Protein 4R4X (pdb70)

CATH classification: 2.60.120.1570 (+1 more: 2.60.120.230)

Radius of gyration: 30.91 Å; Cα contacts (8 Å, |Δi|>4): 1420; chains: 1; bounding box: 81×70×62 Å

Structure (mmCIF, N/CA/C/O backbone):
data_4R4X
#
_entry.id   4R4X
#
_cell.length_a   161.4
_cell.length_b   55.4
_cell.length_c   71.2
_cell.angle_alpha   90.0
_cell.angle_beta   102.2
_cell.angle_gamma   90.0
#
_symmetry.space_group_name_H-M   'C 1 2 1'
#
loop_
_entity.id
_entity.type
_entity.pdbx_description
1 polymer PNGF-II
2 non-polymer 'ZINC ION'
3 water water
#
loop_
_atom_site.group_PDB
_atom_site.id
_atom_site.type_symbol
_atom_site.label_atom_id
_atom_site.label_alt_id
_atom_site.label_comp_id
_atom_site.label_asym_id
_atom_site.label_entity_id
_atom_site.label_seq_id
_atom_site.pdbx_PDB_ins_code
_atom_site.Cartn_x
_atom_site.Cartn_y
_atom_site.Cartn_z
_atom_site.occupancy
_atom_site.B_iso_or_equiv
_atom_site.auth_seq_id
_atom_site.auth_comp_id
_atom_site.auth_asym_id
_atom_site.auth_atom_id
_atom_site.pdbx_PDB_model_num
ATOM 1 N N . ALA A 1 1 ? -36.764 79.710 37.454 1.00 34.86 1 ALA A N 1
ATOM 2 C CA . ALA A 1 1 ? -36.506 78.885 36.245 1.00 32.15 1 ALA A CA 1
ATOM 3 C C . ALA A 1 1 ? -36.809 77.430 36.563 1.00 27.65 1 ALA A C 1
ATOM 4 O O . ALA A 1 1 ? -35.964 76.728 37.076 1.00 29.78 1 ALA A O 1
ATOM 6 N N . GLN A 1 2 ? -38.026 76.986 36.278 1.00 24.61 2 GLN A N 1
ATOM 7 C CA . GLN A 1 2 ? -38.420 75.614 36.539 1.00 22.21 2 GLN A CA 1
ATOM 8 C C . GLN A 1 2 ? -37.612 74.653 35.664 1.00 20.83 2 GLN A C 1
ATOM 9 O O . GLN A 1 2 ? -37.396 74.911 34.465 1.00 18.59 2 GLN A O 1
ATOM 15 N N . THR A 1 3 ? -37.182 73.562 36.287 1.00 19.18 3 THR A N 1
ATOM 16 C CA . THR A 1 3 ? -36.484 72.484 35.610 1.00 19.54 3 THR A CA 1
ATOM 17 C C . THR A 1 3 ? -37.419 71.340 35.276 1.00 19.53 3 THR A C 1
ATOM 18 O O . THR A 1 3 ? -38.235 70.927 36.116 1.00 19.95 3 THR A O 1
ATOM 22 N N . TYR A 1 4 ? -37.274 70.793 34.065 1.00 19.08 4 TYR A N 1
ATOM 23 C CA . TYR A 1 4 ? -38.080 69.648 33.641 1.00 19.00 4 TYR A CA 1
ATOM 24 C C . TYR A 1 4 ? -37.211 68.481 33.215 1.00 18.09 4 TYR A C 1
ATOM 25 O O . TYR A 1 4 ? -36.134 68.664 32.685 1.00 16.62 4 TYR A O 1
ATOM 34 N N . GLU A 1 5 ? -37.726 67.280 33.410 1.00 17.64 5 GLU A N 1
ATOM 35 C CA . GLU A 1 5 ? -37.073 66.060 32.984 1.00 18.46 5 GLU A CA 1
ATOM 36 C C . GLU A 1 5 ? -37.962 65.386 31.973 1.00 18.13 5 GLU A C 1
ATOM 37 O O . GLU A 1 5 ? -39.110 65.075 32.285 1.00 18.43 5 GLU A O 1
ATOM 43 N N . ILE A 1 6 ? -37.452 65.185 30.764 1.00 17.69 6 ILE A N 1
ATOM 44 C CA . ILE A 1 6 ? -38.199 64.526 29.708 1.00 17.24 6 ILE A CA 1
ATOM 45 C C . ILE A 1 6 ? -37.573 63.194 29.360 1.00 17.69 6 ILE A C 1
ATOM 46 O O . ILE A 1 6 ? -36.356 63.107 29.121 1.00 17.57 6 ILE A O 1
ATOM 51 N N . THR A 1 7 ? -38.399 62.155 29.347 1.00 17.28 7 THR A N 1
ATOM 52 C CA . THR A 1 7 ? -37.964 60.813 29.109 1.00 17.86 7 THR A CA 1
ATOM 53 C C . THR A 1 7 ? -38.520 60.334 27.798 1.00 17.28 7 THR A C 1
ATOM 54 O O . THR A 1 7 ? -39.686 60.553 27.512 1.00 18.03 7 THR A O 1
ATOM 58 N N . TYR A 1 8 ? -37.675 59.697 27.000 1.00 17.64 8 TYR A N 1
ATOM 59 C CA . TYR A 1 8 ? -38.026 59.356 25.623 1.00 18.75 8 TYR A CA 1
ATOM 60 C C . TYR A 1 8 ? -38.030 57.863 25.377 1.00 19.38 8 TYR A C 1
ATOM 61 O O . TYR A 1 8 ? -37.385 57.090 26.097 1.00 21.30 8 TYR A O 1
ATOM 70 N N . GLN A 1 9 ? -38.720 57.486 24.313 1.00 21.36 9 GLN A N 1
ATOM 71 C CA . GLN A 1 9 ? -38.867 56.089 23.905 1.00 23.25 9 GLN A CA 1
ATOM 72 C C . GLN A 1 9 ? -38.615 55.924 22.408 1.00 24.35 9 GLN A C 1
ATOM 73 O O . GLN A 1 9 ? -39.227 56.630 21.595 1.00 25.13 9 GLN A O 1
ATOM 79 N N . ASN A 1 10 ? -37.737 54.983 22.057 1.00 25.73 10 ASN A N 1
ATOM 80 C CA . ASN A 1 10 ? -37.387 54.652 20.670 1.00 27.53 10 ASN A CA 1
ATOM 81 C C . ASN A 1 10 ? -38.260 53.549 20.083 1.00 30.02 10 ASN A C 1
ATOM 82 O O . ASN A 1 10 ? -38.559 52.572 20.761 1.00 29.01 10 ASN A O 1
ATOM 87 N N . SER A 1 11 ? -38.636 53.731 18.817 1.00 31.03 11 SER A N 1
ATOM 88 C CA . SER A 1 11 ? -39.476 52.806 18.061 1.00 32.46 11 SER A CA 1
ATOM 89 C C . SER A 1 11 ? -38.885 52.648 16.682 1.00 33.82 11 SER A C 1
ATOM 90 O O . SER A 1 11 ? -38.266 53.568 16.161 1.00 32.18 11 SER A O 1
ATOM 93 N N . PHE A 1 12 ? -39.077 51.477 16.089 1.00 38.05 12 PHE A N 1
ATOM 94 C CA . PHE A 1 12 ? -38.815 51.283 14.668 1.00 42.15 12 PHE A CA 1
ATOM 95 C C . PHE A 1 12 ? -40.098 50.749 14.031 1.00 45.23 12 PHE A C 1
ATOM 96 O O . PHE A 1 12 ? -40.599 49.704 14.434 1.00 42.66 12 PHE A O 1
ATOM 104 N N . GLU A 1 13 ? -40.645 51.505 13.077 1.00 48.38 13 GLU A N 1
ATOM 105 C CA . GLU A 1 13 ? -41.833 51.101 12.314 1.00 52.35 13 GLU A CA 1
ATOM 106 C C . GLU A 1 13 ? -42.912 50.507 13.209 1.00 50.69 13 GLU A C 1
ATOM 107 O O . GLU A 1 13 ? -43.425 49.430 12.941 1.00 51.79 13 GLU A O 1
ATOM 113 N N . GLY A 1 14 ? -43.231 51.211 14.289 1.00 50.86 14 GLY A N 1
ATOM 114 C CA . GLY A 1 14 ? -44.250 50.761 15.233 1.00 49.36 14 GLY A CA 1
ATOM 115 C C . GLY A 1 14 ? -43.775 49.823 16.340 1.00 48.53 14 GLY A C 1
ATOM 116 O O . GLY A 1 14 ? -44.495 49.631 17.320 1.00 49.45 14 GLY A O 1
ATOM 117 N N . LYS A 1 15 ? -42.588 49.230 16.205 1.00 47.54 15 LYS A N 1
ATOM 118 C CA . LYS A 1 15 ? -42.077 48.315 17.234 1.00 48.66 15 LYS A CA 1
ATOM 119 C C . LYS A 1 15 ? -41.186 49.033 18.249 1.00 45.90 15 LYS A C 1
ATOM 120 O O . LYS A 1 15 ? -40.093 49.499 17.912 1.00 40.97 15 LYS A O 1
ATOM 126 N N . ILE A 1 16 ? -41.673 49.095 19.488 1.00 43.38 16 ILE A N 1
ATOM 127 C CA . ILE A 1 16 ? -40.941 49.673 20.616 1.00 43.47 16 ILE A CA 1
ATOM 128 C C . ILE A 1 16 ? -39.734 48.805 20.957 1.00 46.04 16 ILE A C 1
ATOM 129 O O . ILE A 1 16 ? -39.887 47.653 21.350 1.00 44.72 16 ILE A O 1
ATOM 134 N N . ASN A 1 17 ? -38.544 49.386 20.829 1.00 50.40 17 ASN A N 1
ATOM 135 C CA . ASN A 1 17 ? -37.283 48.672 21.048 1.00 54.67 17 ASN A CA 1
ATOM 136 C C . ASN A 1 17 ? -37.114 48.225 22.508 1.00 54.61 17 ASN A C 1
ATOM 137 O O . ASN A 1 17 ? -36.729 47.086 22.779 1.00 58.52 17 ASN A O 1
ATOM 142 N N . GLN A 1 20 ? -34.828 48.835 26.546 1.00 35.65 20 GLN A N 1
ATOM 143 C CA . GLN A 1 20 ? -33.949 49.859 26.000 1.00 33.78 20 GLN A CA 1
ATOM 144 C C . GLN A 1 20 ? -33.453 50.810 27.099 1.00 31.35 20 GLN A C 1
ATOM 145 O O . GLN A 1 20 ? -34.013 50.892 28.188 1.00 29.65 20 GLN A O 1
ATOM 151 N N . ASN A 1 21 ? -32.387 51.532 26.781 1.00 31.15 21 ASN A N 1
ATOM 152 C CA . ASN A 1 21 ? -31.801 52.538 27.658 1.00 27.97 21 ASN A CA 1
ATOM 153 C C . ASN A 1 21 ? -32.398 53.895 27.263 1.00 26.33 21 ASN A C 1
ATOM 154 O O . ASN A 1 21 ? -31.978 54.476 26.275 1.00 26.25 21 ASN A O 1
ATOM 159 N N . HIS A 1 22 ? -33.383 54.377 28.012 1.00 24.26 22 HIS A N 1
ATOM 160 C CA . HIS A 1 22 ? -34.154 55.557 27.581 1.00 23.42 22 HIS A CA 1
ATOM 161 C C . HIS A 1 22 ? -33.321 56.837 27.625 1.00 20.92 22 HIS A C 1
ATOM 162 O O . HIS A 1 22 ? -32.610 57.098 28.578 1.00 19.21 22 HIS A O 1
ATOM 169 N N . ILE A 1 23 ? -33.438 57.630 26.573 1.00 20.44 23 ILE A N 1
ATOM 170 C CA . ILE A 1 23 ? -32.818 58.942 26.528 1.00 19.22 23 ILE A CA 1
ATOM 171 C C . ILE A 1 23 ? -33.557 59.884 27.480 1.00 17.90 23 ILE A C 1
ATOM 172 O O . ILE A 1 23 ? -34.781 59.802 27.638 1.00 18.35 23 ILE A O 1
ATOM 177 N N . ILE A 1 24 ? -32.803 60.747 28.150 1.00 16.83 24 ILE A N 1
ATOM 178 C CA . ILE A 1 24 ? -33.363 61.714 29.089 1.00 16.71 24 ILE A CA 1
ATOM 179 C C . ILE A 1 24 ? -32.794 63.106 28.822 1.00 16.74 24 ILE A C 1
ATOM 180 O O . ILE A 1 24 ? -31.588 63.269 28.689 1.00 15.42 24 ILE A O 1
ATOM 185 N N . SER A 1 25 ? -33.669 64.110 28.786 1.00 16.35 25 SER A N 1
ATOM 186 C CA . SER A 1 25 ? -33.246 65.508 28.727 1.00 17.21 25 SER A CA 1
ATOM 187 C C . SER A 1 25 ? -33.673 66.151 30.030 1.00 17.32 25 SER A C 1
ATOM 188 O O . SER A 1 25 ? -34.827 65.968 30.467 1.00 18.62 25 SER A O 1
ATOM 191 N N . ILE A 1 26 ? -32.759 66.881 30.660 1.00 17.17 26 ILE A N 1
ATOM 192 C CA . ILE A 1 26 ? -33.091 67.698 31.815 1.00 17.80 26 ILE A CA 1
ATOM 193 C C . ILE A 1 26 ? -32.816 69.143 31.474 1.00 17.83 26 ILE A C 1
ATOM 194 O O . ILE A 1 26 ? -31.707 69.489 31.043 1.00 17.94 26 ILE A O 1
ATOM 199 N N . THR A 1 27 ? -33.813 70.004 31.651 1.00 17.67 27 THR A N 1
ATOM 200 C CA . THR A 1 27 ? -33.698 71.333 31.097 1.00 17.21 27 THR A CA 1
ATOM 201 C C . THR A 1 27 ? -34.418 72.403 31.900 1.00 17.88 27 THR A C 1
ATOM 202 O O . THR A 1 27 ? -35.459 72.141 32.499 1.00 18.22 27 THR A O 1
ATOM 206 N N . ASN A 1 28 ? -33.826 73.588 31.925 1.00 17.85 28 ASN A N 1
ATOM 207 C CA . ASN A 1 28 ? -34.473 74.797 32.409 1.00 19.00 28 ASN A CA 1
ATOM 208 C C . ASN A 1 28 ? -34.039 75.929 31.488 1.00 19.61 28 ASN A C 1
ATOM 209 O O . ASN A 1 28 ? -33.310 75.689 30.517 1.00 20.07 28 ASN A O 1
ATOM 214 N N . SER A 1 29 ? -34.445 77.162 31.774 1.00 20.61 29 SER A N 1
ATOM 215 C CA . SER A 1 29 ? -34.143 78.267 30.860 1.00 22.37 29 SER A CA 1
ATOM 216 C C . SER A 1 29 ? -32.658 78.624 30.754 1.00 22.61 29 SER A C 1
ATOM 217 O O . SER A 1 29 ? -32.290 79.345 29.839 1.00 25.29 29 SER A O 1
ATOM 220 N N . ASP A 1 30 ? -31.818 78.134 31.668 1.00 23.06 30 ASP A N 1
ATOM 221 C CA . ASP A 1 30 ? -30.371 78.455 31.673 1.00 24.68 30 ASP A CA 1
ATOM 222 C C . ASP A 1 30 ? -29.461 77.373 31.059 1.00 23.18 30 ASP A C 1
ATOM 223 O O . ASP A 1 30 ? -28.476 77.697 30.408 1.00 20.91 30 ASP A O 1
ATOM 228 N N . LYS A 1 31 ? -29.796 76.108 31.298 1.00 22.21 31 LYS A N 1
ATOM 229 C CA . LYS A 1 31 ? -28.942 74.961 30.960 1.00 23.55 31 LYS A CA 1
ATOM 230 C C . LYS A 1 31 ? -29.796 73.767 30.563 1.00 21.30 31 LYS A C 1
ATOM 231 O O . LYS A 1 31 ? -30.860 73.564 31.147 1.00 19.99 31 LYS A O 1
ATOM 237 N N . THR A 1 32 ? -29.326 72.958 29.616 1.00 20.21 32 THR A N 1
ATOM 238 C CA . THR A 1 32 ? -29.919 71.629 29.425 1.00 19.98 32 THR A CA 1
ATOM 239 C C . THR A 1 32 ? -28.865 70.535 29.328 1.00 19.86 32 THR A C 1
ATOM 240 O O . THR A 1 32 ? -27.759 70.743 28.800 1.00 19.05 32 THR A O 1
ATOM 244 N N . LEU A 1 33 ? -29.222 69.390 29.892 1.00 18.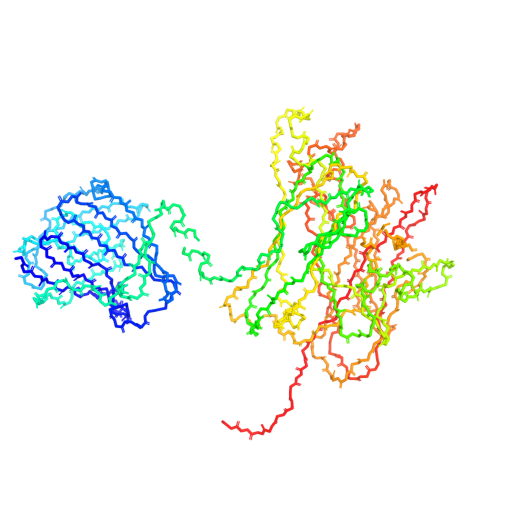17 33 LEU A N 1
ATOM 245 C CA . LEU A 1 33 ? -28.360 68.223 29.978 1.00 18.96 33 LEU A CA 1
ATOM 246 C C . LEU A 1 33 ? -29.026 67.094 29.203 1.00 18.33 33 LEU A C 1
ATOM 247 O O . LEU A 1 33 ? -30.218 66.868 29.361 1.00 18.62 33 LEU A O 1
ATOM 252 N N . LEU A 1 34 ? -28.270 66.433 28.326 1.00 17.49 34 LEU A N 1
ATOM 253 C CA . LEU A 1 34 ? -28.780 65.323 27.557 1.00 18.08 34 LEU A CA 1
ATOM 254 C C . LEU A 1 34 ? -27.969 64.064 27.828 1.00 17.72 34 LEU A C 1
ATOM 255 O O . LEU A 1 34 ? -26.743 64.013 27.623 1.00 17.75 34 LEU A O 1
ATOM 260 N N . PHE A 1 35 ? -28.654 63.056 28.331 1.00 16.93 35 PHE A N 1
ATOM 261 C CA . PHE A 1 35 ? -28.014 61.802 28.626 1.00 16.79 35 PHE A CA 1
ATOM 262 C C . PHE A 1 35 ? -29.026 60.660 28.511 1.00 17.54 35 PHE A C 1
ATOM 263 O O . PHE A 1 35 ? -29.910 60.686 27.619 1.00 16.69 35 PHE A O 1
ATOM 271 N N . ASN A 1 36 ? -28.883 59.645 29.349 1.00 17.52 36 ASN A N 1
ATOM 272 C CA . ASN A 1 36 ? -29.794 58.528 29.342 1.00 18.25 36 ASN A CA 1
ATOM 273 C C . ASN A 1 36 ? -29.865 57.846 30.715 1.00 18.91 36 ASN A C 1
ATOM 274 O O . ASN A 1 36 ? -29.165 58.237 31.647 1.00 18.75 36 ASN A O 1
ATOM 279 N N . GLU A 1 37 ? -30.729 56.845 30.818 1.00 21.84 37 GLU A N 1
ATOM 280 C CA . GLU A 1 37 ? -30.975 56.127 32.091 1.00 23.14 37 GLU A CA 1
ATOM 281 C C . GLU A 1 37 ? -29.727 55.494 32.699 1.00 22.66 37 GLU A C 1
ATOM 282 O O . GLU A 1 37 ? -29.415 55.700 33.888 1.00 24.22 37 GLU A O 1
ATOM 288 N N . LYS A 1 38 ? -28.999 54.746 31.883 1.00 23.29 38 LYS A N 1
ATOM 289 C CA . LYS A 1 38 ? -27.814 54.049 32.371 1.00 23.95 38 LYS A CA 1
ATOM 290 C C . LYS A 1 38 ? -26.746 55.005 32.862 1.00 22.47 38 LYS A C 1
ATOM 291 O O . LYS A 1 38 ? -26.098 54.742 33.856 1.00 22.35 38 LYS A O 1
ATOM 297 N N . ILE A 1 39 ? -26.577 56.132 32.177 1.00 19.87 39 ILE A N 1
ATOM 298 C CA . ILE A 1 39 ? -25.659 57.147 32.648 1.00 19.28 39 ILE A CA 1
ATOM 299 C C . ILE A 1 39 ? -26.172 57.798 33.941 1.00 19.48 39 ILE A C 1
ATOM 300 O O . ILE A 1 39 ? -25.409 58.016 34.882 1.00 18.91 39 ILE A O 1
ATOM 305 N N . LYS A 1 40 ? -27.446 58.156 33.973 1.00 18.87 40 LYS A N 1
ATOM 306 C CA . LYS A 1 40 ? -28.017 58.763 35.173 1.00 20.39 40 LYS A CA 1
ATOM 307 C C . LYS A 1 40 ? -27.799 57.832 36.381 1.00 21.68 40 LYS A C 1
ATOM 308 O O . LYS A 1 40 ? -27.386 58.269 37.458 1.00 21.64 40 LYS A O 1
ATOM 314 N N . ASN A 1 41 ? -28.065 56.554 36.164 1.00 23.05 41 ASN A N 1
ATOM 315 C CA . ASN A 1 41 ? -27.958 55.539 37.213 1.00 24.34 41 ASN A CA 1
ATOM 316 C C . ASN A 1 41 ? -26.536 55.048 37.508 1.00 26.01 41 ASN A C 1
ATOM 317 O O . ASN A 1 41 ? -26.359 54.190 38.369 1.00 24.26 41 ASN A O 1
ATOM 322 N N . LYS A 1 42 ? -25.540 55.590 36.797 1.00 26.76 42 LYS A N 1
ATOM 323 C CA . LYS A 1 42 ? -24.134 55.186 36.933 1.00 27.34 42 LYS A CA 1
ATOM 324 C C . LYS A 1 42 ? -23.899 53.705 36.618 1.00 28.49 42 LYS A C 1
ATOM 325 O O . LYS A 1 42 ? -23.089 53.043 37.273 1.00 25.52 42 LYS A O 1
ATOM 331 N N . LYS A 1 43 ? -24.603 53.224 35.590 1.00 26.00 43 LYS A N 1
ATOM 332 C CA . LYS A 1 43 ? -24.513 51.851 35.104 1.00 27.49 43 LYS A CA 1
ATOM 333 C C . LYS A 1 43 ? -24.017 51.784 33.665 1.00 26.79 43 LYS A C 1
ATOM 334 O O . LYS A 1 43 ? -24.088 50.730 33.038 1.00 24.83 43 LYS A O 1
ATOM 340 N N . ALA A 1 44 ? -23.549 52.897 33.113 1.00 25.53 44 ALA A N 1
ATOM 341 C CA . ALA A 1 44 ? -23.152 52.893 31.706 1.00 26.43 44 ALA A CA 1
ATOM 342 C C . ALA A 1 44 ? -21.688 52.511 31.591 1.00 25.55 44 ALA A C 1
ATOM 343 O O . ALA A 1 44 ? -20.891 52.893 32.425 1.00 24.44 44 ALA A O 1
ATOM 345 N N . ASP A 1 45 ? -21.338 51.740 30.566 1.00 26.06 45 ASP A N 1
ATOM 346 C CA . ASP A 1 45 ? -19.947 51.345 30.346 1.00 27.35 45 ASP A CA 1
ATOM 347 C C . ASP A 1 45 ? -19.133 52.460 29.684 1.00 25.49 45 ASP A C 1
ATOM 348 O O . ASP A 1 45 ? -19.672 53.236 28.904 1.00 23.15 45 ASP A O 1
ATOM 353 N N . PHE A 1 46 ? -17.837 52.522 29.976 1.00 23.93 46 PHE A N 1
ATOM 354 C CA . PHE A 1 46 ? -16.962 53.491 29.300 1.00 24.83 46 PHE A CA 1
ATOM 355 C C . PHE A 1 46 ? -16.593 52.994 27.893 1.00 24.57 46 PHE A C 1
ATOM 356 O O . PHE A 1 46 ? -16.481 51.803 27.684 1.00 23.22 46 PHE A O 1
ATOM 364 N N . PRO A 1 47 ? -16.434 53.903 26.918 1.00 22.18 47 PRO A N 1
ATOM 365 C CA . PRO A 1 47 ? -16.655 55.342 27.004 1.00 21.39 47 PRO A CA 1
ATOM 366 C C . PRO A 1 47 ? -18.124 55.666 26.821 1.00 19.75 47 PRO A C 1
ATOM 367 O O . PRO A 1 47 ? -18.810 54.973 26.092 1.00 19.05 47 PRO A O 1
ATOM 371 N N . PHE A 1 48 ? -18.611 56.704 27.498 1.00 19.37 48 PHE A N 1
ATOM 372 C CA . PHE A 1 48 ? -19.947 57.205 27.258 1.00 17.91 48 PHE A CA 1
ATOM 373 C C . PHE A 1 48 ? -19.925 58.731 27.203 1.00 16.95 48 PHE A C 1
ATOM 374 O O . PHE A 1 48 ? -18.968 59.350 27.660 1.00 17.39 48 PHE A O 1
ATOM 382 N N . GLU A 1 49 ? -20.956 59.308 26.601 1.00 17.06 49 GLU A N 1
ATOM 383 C CA . GLU A 1 49 ? -21.018 60.756 26.404 1.00 17.10 49 GLU A CA 1
ATOM 384 C C . GLU A 1 49 ? -22.271 61.400 26.944 1.00 16.26 49 GLU A C 1
ATOM 385 O O . GLU A 1 49 ? -23.356 60.805 26.974 1.00 15.81 49 GLU A O 1
ATOM 391 N N . VAL A 1 50 ? -22.100 62.651 27.331 1.00 15.35 50 VAL A N 1
ATOM 392 C CA . VAL A 1 50 ? -23.190 63.513 27.747 1.00 16.59 50 VAL A CA 1
ATOM 393 C C . VAL A 1 50 ? -23.056 64.844 27.004 1.00 16.83 50 VAL A C 1
ATOM 394 O O . VAL A 1 50 ? -21.948 65.264 26.665 1.00 15.51 50 VAL A O 1
ATOM 398 N N . ASN A 1 51 ? -24.179 65.520 26.768 1.00 17.61 51 ASN A N 1
ATOM 399 C CA . ASN A 1 51 ? -24.151 66.840 26.162 1.00 18.88 51 ASN A CA 1
ATOM 400 C C . ASN A 1 51 ? -24.778 67.883 27.118 1.00 18.11 51 ASN A C 1
ATOM 401 O O . ASN A 1 51 ? -25.707 67.583 27.848 1.00 16.91 51 ASN A O 1
ATOM 406 N N . GLU A 1 52 ? -24.244 69.099 27.142 1.00 19.51 52 GLU A N 1
ATOM 407 C CA . GLU A 1 52 ? -24.846 70.185 27.905 1.00 19.33 52 GLU A CA 1
ATOM 408 C C . GLU A 1 52 ? -24.824 71.446 27.075 1.00 19.60 52 GLU A C 1
ATOM 409 O O . GLU A 1 52 ? -23.840 71.729 26.389 1.00 19.26 52 GLU A O 1
ATOM 415 N N . ILE A 1 53 ? -25.918 72.195 27.135 1.00 18.75 53 ILE A N 1
ATOM 416 C CA . ILE A 1 53 ? -26.060 73.427 26.391 1.00 18.50 53 ILE A CA 1
ATOM 417 C C . ILE A 1 53 ? -26.256 74.546 27.377 1.00 19.32 53 ILE A C 1
ATOM 418 O O . ILE A 1 53 ? -27.111 74.442 28.238 1.00 18.50 53 ILE A O 1
ATOM 423 N N . ASN A 1 54 ? -25.457 75.599 27.225 1.00 19.18 54 ASN A N 1
ATOM 424 C CA . ASN A 1 54 ? -25.583 76.824 27.983 1.00 20.76 54 ASN A CA 1
ATOM 425 C C . ASN A 1 54 ? -26.529 77.711 27.199 1.00 20.48 54 ASN A C 1
ATOM 426 O O . ASN A 1 54 ? -26.214 78.107 26.087 1.00 20.22 54 ASN A O 1
ATOM 431 N N . ARG A 1 55 ? -27.710 77.960 27.745 1.00 21.65 55 ARG A N 1
ATOM 432 C CA . ARG A 1 55 ? -28.749 78.637 26.975 1.00 22.85 55 ARG A CA 1
ATOM 433 C C . ARG A 1 55 ? -28.511 80.158 26.881 1.00 26.13 55 ARG A C 1
ATOM 434 O O . ARG A 1 55 ? -29.131 80.819 26.060 1.00 25.83 55 ARG A O 1
ATOM 442 N N . LYS A 1 56 ? -27.597 80.691 27.692 1.00 28.30 56 LYS A N 1
ATOM 443 C CA . LYS A 1 56 ? -27.244 82.131 27.633 1.00 32.38 56 LYS A CA 1
ATOM 444 C C . LYS A 1 56 ? -26.494 82.467 26.344 1.00 31.83 56 LYS A C 1
ATOM 445 O O . LYS A 1 56 ? -26.717 83.507 25.738 1.00 31.85 56 LYS A O 1
ATOM 451 N N . ASN A 1 57 ? -25.605 81.577 25.925 1.00 30.55 57 ASN A N 1
ATOM 452 C CA . ASN A 1 57 ? -24.750 81.833 24.762 1.00 29.10 57 ASN A CA 1
ATOM 453 C C . ASN A 1 57 ? -24.763 80.728 23.694 1.00 28.05 57 ASN A C 1
ATOM 454 O O . ASN A 1 57 ? -24.018 80.781 22.718 1.00 24.84 57 ASN A O 1
ATOM 459 N N . ASN A 1 58 ? -25.640 79.741 23.870 1.00 26.68 58 ASN A N 1
ATOM 460 C CA . ASN A 1 58 ? -25.672 78.574 22.996 1.00 26.05 58 ASN A CA 1
ATOM 461 C C . ASN A 1 58 ? -24.335 77.832 22.850 1.00 24.20 58 ASN A C 1
ATOM 462 O O . ASN A 1 58 ? -24.074 77.217 21.842 1.00 24.49 58 ASN A O 1
ATOM 467 N N . GLU A 1 59 ? -23.510 77.854 23.885 1.00 23.46 59 GLU A N 1
ATOM 468 C CA . GLU A 1 59 ? -22.324 77.015 23.894 1.00 24.73 59 GLU A CA 1
ATOM 469 C C . GLU A 1 59 ? -22.761 75.568 24.136 1.00 21.73 59 GLU A C 1
ATOM 470 O O . GLU A 1 59 ? -23.342 75.270 25.166 1.00 20.21 59 GLU A O 1
ATOM 476 N N . VAL A 1 60 ? -22.497 74.709 23.157 1.00 20.45 60 VAL A N 1
ATOM 477 C CA . VAL A 1 60 ? -22.767 73.280 23.238 1.00 20.71 60 VAL A CA 1
ATOM 478 C C . VAL A 1 60 ? -21.478 72.576 23.695 1.00 20.89 60 VAL A C 1
ATOM 479 O O . VAL A 1 60 ? -20.414 72.699 23.052 1.00 20.16 60 VAL A O 1
ATOM 483 N N . SER A 1 61 ? -21.574 71.856 24.807 1.00 20.03 61 SER A N 1
ATOM 484 C CA . SER A 1 61 ? -20.433 71.111 25.347 1.00 20.50 61 SER A CA 1
ATOM 485 C C . SER A 1 61 ? -20.715 69.618 25.299 1.00 19.22 61 SER A C 1
ATOM 486 O O . SER A 1 61 ? -21.768 69.155 25.727 1.00 18.24 61 SER A O 1
ATOM 489 N N . GLN A 1 62 ? -19.769 68.881 24.742 1.00 19.51 62 GLN A N 1
ATOM 490 C CA . GLN A 1 62 ? -19.842 67.452 24.669 1.00 19.74 62 GLN A CA 1
ATOM 491 C C . GLN A 1 62 ? -18.780 66.889 25.607 1.00 17.92 62 GLN A C 1
ATOM 492 O O . GLN A 1 62 ? -17.623 67.279 25.529 1.00 17.56 62 GLN A O 1
ATOM 498 N N . PHE A 1 63 ? -19.178 65.959 26.457 1.00 16.65 63 PHE A N 1
ATOM 499 C CA . PHE A 1 63 ? -18.301 65.365 27.462 1.00 15.85 63 PHE A CA 1
ATOM 500 C C . PHE A 1 63 ? -18.210 63.876 27.205 1.00 15.35 63 PHE A C 1
ATOM 501 O O . PHE A 1 63 ? -19.233 63.232 27.021 1.00 14.82 63 PHE A O 1
ATOM 509 N N . ALA A 1 64 ? -17.004 63.335 27.279 1.00 14.67 64 ALA A N 1
ATOM 510 C CA . ALA A 1 64 ? -16.770 61.910 27.143 1.00 15.55 64 ALA A CA 1
ATOM 511 C C . ALA A 1 64 ? -16.134 61.372 28.419 1.00 15.54 64 ALA A C 1
ATOM 512 O O . ALA A 1 64 ? -15.096 61.859 28.846 1.00 15.57 64 ALA A O 1
ATOM 514 N N . PHE A 1 65 ? -16.768 60.361 28.999 1.00 15.79 65 PHE A N 1
ATOM 515 C CA . PHE A 1 65 ? -16.296 59.744 30.223 1.00 17.51 65 PHE A CA 1
ATOM 516 C C . PHE A 1 65 ? -15.481 58.535 29.772 1.00 17.76 65 PHE A C 1
ATOM 517 O O . PHE A 1 65 ? -16.033 57.612 29.230 1.00 17.30 65 PHE A O 1
ATOM 525 N N . LEU A 1 66 ? -14.176 58.585 29.956 1.00 20.14 66 LEU A N 1
ATOM 526 C CA . LEU A 1 66 ? -13.285 57.605 29.312 1.00 22.15 66 LEU A CA 1
ATOM 527 C C . LEU A 1 66 ? -12.993 56.450 30.218 1.00 24.70 66 LEU A C 1
ATOM 528 O O . LEU A 1 66 ? -12.845 55.294 29.767 1.00 25.83 66 LEU A O 1
ATOM 533 N N . ASN A 1 67 ? -12.881 56.764 31.498 1.00 24.68 67 ASN A N 1
ATOM 534 C CA . ASN A 1 67 ? -12.643 55.742 32.511 1.00 28.96 67 ASN A CA 1
ATOM 535 C C . ASN A 1 67 ? -13.118 56.335 33.834 1.00 30.08 67 ASN A C 1
ATOM 536 O O . ASN A 1 67 ? -13.736 57.405 33.828 1.00 28.65 67 ASN A O 1
ATOM 541 N N . ASN A 1 68 ? -12.858 55.666 34.952 1.00 31.28 68 ASN A N 1
ATOM 542 C CA . ASN A 1 68 ? -13.411 56.099 36.236 1.00 35.11 68 ASN A CA 1
ATOM 543 C C . ASN A 1 68 ? -12.942 57.472 36.695 1.00 34.94 68 ASN A C 1
ATOM 544 O O . ASN A 1 68 ? -13.591 58.102 37.538 1.00 36.45 68 ASN A O 1
ATOM 549 N N . ASN A 1 69 ? -11.829 57.936 36.145 1.00 33.30 69 ASN A N 1
ATOM 550 C CA . ASN A 1 69 ? -11.237 59.184 36.567 1.00 34.76 69 ASN A CA 1
ATOM 551 C C . ASN A 1 69 ? -11.224 60.288 35.494 1.00 31.90 69 ASN A C 1
ATOM 552 O O . ASN A 1 69 ? -11.172 61.467 35.839 1.00 33.11 69 ASN A O 1
ATOM 557 N N . GLU A 1 70 ? -11.280 59.935 34.209 1.00 25.72 70 GLU A N 1
ATOM 558 C CA . GLU A 1 70 ? -10.930 60.895 33.151 1.00 24.96 70 GLU A CA 1
ATOM 559 C C . GLU A 1 70 ? -12.155 61.303 32.356 1.00 21.28 70 GLU A C 1
ATOM 560 O O . GLU A 1 70 ? -12.903 60.450 31.907 1.00 18.56 70 GLU A O 1
ATOM 566 N N . ILE A 1 71 ? -12.323 62.608 32.187 1.00 21.51 71 ILE A N 1
ATOM 567 C CA . ILE A 1 71 ? -13.336 63.171 31.296 1.00 20.74 71 ILE A CA 1
ATOM 568 C C . ILE A 1 71 ? -12.692 64.189 30.351 1.00 19.86 71 ILE A C 1
ATOM 569 O O . ILE A 1 71 ? -11.960 65.078 30.798 1.00 19.25 71 ILE A O 1
ATOM 574 N N . VAL A 1 72 ? -13.014 64.075 29.067 1.00 18.97 72 VAL A N 1
ATOM 575 C CA . VAL A 1 72 ? -12.657 65.080 28.097 1.00 19.93 72 VAL A CA 1
ATOM 576 C C . VAL A 1 72 ? -13.921 65.797 27.613 1.00 18.96 72 VAL A C 1
ATOM 577 O O . VAL A 1 72 ? -15.029 65.251 27.672 1.00 17.15 72 VAL A O 1
ATOM 581 N N . LYS A 1 73 ? -13.744 67.035 27.174 1.00 18.23 73 LYS A N 1
ATOM 582 C CA . LYS A 1 73 ? -14.845 67.787 26.643 1.00 18.87 73 LYS A CA 1
ATOM 583 C C . LYS A 1 73 ? -14.403 68.551 25.405 1.00 18.02 73 LYS A C 1
ATOM 584 O O . LYS A 1 73 ? -13.224 68.871 25.220 1.00 16.27 73 LYS A O 1
ATOM 590 N N . THR A 1 74 ? -15.368 68.835 24.555 1.00 17.17 74 THR A N 1
ATOM 591 C CA . THR A 1 74 ? -15.135 69.700 23.434 1.00 19.47 74 THR A CA 1
ATOM 592 C C . THR A 1 74 ? -16.329 70.647 23.398 1.00 21.73 74 THR A C 1
ATOM 593 O O . THR A 1 74 ? -17.467 70.237 23.710 1.00 22.59 74 THR A O 1
ATOM 597 N N . SER A 1 75 ? -16.080 71.904 23.028 1.00 22.04 75 SER A N 1
ATOM 598 C CA . SER A 1 75 ? -17.102 72.947 23.060 1.00 24.70 75 SER A CA 1
ATOM 599 C C . SER A 1 75 ? -17.197 73.712 21.736 1.00 24.03 75 SER A C 1
ATOM 600 O O . SER A 1 75 ? -16.218 73.814 21.014 1.00 21.22 75 SER A O 1
ATOM 603 N N . ASP A 1 76 ? -18.385 74.244 21.439 1.00 23.10 76 ASP A N 1
ATOM 604 C CA . ASP A 1 76 ? -18.653 74.896 20.154 1.00 23.92 76 ASP A CA 1
ATOM 605 C C . ASP A 1 76 ? -19.925 75.722 20.292 1.00 23.94 76 ASP A C 1
ATOM 606 O O . ASP A 1 76 ? -20.970 75.193 20.681 1.00 22.22 76 ASP A O 1
ATOM 611 N N . ASN A 1 77 ? -19.834 77.020 19.998 1.00 23.65 77 ASN A N 1
ATOM 612 C CA . ASN A 1 77 ? -21.005 77.890 20.103 1.00 23.81 77 ASN A CA 1
ATOM 613 C C . ASN A 1 77 ? -21.649 78.235 18.754 1.00 24.05 77 ASN A C 1
ATOM 614 O O . ASN A 1 77 ? -22.474 79.148 18.672 1.00 22.40 77 ASN A O 1
ATOM 619 N N . THR A 1 78 ? -21.286 77.492 17.717 1.00 24.00 78 THR A N 1
ATOM 620 C CA . THR A 1 78 ? -21.839 77.692 16.383 1.00 27.10 78 THR A CA 1
ATOM 621 C C . THR A 1 78 ? -22.752 76.559 15.923 1.00 25.88 78 THR A C 1
ATOM 622 O O . THR A 1 78 ? -23.341 76.651 14.843 1.00 25.19 78 THR A O 1
ATOM 626 N N . ILE A 1 79 ? -22.870 75.487 16.715 1.00 23.28 79 ILE A N 1
ATOM 627 C CA . ILE A 1 79 ? -23.576 74.289 16.242 1.00 23.35 79 ILE A CA 1
ATOM 628 C C . ILE A 1 79 ? -25.070 74.538 15.953 1.00 22.10 79 ILE A C 1
ATOM 629 O O . ILE A 1 79 ? -25.585 74.164 14.898 1.00 22.51 79 ILE A O 1
ATOM 634 N N . LEU A 1 80 ? -25.759 75.145 16.909 1.00 21.59 80 LEU A N 1
ATOM 635 C CA . LEU A 1 80 ? -27.204 75.371 16.776 1.00 22.47 80 LEU A CA 1
ATOM 636 C C . LEU A 1 80 ? -27.494 76.281 15.580 1.00 23.28 80 LEU A C 1
ATOM 637 O O . LEU A 1 80 ? -28.336 75.960 14.757 1.00 22.17 80 LEU A O 1
ATOM 642 N N . ALA A 1 81 ? -26.751 77.383 15.474 1.00 24.09 81 ALA A N 1
ATOM 643 C CA . ALA A 1 81 ? -26.945 78.354 14.384 1.00 25.41 81 ALA A CA 1
ATOM 644 C C . ALA A 1 81 ? -26.839 77.713 12.997 1.00 24.98 81 ALA A C 1
ATOM 645 O O . ALA A 1 81 ? -27.548 78.115 12.085 1.00 24.49 81 ALA A O 1
ATOM 647 N N . LYS A 1 82 ? -25.996 76.687 12.848 1.00 24.96 82 LYS A N 1
ATOM 648 C CA . LYS A 1 82 ? -25.817 76.022 11.559 1.00 24.01 82 LYS A CA 1
ATOM 649 C C . LYS A 1 82 ? -26.936 75.076 11.132 1.00 24.11 82 LYS A C 1
ATOM 650 O O . LYS A 1 82 ? -26.988 74.689 9.975 1.00 23.21 82 LYS A O 1
ATOM 656 N N . GLN A 1 83 ? -27.815 74.678 12.046 1.00 22.62 83 GLN A N 1
ATOM 657 C CA . GLN A 1 83 ? -28.873 73.729 11.684 1.00 23.21 83 GLN A CA 1
ATOM 658 C C . GLN A 1 83 ? -29.819 74.456 10.749 1.00 23.38 83 GLN A C 1
ATOM 659 O O . GLN A 1 83 ? -30.139 75.604 11.005 1.00 24.09 83 GLN A O 1
ATOM 665 N N . GLU A 1 84 ? -30.244 73.790 9.686 1.00 25.37 84 GLU A N 1
ATOM 666 C CA . GLU A 1 84 ? -31.175 74.354 8.708 1.00 28.75 84 GLU A CA 1
ATOM 667 C C . GLU A 1 84 ? -32.478 73.581 8.724 1.00 26.58 84 GLU A C 1
ATOM 668 O O . GLU A 1 84 ? -32.496 72.411 8.358 1.00 26.38 84 GLU A O 1
ATOM 674 N N . PHE A 1 85 ? -33.558 74.245 9.121 1.00 25.28 85 PHE A N 1
ATOM 675 C CA . PHE A 1 85 ? -34.893 73.648 9.148 1.00 26.26 85 PHE A CA 1
ATOM 676 C C . PHE A 1 85 ? -35.858 74.301 8.158 1.00 27.28 85 PHE A C 1
ATOM 677 O O . PHE A 1 85 ? -35.807 75.513 7.942 1.00 27.89 85 PHE A O 1
ATOM 685 N N . LYS A 1 86 ? -36.704 73.482 7.544 1.00 27.34 86 LYS A N 1
ATOM 686 C CA . LYS A 1 86 ? -37.807 73.968 6.720 1.00 30.02 86 LYS A CA 1
ATOM 687 C C . LYS A 1 86 ? -39.090 73.893 7.557 1.00 28.37 86 LYS A C 1
ATOM 688 O O . LYS A 1 86 ? -39.349 72.864 8.198 1.00 25.05 86 LYS A O 1
ATOM 694 N N . PRO A 1 87 ? -39.893 74.974 7.557 1.00 27.35 87 PRO A N 1
ATOM 695 C CA . PRO A 1 87 ? -41.144 74.948 8.309 1.00 26.87 87 PRO A CA 1
ATOM 696 C C . PRO A 1 87 ? -42.207 74.102 7.603 1.00 26.71 87 PRO A C 1
ATOM 697 O O . PRO A 1 87 ? -42.121 73.871 6.388 1.00 26.27 87 PRO A O 1
ATOM 701 N N . THR A 1 88 ? -43.157 73.587 8.373 1.00 24.54 88 THR A N 1
ATOM 702 C CA . THR A 1 88 ? -44.369 73.000 7.826 1.00 24.93 88 THR A CA 1
ATOM 703 C C . THR A 1 88 ? -45.567 73.590 8.567 1.00 24.52 88 THR A C 1
ATOM 704 O O . THR A 1 88 ? -45.419 74.266 9.587 1.00 24.44 88 THR A O 1
ATOM 708 N N . SER A 1 89 ? -46.754 73.312 8.057 1.00 24.45 89 SER A N 1
ATOM 709 C CA . SER A 1 89 ? -47.966 73.761 8.712 1.00 24.94 89 SER A CA 1
ATOM 710 C C . SER A 1 89 ? -48.525 72.683 9.662 1.00 22.92 89 SER A C 1
ATOM 711 O O . SER A 1 89 ? -49.612 72.847 10.200 1.00 23.37 89 SER A O 1
ATOM 714 N N . GLU A 1 90 ? -47.784 71.599 9.899 1.00 20.88 90 GLU A N 1
ATOM 715 C CA . GLU A 1 90 ? -48.315 70.530 10.728 1.00 21.88 90 GLU A CA 1
ATOM 716 C C . GLU A 1 90 ? -48.222 70.916 12.195 1.00 19.73 90 GLU A C 1
ATOM 717 O O . GLU A 1 90 ? -47.193 71.435 12.659 1.00 19.62 90 GLU A O 1
ATOM 723 N N . THR A 1 91 ? -49.323 70.692 12.898 1.00 18.11 91 THR A N 1
ATOM 724 C CA . THR A 1 91 ? -49.439 70.993 14.315 1.00 18.42 91 THR A CA 1
ATOM 725 C C . THR A 1 91 ? -50.158 69.844 14.992 1.00 18.44 91 THR A C 1
ATOM 726 O O . THR A 1 91 ? -50.809 68.992 14.346 1.00 18.15 91 THR A O 1
ATOM 730 N N . GLY A 1 92 ? -50.054 69.817 16.308 1.00 17.52 92 GLY A N 1
ATOM 731 C CA . GLY A 1 92 ? -50.742 68.804 17.068 1.00 16.87 92 GLY A CA 1
ATOM 732 C C . GLY A 1 92 ? -50.421 68.943 18.530 1.00 17.08 92 GLY A C 1
ATOM 733 O O . GLY A 1 92 ? -50.019 70.012 18.986 1.00 15.69 92 GLY A O 1
ATOM 734 N N . LYS A 1 93 ? -50.620 67.852 19.255 1.00 17.45 93 LYS A N 1
ATOM 735 C CA . LYS A 1 93 ? -50.217 67.775 20.646 1.00 18.52 93 LYS A CA 1
ATOM 736 C C . LYS A 1 93 ? -49.464 66.491 20.942 1.00 17.59 93 LYS A C 1
ATOM 737 O O . LYS A 1 93 ? -49.770 65.427 20.381 1.00 16.85 93 LYS A O 1
ATOM 743 N N . ILE A 1 94 ? -48.467 66.601 21.827 1.00 16.69 94 ILE A N 1
ATOM 744 C CA . ILE A 1 94 ? -47.788 65.450 22.394 1.00 17.26 94 ILE A CA 1
ATOM 745 C C . ILE A 1 94 ? -47.778 65.649 23.908 1.00 17.27 94 ILE A C 1
ATOM 746 O O . ILE A 1 94 ? -47.351 66.705 24.401 1.00 16.37 94 ILE A O 1
ATOM 751 N N . LEU A 1 95 ? -48.283 64.644 24.626 1.00 17.85 95 LEU A N 1
ATOM 752 C CA . LEU A 1 95 ? -48.400 64.694 26.083 1.00 18.22 95 LEU A CA 1
ATOM 753 C C . LEU A 1 95 ? -49.069 65.945 26.588 1.00 17.91 95 LEU A C 1
ATOM 754 O O . LEU A 1 95 ? -48.709 66.478 27.647 1.00 17.68 95 LEU A O 1
ATOM 759 N N . GLY A 1 96 ? -50.039 66.434 25.823 1.00 17.68 96 GLY A N 1
ATOM 760 C CA . GLY A 1 96 ? -50.785 67.608 26.214 1.00 17.47 96 GLY A CA 1
ATOM 761 C C . GLY A 1 96 ? -50.161 68.944 25.850 1.00 17.83 96 GLY A C 1
ATOM 762 O O . GLY A 1 96 ? -50.749 69.980 26.159 1.00 19.53 96 GLY A O 1
ATOM 763 N N . TYR A 1 97 ? -48.988 68.921 25.204 1.00 16.57 97 TYR A N 1
ATOM 764 C CA . TYR A 1 97 ? -48.269 70.135 24.773 1.00 16.62 97 TYR A CA 1
ATOM 765 C C . TYR A 1 97 ? -48.453 70.426 23.283 1.00 16.74 97 TYR A C 1
ATOM 766 O O . TYR A 1 97 ? -48.354 69.525 22.451 1.00 16.93 97 TYR A O 1
ATOM 775 N N . ASN A 1 98 ? -48.686 71.691 22.933 1.00 17.25 98 ASN A N 1
ATOM 776 C CA . ASN A 1 98 ? -48.802 72.066 21.527 1.00 17.58 98 ASN A CA 1
ATOM 777 C C . ASN A 1 98 ? -47.460 71.943 20.817 1.00 17.42 98 ASN A C 1
ATOM 778 O O . ASN A 1 98 ? -46.458 72.439 21.329 1.00 16.15 98 ASN A O 1
ATOM 783 N N . VAL A 1 99 ? -47.459 71.286 19.658 1.00 16.91 99 VAL A N 1
ATOM 784 C CA . VAL A 1 99 ? -46.243 71.042 18.879 1.00 17.47 99 VAL A CA 1
ATOM 785 C C . VAL A 1 99 ? -46.416 71.497 17.431 1.00 18.31 99 VAL A C 1
ATOM 786 O O . VAL A 1 99 ? -47.536 71.492 16.886 1.00 17.85 99 VAL A O 1
ATOM 790 N N . LYS A 1 100 ? -45.288 71.898 16.848 1.00 18.20 100 LYS A N 1
ATOM 791 C CA . LYS A 1 100 ? -45.142 72.222 15.434 1.00 18.78 100 LYS A CA 1
ATOM 792 C C . LYS A 1 100 ? -44.098 71.280 14.875 1.00 18.86 100 LYS A C 1
ATOM 793 O O . LYS A 1 100 ? -43.191 70.847 15.575 1.00 18.31 100 LYS A O 1
ATOM 799 N N . LYS A 1 101 ? -44.244 70.934 13.612 1.00 19.23 101 LYS A N 1
ATOM 800 C CA . LYS A 1 101 ? -43.282 70.124 12.945 1.00 19.83 101 LYS A CA 1
ATOM 801 C C . LYS A 1 101 ? -42.429 70.952 12.019 1.00 20.38 101 LYS A C 1
ATOM 802 O O . LYS A 1 101 ? -42.932 71.827 11.304 1.00 20.94 101 LYS A O 1
ATOM 808 N N . ALA A 1 102 ? -41.135 70.645 12.016 1.00 20.52 102 ALA A N 1
ATOM 809 C CA . ALA A 1 102 ? -40.191 71.192 11.043 1.00 20.59 102 ALA A CA 1
ATOM 810 C C . ALA A 1 102 ? -39.362 70.038 10.534 1.00 22.45 102 ALA A C 1
ATOM 811 O O . ALA A 1 102 ? -39.317 68.966 11.167 1.00 21.25 102 ALA A O 1
ATOM 813 N N . VAL A 1 103 ? -38.710 70.255 9.395 1.00 23.31 103 VAL A N 1
ATOM 814 C CA . VAL A 1 103 ? -37.965 69.197 8.721 1.00 24.90 103 VAL A CA 1
ATOM 815 C C . VAL A 1 103 ? -36.550 69.660 8.425 1.00 26.56 103 VAL A C 1
ATOM 816 O O . VAL A 1 103 ? -36.335 70.810 8.030 1.00 25.55 103 VAL A O 1
ATOM 820 N N . THR A 1 104 ? -35.588 68.764 8.647 1.00 28.60 104 THR A N 1
ATOM 821 C CA . THR A 1 104 ? -34.202 69.010 8.261 1.00 29.90 104 THR A CA 1
ATOM 822 C C . THR A 1 104 ? -33.623 67.804 7.549 1.00 32.00 104 THR A C 1
ATOM 823 O O . THR A 1 104 ? -34.195 66.703 7.579 1.00 29.02 104 THR A O 1
ATOM 827 N N . SER A 1 105 ? -32.477 68.045 6.916 1.00 34.47 105 SER A N 1
ATOM 828 C CA . SER A 1 105 ? -31.759 67.049 6.141 1.00 37.52 105 SER A CA 1
ATOM 829 C C . SER A 1 105 ? -30.289 67.033 6.578 1.00 38.20 105 SER A C 1
ATOM 830 O O . SER A 1 105 ? -29.620 68.056 6.529 1.00 40.42 105 SER A O 1
ATOM 833 N N . VAL A 1 106 ? -29.816 65.881 7.048 1.00 37.79 106 VAL A N 1
ATOM 834 C CA . VAL A 1 106 ? -28.411 65.680 7.400 1.00 39.58 106 VAL A CA 1
ATOM 835 C C . VAL A 1 106 ? -27.912 64.417 6.693 1.00 40.40 106 VAL A C 1
ATOM 836 O O . VAL A 1 106 ? -28.465 63.342 6.889 1.00 37.89 106 VAL A O 1
ATOM 840 N N . ASN A 1 107 ? -26.885 64.552 5.858 1.00 45.03 107 ASN A N 1
ATOM 841 C CA . ASN A 1 107 ? -26.334 63.410 5.102 1.00 48.62 107 ASN A CA 1
ATOM 842 C C . ASN A 1 107 ? -27.397 62.592 4.372 1.00 48.31 107 ASN A C 1
ATOM 843 O O . ASN A 1 107 ? -27.444 61.363 4.497 1.00 50.14 107 ASN A O 1
ATOM 848 N N . SER A 1 108 ? -28.265 63.286 3.642 1.00 48.81 108 SER A N 1
ATOM 849 C CA . SER A 1 108 ? -29.350 62.659 2.875 1.00 48.37 108 SER A CA 1
ATOM 850 C C . SER A 1 108 ? -30.442 61.995 3.731 1.00 45.71 108 SER A C 1
ATOM 851 O O . SER A 1 108 ? -31.473 61.584 3.194 1.00 46.27 108 SER A O 1
ATOM 854 N N . ASN A 1 109 ? -30.230 61.891 5.045 1.00 41.63 109 ASN A N 1
ATOM 855 C CA . ASN A 1 109 ? -31.288 61.453 5.946 1.00 38.71 109 ASN A CA 1
ATOM 856 C C . ASN A 1 109 ? -32.245 62.614 6.193 1.00 35.18 109 ASN A C 1
ATOM 857 O O . ASN A 1 109 ? -31.814 63.748 6.359 1.00 34.17 109 ASN A O 1
ATOM 862 N N . THR A 1 110 ? -33.540 62.314 6.171 1.00 33.15 110 THR A N 1
ATOM 863 C CA . THR A 1 110 ? -34.590 63.263 6.503 1.00 31.72 110 THR A CA 1
ATOM 864 C C . THR A 1 110 ? -35.038 63.054 7.938 1.00 29.37 110 THR A C 1
ATOM 865 O O . THR A 1 110 ? -35.360 61.927 8.345 1.00 29.51 110 THR A O 1
ATOM 869 N N . ILE A 1 111 ? -35.045 64.134 8.708 1.00 27.56 111 ILE A N 1
ATOM 870 C CA . ILE A 1 111 ? -35.462 64.069 10.107 1.00 26.43 111 ILE A CA 1
ATOM 871 C C . ILE A 1 111 ? -36.559 65.084 10.378 1.00 25.13 111 ILE A C 1
ATOM 872 O O . ILE A 1 111 ? -36.351 66.296 10.238 1.00 24.72 111 ILE A O 1
ATOM 877 N N . GLU A 1 112 ? -37.728 64.579 10.768 1.00 24.84 112 GLU A N 1
ATOM 878 C CA . GLU A 1 112 ? -38.839 65.429 11.167 1.00 24.08 112 GLU A CA 1
ATOM 879 C C . GLU A 1 112 ? -38.764 65.657 12.681 1.00 22.22 112 GLU A C 1
ATOM 880 O O . GLU A 1 112 ? -38.584 64.712 13.455 1.00 21.90 112 GLU A O 1
ATOM 886 N N . VAL A 1 113 ? -38.913 66.913 13.079 1.00 21.29 113 VAL A N 1
ATOM 887 C CA . VAL A 1 113 ? -38.792 67.336 14.463 1.00 20.52 113 VAL A CA 1
ATOM 888 C C . VAL A 1 113 ? -40.097 68.034 14.900 1.00 19.52 113 VAL A C 1
ATOM 889 O O . VAL A 1 113 ? -40.570 68.976 14.253 1.00 18.70 113 VAL A O 1
ATOM 893 N N . TRP A 1 114 ? -40.706 67.515 15.964 1.00 17.74 114 TRP A N 1
ATOM 894 C CA . TRP A 1 114 ? -41.893 68.110 16.540 1.00 17.52 114 TRP A CA 1
ATOM 895 C C . TRP A 1 114 ? -41.522 68.726 17.879 1.00 16.82 114 TRP A C 1
ATOM 896 O O . TRP A 1 114 ? -40.992 68.030 18.737 1.00 15.42 114 TRP A O 1
ATOM 907 N N . TYR A 1 115 ? -41.813 70.010 18.052 1.00 16.69 115 TYR A N 1
ATOM 908 C CA . TYR A 1 115 ? -41.339 70.748 19.226 1.00 16.80 115 TYR A CA 1
ATO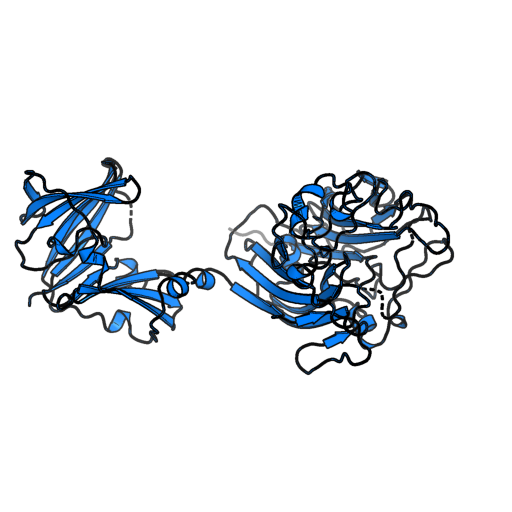M 909 C C . TYR A 1 115 ? -42.416 71.641 19.800 1.00 16.63 115 TYR A C 1
ATOM 910 O O . TYR A 1 115 ? -43.280 72.145 19.068 1.00 16.59 115 TYR A O 1
ATOM 919 N N . THR A 1 116 ? -42.350 71.850 21.113 1.00 16.44 116 THR A N 1
ATOM 920 C CA . THR A 1 116 ? -43.226 72.789 21.792 1.00 17.94 116 THR A CA 1
ATOM 921 C C . THR A 1 116 ? -42.478 73.972 22.381 1.00 19.13 116 THR A C 1
ATOM 922 O O . THR A 1 116 ? -41.322 73.852 22.809 1.00 17.87 116 THR A O 1
ATOM 926 N N . ASN A 1 117 ? -43.162 75.116 22.446 1.00 19.93 117 ASN A N 1
ATOM 927 C CA . ASN A 1 117 ? -42.648 76.236 23.221 1.00 21.56 117 ASN A CA 1
ATOM 928 C C . ASN A 1 117 ? -43.515 76.574 24.415 1.00 20.68 117 ASN A C 1
ATOM 929 O O . ASN A 1 117 ? -43.317 77.605 25.056 1.00 21.51 117 ASN A O 1
ATOM 934 N N . ASP A 1 118 ? -44.391 75.639 24.778 1.00 20.85 118 ASP A N 1
ATOM 935 C CA . ASP A 1 118 ? -45.347 75.831 25.870 1.00 20.29 118 ASP A CA 1
ATOM 936 C C . ASP A 1 118 ? -44.663 76.092 27.222 1.00 21.15 118 ASP A C 1
ATOM 937 O O . ASP A 1 118 ? -45.200 76.812 28.066 1.00 20.21 118 ASP A O 1
ATOM 942 N N . LEU A 1 119 ? -43.500 75.487 27.439 1.00 21.10 119 LEU A N 1
ATOM 943 C CA . LEU A 1 119 ? -42.846 75.525 28.741 1.00 22.03 119 LEU A CA 1
ATOM 944 C C . LEU A 1 119 ? -41.701 76.528 28.840 1.00 23.06 119 LEU A C 1
ATOM 945 O O . LEU A 1 119 ? -41.029 76.580 29.872 1.00 24.05 119 LEU A O 1
ATOM 950 N N . LYS A 1 120 ? -41.455 77.311 27.793 1.00 23.35 120 LYS A N 1
ATOM 951 C CA . LYS A 1 120 ? -40.376 78.320 27.815 1.00 23.85 120 LYS A CA 1
ATOM 952 C C . LYS A 1 120 ? -39.029 77.692 28.236 1.00 23.23 120 LYS A C 1
ATOM 953 O O . LYS A 1 120 ? -38.243 78.286 28.992 1.00 22.13 120 LYS A O 1
ATOM 959 N N . VAL A 1 121 ? -38.806 76.468 27.753 1.00 20.87 121 VAL A N 1
ATOM 960 C CA . VAL A 1 121 ? -37.524 75.791 27.841 1.00 19.40 121 VAL A CA 1
ATOM 961 C C . VAL A 1 121 ? -37.318 75.072 26.512 1.00 19.80 121 VAL A C 1
ATOM 962 O O . VAL A 1 121 ? -38.274 74.868 25.738 1.00 17.68 121 VAL A O 1
ATOM 966 N N . LYS A 1 122 ? -36.064 74.733 26.241 1.00 18.58 122 LYS A N 1
ATOM 967 C CA . LYS A 1 122 ? -35.696 74.034 25.020 1.00 18.90 122 LYS A CA 1
ATOM 968 C C . LYS A 1 122 ? -35.055 72.710 25.390 1.00 17.92 122 LYS A C 1
ATOM 969 O O . LYS A 1 122 ? -34.730 72.492 26.537 1.00 17.63 122 LYS A O 1
ATOM 975 N N . GLY A 1 123 ? -34.916 71.819 24.417 1.00 17.10 123 GLY A N 1
ATOM 976 C CA . GLY A 1 123 ? -34.403 70.496 24.686 1.00 17.07 123 GLY A CA 1
ATOM 977 C C . GLY A 1 123 ? -34.760 69.534 23.586 1.00 17.23 123 GLY A C 1
ATOM 978 O O . GLY A 1 123 ? -35.370 69.910 22.580 1.00 16.64 123 GLY A O 1
ATOM 979 N N . GLY A 1 124 ? -34.402 68.276 23.805 1.00 17.17 124 GLY A N 1
ATOM 980 C CA . GLY A 1 124 ? -34.705 67.238 22.857 1.00 16.53 124 GLY A CA 1
ATOM 981 C C . GLY A 1 124 ? -33.880 65.991 23.050 1.00 16.48 124 GLY A C 1
ATOM 982 O O . GLY A 1 124 ? -32.971 65.953 23.873 1.00 16.80 124 GLY A O 1
ATOM 983 N N . PRO A 1 125 ? -34.208 64.945 22.288 1.00 16.95 125 PRO A N 1
ATOM 984 C CA . PRO A 1 125 ? -33.524 63.648 22.444 1.00 17.02 125 PRO A CA 1
ATOM 985 C C . PRO A 1 125 ? -32.223 63.542 21.654 1.00 17.79 125 PRO A C 1
ATOM 986 O O . PRO A 1 125 ? -31.512 62.529 21.770 1.00 18.92 125 PRO A O 1
ATOM 990 N N . SER A 1 126 ? -31.916 64.560 20.843 1.00 18.62 126 SER A N 1
ATOM 991 C CA . SER A 1 126 ? -30.656 64.627 20.095 1.00 18.19 126 SER A CA 1
ATOM 992 C C . SER A 1 126 ? -30.270 66.102 19.937 1.00 18.45 126 SER A C 1
ATOM 993 O O . SER A 1 126 ? -31.000 66.985 20.352 1.00 19.07 126 SER A O 1
ATOM 996 N N . ILE A 1 127 ? -29.138 66.377 19.324 1.00 18.69 127 ILE A N 1
ATOM 997 C CA . ILE A 1 127 ? -28.752 67.786 19.083 1.00 20.23 127 ILE A CA 1
ATOM 998 C C . ILE A 1 127 ? -29.708 68.542 18.104 1.00 19.97 127 ILE A C 1
ATOM 999 O O . ILE A 1 127 ? -29.809 69.789 18.146 1.00 18.72 127 ILE A O 1
ATOM 1004 N N . LEU A 1 128 ? -30.392 67.802 17.223 1.00 20.36 128 LEU A N 1
ATOM 1005 C CA . LEU A 1 128 ? -31.212 68.429 16.180 1.00 21.23 128 LEU A CA 1
ATOM 1006 C C . LEU A 1 128 ? -32.443 69.115 16.734 1.00 20.02 128 LEU A C 1
ATOM 1007 O O . LEU A 1 128 ? -33.199 68.530 17.504 1.00 19.98 128 LEU A O 1
ATOM 1012 N N . GLY A 1 129 ? -32.622 70.376 16.360 1.00 18.89 129 GLY A N 1
ATOM 1013 C CA . GLY A 1 129 ? -33.786 71.156 16.779 1.00 18.10 129 GLY A CA 1
ATOM 1014 C C . GLY A 1 129 ? -33.729 71.824 18.136 1.00 18.90 129 GLY A C 1
ATOM 1015 O O . GLY A 1 129 ? -34.723 72.435 18.553 1.00 19.75 129 GLY A O 1
ATOM 1016 N N . GLN A 1 130 ? -32.581 71.727 18.822 1.00 18.08 130 GLN A N 1
ATOM 1017 C CA . GLN A 1 130 ? -32.432 72.221 20.190 1.00 19.20 130 GLN A CA 1
ATOM 1018 C C . GLN A 1 130 ? -32.608 73.717 20.319 1.00 19.35 130 GLN A C 1
ATOM 1019 O O . GLN A 1 130 ? -32.830 74.196 21.414 1.00 19.44 130 GLN A O 1
ATOM 1025 N N . ASP A 1 131 ? -32.459 74.471 19.235 1.00 19.70 131 ASP A N 1
ATOM 1026 C CA . ASP A 1 131 ? -32.789 75.890 19.325 1.00 22.18 131 ASP A CA 1
ATOM 1027 C C . ASP A 1 131 ? -34.224 76.231 18.926 1.00 21.88 131 ASP A C 1
ATOM 1028 O O . ASP A 1 131 ? -34.598 77.382 19.034 1.00 23.34 131 ASP A O 1
ATOM 1033 N N . LEU A 1 132 ? -35.021 75.261 18.470 1.00 21.19 132 LEU A N 1
ATOM 1034 C CA . LEU A 1 132 ? -36.412 75.550 18.032 1.00 20.95 132 LEU A CA 1
ATOM 1035 C C . LEU A 1 132 ? -37.405 75.628 19.181 1.00 20.15 132 LEU A C 1
ATOM 1036 O O . LEU A 1 132 ? -38.403 76.353 19.113 1.00 19.74 132 LEU A O 1
ATOM 1041 N N . GLY A 1 133 ? -37.144 74.840 20.220 1.00 17.30 133 GLY A N 1
ATOM 1042 C CA . GLY A 1 133 ? -38.060 74.666 21.319 1.00 16.56 133 GLY A CA 1
ATOM 1043 C C . GLY A 1 133 ? -37.678 73.394 22.046 1.00 16.16 133 GLY A C 1
ATOM 1044 O O . GLY A 1 133 ? -36.519 72.972 21.998 1.00 16.07 133 GLY A O 1
ATOM 1045 N N . LEU A 1 134 ? -38.642 72.812 22.749 1.00 15.96 134 LEU A N 1
ATOM 1046 C CA . LEU A 1 134 ? -38.481 71.505 23.380 1.00 16.07 134 LEU A CA 1
ATOM 1047 C C . LEU A 1 134 ? -38.982 70.434 22.420 1.00 15.18 134 LEU A C 1
ATOM 1048 O O . LEU A 1 134 ? -40.187 70.325 22.167 1.00 15.04 134 LEU A O 1
ATOM 1053 N N . VAL A 1 135 ? -38.051 69.651 21.889 1.00 15.77 135 VAL A N 1
ATOM 1054 C CA . VAL A 1 135 ? -38.361 68.620 20.915 1.00 16.20 135 VAL A CA 1
ATOM 1055 C C . VAL A 1 135 ? -38.959 67.428 21.631 1.00 16.35 135 VAL A C 1
ATOM 1056 O O . VAL A 1 135 ? -38.306 66.825 22.480 1.00 18.54 135 VAL A O 1
ATOM 1060 N N . LEU A 1 136 ? -40.186 67.073 21.280 1.00 15.92 136 LEU A N 1
ATOM 1061 C CA . LEU A 1 136 ? -40.874 65.944 21.911 1.00 16.67 136 LEU A CA 1
ATOM 1062 C C . LEU A 1 136 ? -40.967 64.691 21.045 1.00 17.11 136 LEU A C 1
ATOM 1063 O O . LEU A 1 136 ? -41.339 63.629 21.541 1.00 18.22 136 LEU A O 1
ATOM 1068 N N . LYS A 1 137 ? -40.626 64.803 19.770 1.00 17.63 137 LYS A N 1
ATOM 1069 C CA . LYS A 1 137 ? -40.619 63.671 18.872 1.00 18.86 137 LYS A CA 1
ATOM 1070 C C . LYS A 1 137 ? -39.717 63.956 17.667 1.00 19.45 137 LYS A C 1
ATOM 1071 O O . LYS A 1 137 ? -39.773 65.053 17.087 1.00 19.38 137 LYS A O 1
ATOM 1077 N N . THR A 1 138 ? -38.901 62.965 17.298 1.00 20.39 138 THR A N 1
ATOM 1078 C CA . THR A 1 138 ? -38.143 62.989 16.041 1.00 21.47 138 THR A CA 1
ATOM 1079 C C . THR A 1 138 ? -38.465 61.748 15.227 1.00 21.83 138 THR A C 1
ATOM 1080 O O . THR A 1 138 ? -38.695 60.671 15.782 1.00 22.08 138 THR A O 1
ATOM 1084 N N . VAL A 1 139 ? -38.498 61.912 13.911 1.00 22.34 139 VAL A N 1
ATOM 1085 C CA . VAL A 1 139 ? -38.740 60.814 12.993 1.00 23.61 139 VAL A CA 1
ATOM 1086 C C . VAL A 1 139 ? -37.671 60.865 11.925 1.00 25.65 139 VAL A C 1
ATOM 1087 O O . VAL A 1 139 ? -37.527 61.872 11.212 1.00 22.60 139 VAL A O 1
ATOM 1091 N N . ARG A 1 140 ? -36.908 59.779 11.840 1.00 28.38 140 ARG A N 1
ATOM 1092 C CA . ARG A 1 140 ? -35.765 59.696 10.950 1.00 30.46 140 ARG A CA 1
ATOM 1093 C C . ARG A 1 140 ? -36.143 58.753 9.810 1.00 32.80 140 ARG A C 1
ATOM 1094 O O . ARG A 1 140 ? -36.430 57.574 10.045 1.00 29.59 140 ARG A O 1
ATOM 1102 N N . ASN A 1 141 ? -36.154 59.295 8.589 1.00 33.32 141 ASN A N 1
ATOM 1103 C CA . ASN A 1 141 ? -36.500 58.539 7.386 1.00 36.69 141 ASN A CA 1
ATOM 1104 C C . ASN A 1 141 ? -37.819 57.805 7.503 1.00 36.21 141 ASN A C 1
ATOM 1105 O O . ASN A 1 141 ? -37.936 56.658 7.084 1.00 40.40 141 ASN A O 1
ATOM 1110 N N . GLY A 1 142 ? -38.796 58.459 8.115 1.00 36.16 142 GLY A N 1
ATOM 1111 C CA . GLY A 1 142 ? -40.123 57.899 8.297 1.00 37.22 142 GLY A CA 1
ATOM 1112 C C . GLY A 1 142 ? -40.224 56.622 9.120 1.00 39.08 142 GLY A C 1
ATOM 1113 O O . GLY A 1 142 ? -41.330 56.147 9.344 1.00 41.58 142 GLY A O 1
ATOM 1114 N N . SER A 1 143 ? -39.098 56.083 9.600 1.00 37.73 143 SER A N 1
ATOM 1115 C CA . SER A 1 143 ? -39.074 54.754 10.224 1.00 37.13 143 SER A CA 1
ATOM 1116 C C . SER A 1 143 ? -38.643 54.746 11.686 1.00 34.60 143 SER A C 1
ATOM 1117 O O . SER A 1 143 ? -39.261 54.076 12.510 1.00 33.99 143 SER A O 1
ATOM 1120 N N . SER A 1 144 ? -37.557 55.453 11.990 1.00 32.19 144 SER A N 1
ATOM 1121 C CA . SER A 1 144 ? -36.998 55.470 13.335 1.00 29.82 144 SER A CA 1
ATOM 1122 C C . SER A 1 144 ? -37.519 56.681 14.106 1.00 28.11 144 SER A C 1
ATOM 1123 O O . SER A 1 144 ? -37.260 57.835 13.735 1.00 26.32 144 SER A O 1
ATOM 1126 N N . VAL A 1 145 ? -38.245 56.398 15.179 1.00 24.69 145 VAL A N 1
ATOM 1127 C CA . VAL A 1 145 ? -38.978 57.406 15.926 1.00 25.22 145 VAL A CA 1
ATOM 1128 C C . VAL A 1 145 ? -38.405 57.472 17.335 1.00 24.71 145 VAL A C 1
ATOM 1129 O O . VAL A 1 145 ? -38.110 56.439 17.925 1.00 27.35 145 VAL A O 1
ATOM 1133 N N . VAL A 1 146 ? -38.249 58.677 17.868 1.00 23.23 146 VAL A N 1
ATOM 1134 C CA . VAL A 1 146 ? -37.925 58.871 19.281 1.00 22.38 146 VAL A CA 1
ATOM 1135 C C . VAL A 1 146 ? -39.005 59.819 19.792 1.00 21.93 146 VAL A C 1
ATOM 1136 O O . VAL A 1 146 ? -39.144 60.912 19.254 1.00 21.10 146 VAL A O 1
ATOM 1140 N N . GLU A 1 147 ? -39.787 59.398 20.786 1.00 21.12 147 GLU A N 1
ATOM 1141 C CA . GLU A 1 147 ? -40.896 60.211 21.280 1.00 21.95 147 GLU A CA 1
ATOM 1142 C C . GLU A 1 147 ? -40.917 60.293 22.813 1.00 20.86 147 GLU A C 1
ATOM 1143 O O . GLU A 1 147 ? -40.663 59.315 23.499 1.00 21.32 147 GLU A O 1
ATOM 1149 N N . ALA A 1 148 ? -41.222 61.470 23.343 1.00 20.42 148 ALA A N 1
ATOM 1150 C CA . ALA A 1 148 ? -41.350 61.655 24.795 1.00 19.57 148 ALA A CA 1
ATOM 1151 C C . ALA A 1 148 ? -42.517 60.822 25.351 1.00 20.27 148 ALA A C 1
ATOM 1152 O O . ALA A 1 148 ? -43.566 60.730 24.711 1.00 19.67 148 ALA A O 1
ATOM 1154 N N . THR A 1 149 ? -42.302 60.188 26.506 1.00 20.72 149 THR A N 1
ATOM 1155 C CA . THR A 1 149 ? -43.336 59.445 27.234 1.00 22.55 149 THR A CA 1
ATOM 1156 C C . THR A 1 149 ? -43.725 60.153 28.538 1.00 22.90 149 THR A C 1
ATOM 1157 O O . THR A 1 149 ? -44.792 59.906 29.074 1.00 22.33 149 THR A O 1
ATOM 1161 N N . SER A 1 150 ? -42.868 61.033 29.053 1.00 21.37 150 SER A N 1
ATOM 1162 C CA . SER A 1 150 ? -43.231 61.846 30.207 1.00 20.33 150 SER A CA 1
ATOM 1163 C C . SER A 1 150 ? -42.431 63.127 30.236 1.00 20.16 150 SER A C 1
ATOM 1164 O O . SER A 1 150 ? -41.290 63.151 29.781 1.00 19.91 150 SER A O 1
ATOM 1167 N N . VAL A 1 151 ? -43.059 64.172 30.756 1.00 19.43 151 VAL A N 1
ATOM 1168 C CA . VAL A 1 151 ? -42.443 65.451 31.027 1.00 21.00 151 VAL A CA 1
ATOM 1169 C C . VAL A 1 151 ? -42.804 65.779 32.479 1.00 22.01 151 VAL A C 1
ATOM 1170 O O . VAL A 1 151 ? -43.983 65.955 32.784 1.00 22.88 151 VAL A O 1
ATOM 1174 N N . LYS A 1 152 ? -41.807 65.843 33.364 1.00 23.66 152 LYS A N 1
ATOM 1175 C CA . LYS A 1 152 ? -42.046 66.094 34.795 1.00 24.83 152 LYS A CA 1
ATOM 1176 C C . LYS A 1 152 ? -41.213 67.251 35.310 1.00 25.50 152 LYS A C 1
ATOM 1177 O O . LYS A 1 152 ? -40.062 67.410 34.904 1.00 23.53 152 LYS A O 1
ATOM 1183 N N . LYS A 1 153 ? -41.791 68.022 36.233 1.00 24.98 153 LYS A N 1
ATOM 1184 C CA . LYS A 1 153 ? -41.087 69.063 36.967 1.00 26.83 153 LYS A CA 1
ATOM 1185 C C . LYS A 1 153 ? -40.162 68.457 38.015 1.00 26.22 153 LYS A C 1
ATOM 1186 O O . LYS A 1 153 ? -40.550 67.520 38.698 1.00 24.92 153 LYS A O 1
ATOM 1192 N N . ILE A 1 154 ? -38.959 69.016 38.162 1.00 26.74 154 ILE A N 1
ATOM 1193 C CA . ILE A 1 154 ? -38.050 68.597 39.227 1.00 26.28 154 ILE A CA 1
ATOM 1194 C C . ILE A 1 154 ? -37.415 69.800 39.891 1.00 26.80 154 ILE A C 1
ATOM 1195 O O . ILE A 1 154 ? -37.437 70.906 39.345 1.00 24.82 154 ILE A O 1
ATOM 1200 N N . LYS A 1 155 ? -36.825 69.554 41.059 1.00 27.95 155 LYS A N 1
ATOM 1201 C CA . LYS A 1 155 ? -36.315 70.615 41.934 1.00 31.90 155 LYS A CA 1
ATOM 1202 C C . LYS A 1 155 ? -35.176 71.464 41.351 1.00 29.92 155 LYS A C 1
ATOM 1203 O O . LYS A 1 155 ? -35.059 72.655 41.669 1.00 28.79 155 LYS A O 1
ATOM 1209 N N . ALA A 1 156 ? -34.331 70.854 40.527 1.00 28.16 156 ALA A N 1
ATOM 1210 C CA . ALA A 1 156 ? -33.142 71.533 40.011 1.00 28.58 156 ALA A CA 1
ATOM 1211 C C . ALA A 1 156 ? -32.415 70.679 38.978 1.00 28.30 156 ALA A C 1
ATOM 1212 O O . ALA A 1 156 ? -32.582 69.457 38.929 1.00 27.14 156 ALA A O 1
ATOM 1214 N N . LEU A 1 157 ? -31.631 71.329 38.134 1.00 27.84 157 LEU A N 1
ATOM 1215 C CA . LEU A 1 157 ? -30.686 70.618 37.294 1.00 29.56 157 LEU A CA 1
ATOM 1216 C C . LEU A 1 157 ? -29.428 70.473 38.158 1.00 30.41 157 LEU A C 1
ATOM 1217 O O . LEU A 1 157 ? -28.692 71.435 38.361 1.00 32.06 157 LEU A O 1
ATOM 1222 N N . ASP A 1 158 ? -29.226 69.286 38.714 1.00 28.63 158 ASP A N 1
ATOM 1223 C CA . ASP A 1 158 ? -28.080 69.033 39.598 1.00 30.98 158 ASP A CA 1
ATOM 1224 C C . ASP A 1 158 ? -27.273 67.867 39.027 1.00 26.94 158 ASP A C 1
ATOM 1225 O O . ASP A 1 158 ? -27.651 66.707 39.176 1.00 26.29 158 ASP A O 1
ATOM 1230 N N . ASP A 1 159 ? -26.160 68.188 38.376 1.00 23.64 159 ASP A N 1
ATOM 1231 C CA . ASP A 1 159 ? -25.317 67.170 37.763 1.00 24.28 159 ASP A CA 1
ATOM 1232 C C . ASP A 1 159 ? -23.973 67.041 38.471 1.00 22.64 159 ASP A C 1
ATOM 1233 O O . ASP A 1 159 ? -23.013 66.525 37.898 1.00 21.57 159 ASP A O 1
ATOM 1238 N N . GLN A 1 160 ? -23.903 67.507 39.714 1.00 21.46 160 GLN A N 1
ATOM 1239 C CA . GLN A 1 160 ? -22.663 67.411 40.477 1.00 21.85 160 GLN A CA 1
ATOM 1240 C C . GLN A 1 160 ? -22.232 65.959 40.681 1.00 20.61 160 GLN A C 1
ATOM 1241 O O . GLN A 1 160 ? -21.071 65.668 40.521 1.00 21.49 160 GLN A O 1
ATOM 1247 N N . SER A 1 161 ? -23.141 65.032 40.964 1.00 22.41 161 SER A N 1
ATOM 1248 C CA . SER A 1 161 ? -22.688 63.647 41.175 1.00 23.72 161 SER A CA 1
ATOM 1249 C C . SER A 1 161 ? -22.229 62.979 39.879 1.00 23.14 161 SER A C 1
ATOM 1250 O O . SER A 1 161 ? -21.422 62.053 39.888 1.00 21.32 161 SER A O 1
ATOM 1253 N N . LEU A 1 162 ? -22.759 63.434 38.762 1.00 24.01 162 LEU A N 1
ATOM 1254 C CA . LEU A 1 162 ? -22.353 62.896 37.477 1.00 25.37 162 LEU A CA 1
ATOM 1255 C C . LEU A 1 162 ? -20.875 63.200 37.240 1.00 24.46 162 LEU A C 1
ATOM 1256 O O . LEU A 1 162 ? -20.120 62.323 36.841 1.00 24.49 162 LEU A O 1
ATOM 1261 N N . PHE A 1 163 ? -20.456 64.434 37.511 1.00 23.36 163 PHE A N 1
ATOM 1262 C CA . PHE A 1 163 ? -19.076 64.846 37.272 1.00 23.92 163 PHE A CA 1
ATOM 1263 C C . PHE A 1 163 ? -18.111 64.654 38.454 1.00 23.96 163 PHE A C 1
ATOM 1264 O O . PHE A 1 163 ? -16.926 64.599 38.247 1.00 23.50 163 PHE A O 1
ATOM 1272 N N A ASN A 1 164 ? -18.668 64.416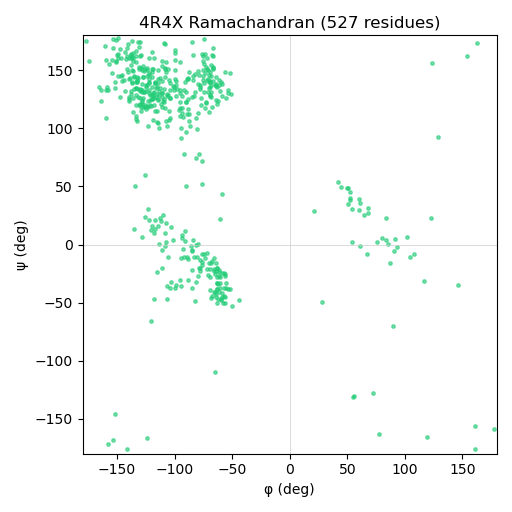 39.648 0.50 24.62 164 ASN A N 1
ATOM 1273 N N B ASN A 1 164 ? -18.626 64.702 39.678 0.50 25.84 164 ASN A N 1
ATOM 1274 C CA A ASN A 1 164 ? -17.912 64.215 40.895 0.50 23.42 164 ASN A CA 1
ATOM 1275 C CA B ASN A 1 164 ? -17.858 64.412 40.897 0.50 25.03 164 ASN A CA 1
ATOM 1276 C C A ASN A 1 164 ? -16.813 63.165 40.770 0.50 23.16 164 ASN A C 1
ATOM 1277 C C B ASN A 1 164 ? -16.509 65.110 41.130 0.50 24.66 164 ASN A C 1
ATOM 1278 O O A ASN A 1 164 ? -17.056 62.063 40.279 0.50 21.18 164 ASN A O 1
ATOM 1279 O O B ASN A 1 164 ? -15.487 64.440 41.301 0.50 25.13 164 ASN A O 1
ATOM 1288 N N A GLY A 1 165 ? -15.608 63.523 41.206 0.50 23.45 165 GLY A N 1
ATOM 1289 N N B GLY A 1 165 ? -16.506 66.440 41.143 0.50 22.65 165 GLY A N 1
ATOM 1290 C CA A GLY A 1 165 ? -14.494 62.576 41.297 0.50 24.21 165 GLY A CA 1
ATOM 1291 C CA B GLY A 1 165 ? -15.350 67.209 41.577 0.50 22.50 165 GLY A CA 1
ATOM 1292 C C A GLY A 1 165 ? -13.774 62.411 39.977 0.50 24.85 165 GLY A C 1
ATOM 1293 C C B GLY A 1 165 ? -14.146 67.287 40.641 0.50 22.90 165 GLY A C 1
ATOM 1294 O O A GLY A 1 165 ? -12.975 61.493 39.796 0.50 24.77 165 GLY A O 1
ATOM 1295 O O B GLY A 1 165 ? -13.132 67.885 40.985 0.50 22.61 165 GLY A O 1
ATOM 1296 N N A LYS A 1 166 ? -14.065 63.289 39.028 0.50 25.61 166 LYS A N 1
ATOM 1297 N N B LYS A 1 166 ? -14.251 66.719 39.450 0.50 22.83 166 LYS A N 1
ATOM 1298 C CA A LYS A 1 166 ? -13.471 63.148 37.708 0.50 25.41 166 LYS A CA 1
ATOM 1299 C CA B LYS A 1 166 ? -13.083 66.567 38.595 0.50 23.28 166 LYS A CA 1
ATOM 1300 C C A LYS A 1 166 ? -12.829 64.444 37.251 0.50 25.06 166 LYS A C 1
ATOM 1301 C C B LYS A 1 166 ? -12.765 67.774 37.723 0.50 23.40 166 LYS A C 1
ATOM 1302 O O A LYS A 1 166 ? -13.325 65.536 37.545 0.50 24.04 166 LYS A O 1
ATOM 1303 O O B LYS A 1 166 ? -13.644 68.540 37.360 0.50 22.16 166 LYS A O 1
ATOM 1314 N N A ASN A 1 167 ? -11.705 64.331 36.553 0.50 24.80 167 ASN A N 1
ATOM 1315 N N B ASN A 1 167 ? -11.486 67.932 37.390 0.50 24.08 167 ASN A N 1
ATOM 1316 C CA A ASN A 1 167 ? -11.096 65.524 35.994 0.50 24.79 167 ASN A CA 1
ATOM 1317 C CA B ASN A 1 167 ? -11.105 68.821 36.316 0.50 24.05 167 ASN A CA 1
ATOM 1318 C C A ASN A 1 167 ? -11.403 65.673 34.523 0.50 23.15 167 ASN A C 1
ATOM 1319 C C B ASN A 1 167 ? -11.460 68.116 35.026 0.50 23.93 167 ASN A C 1
ATOM 1320 O O A ASN A 1 167 ? -11.286 64.720 33.751 0.50 20.32 167 ASN A O 1
ATOM 1321 O O B ASN A 1 167 ? -11.302 66.896 34.895 0.50 24.29 167 ASN A O 1
ATOM 1330 N N A ILE A 1 168 ? -11.776 66.902 34.186 0.50 21.82 168 ILE A N 1
ATOM 1331 N N B ILE A 1 168 ? -12.000 68.864 34.079 0.50 22.90 168 ILE A N 1
ATOM 1332 C CA A ILE A 1 168 ? -12.193 67.325 32.859 0.50 22.18 168 ILE A CA 1
ATOM 1333 C CA B ILE A 1 168 ? -12.413 68.269 32.826 0.50 22.43 168 ILE A CA 1
ATOM 1334 C C A ILE A 1 168 ? -11.173 68.282 32.190 0.50 21.51 168 ILE A C 1
ATOM 1335 C C B ILE A 1 168 ? -11.501 68.839 31.777 0.50 21.86 168 ILE A C 1
ATOM 1336 O O A ILE A 1 168 ? -10.650 69.180 32.824 0.50 23.12 168 ILE A O 1
ATOM 1337 O O B ILE A 1 168 ? -11.378 70.085 31.704 0.50 20.97 168 ILE A O 1
ATOM 1346 N N . THR A 1 169 ? -10.882 68.017 30.919 1.00 21.27 169 THR A N 1
ATOM 1347 C CA . THR A 1 169 ? -9.887 68.699 30.087 1.00 20.98 169 THR A CA 1
ATOM 1348 C C . THR A 1 169 ? -10.522 68.969 28.721 1.00 19.03 169 THR A C 1
ATOM 1349 O O . THR A 1 169 ? -10.993 68.041 28.061 1.00 16.32 169 THR A O 1
ATOM 1353 N N . GLU A 1 170 ? -10.514 70.225 28.311 1.00 18.25 170 GLU A N 1
ATOM 1354 C CA . GLU A 1 170 ? -11.047 70.617 27.037 1.00 18.90 170 GLU A CA 1
ATOM 1355 C C . GLU A 1 170 ? -10.054 70.265 25.938 1.00 17.52 170 GLU A C 1
ATOM 1356 O O . GLU A 1 170 ? -8.843 70.506 26.067 1.00 16.31 170 GLU A O 1
ATOM 1362 N N . LYS A 1 171 ? -10.576 69.700 24.863 1.00 15.95 171 LYS A N 1
ATOM 1363 C CA . LYS A 1 171 ? -9.791 69.353 23.676 1.00 15.67 171 LYS A CA 1
ATOM 1364 C C . LYS A 1 171 ? -10.411 69.888 22.415 1.00 15.48 171 LYS A C 1
ATOM 1365 O O . LYS A 1 171 ? -11.600 70.160 22.373 1.00 15.88 171 LYS A O 1
ATOM 1371 N N . ASP A 1 172 ? -9.624 69.941 21.348 1.00 15.42 172 ASP A N 1
ATOM 1372 C CA . ASP A 1 172 ? -10.183 70.190 20.023 1.00 16.57 172 ASP A CA 1
ATOM 1373 C C . ASP A 1 172 ? -11.029 68.990 19.602 1.00 15.97 172 ASP A C 1
ATOM 1374 O O . ASP A 1 172 ? -10.889 67.895 20.159 1.00 15.11 172 ASP A O 1
ATOM 1379 N N . ALA A 1 173 ? -11.884 69.179 18.596 1.00 15.91 173 ALA A N 1
ATOM 1380 C CA . ALA A 1 173 ? -12.842 68.144 18.220 1.00 16.03 173 ALA A CA 1
ATOM 1381 C C . ALA A 1 173 ? -12.166 66.854 17.716 1.00 15.83 173 ALA A C 1
ATOM 1382 O O . ALA A 1 173 ? -12.637 65.762 17.991 1.00 15.85 173 ALA A O 1
ATOM 1384 N N . LEU A 1 174 ? -11.087 66.982 16.964 1.00 15.85 174 LEU A N 1
ATOM 1385 C CA . LEU A 1 174 ? -10.412 65.797 16.429 1.00 16.64 174 LEU A CA 1
ATOM 1386 C C . LEU A 1 174 ? -9.782 64.990 17.547 1.00 14.97 174 LEU A C 1
ATOM 1387 O O . LEU A 1 174 ? -9.860 63.768 17.554 1.00 14.03 174 LEU A O 1
ATOM 1392 N N . THR A 1 175 ? -9.130 65.678 18.470 1.00 13.48 175 THR A N 1
ATOM 1393 C CA . THR A 1 175 ? -8.511 65.028 19.613 1.00 13.69 175 THR A CA 1
ATOM 1394 C C . THR A 1 175 ? -9.548 64.354 20.528 1.00 13.36 175 THR A C 1
ATOM 1395 O O . THR A 1 175 ? -9.330 63.253 21.026 1.00 12.86 175 THR A O 1
ATOM 1399 N N . TYR A 1 176 ? -10.650 65.046 20.770 1.00 14.03 176 TYR A N 1
ATOM 1400 C CA . TYR A 1 176 ? -11.763 64.518 21.559 1.00 14.29 176 TYR A CA 1
ATOM 1401 C C . TYR A 1 176 ? -12.170 63.112 21.041 1.00 14.17 176 TYR A C 1
ATOM 1402 O O . TYR A 1 176 ? -12.219 62.136 21.804 1.00 13.06 176 TYR A O 1
ATOM 1411 N N . LYS A 1 177 ? -12.420 63.019 19.736 1.00 14.16 177 LYS A N 1
ATOM 1412 C CA . LYS A 1 177 ? -12.863 61.761 19.125 1.00 15.22 177 LYS A CA 1
ATOM 1413 C C . LYS A 1 177 ? -11.779 60.703 19.211 1.00 14.80 177 LYS A C 1
ATOM 1414 O O . LYS A 1 177 ? -12.063 59.523 19.456 1.00 13.75 177 LYS A O 1
ATOM 1420 N N . ASP A 1 178 ? -10.543 61.133 18.984 1.00 14.41 178 ASP A N 1
ATOM 1421 C CA . ASP A 1 178 ? -9.378 60.243 19.022 1.00 15.19 178 ASP A CA 1
ATOM 1422 C C . ASP A 1 178 ? -9.223 59.601 20.391 1.00 16.21 178 ASP A C 1
ATOM 1423 O O . ASP A 1 178 ? -8.948 58.398 20.504 1.00 15.29 178 ASP A O 1
ATOM 1441 N N . ILE A 1 180 ? -11.605 59.196 22.672 1.00 14.93 180 ILE A N 1
ATOM 1442 C CA . ILE A 1 180 ? -12.697 58.221 22.822 1.00 14.47 180 ILE A CA 1
ATOM 1443 C C . ILE A 1 180 ? -12.306 56.893 22.145 1.00 14.44 180 ILE A C 1
ATOM 1444 O O . ILE A 1 180 ? -12.429 55.802 22.752 1.00 13.83 180 ILE A O 1
ATOM 1449 N N . TRP A 1 181 ? -11.831 56.979 20.899 1.00 13.85 181 TRP A N 1
ATOM 1450 C CA . TRP A 1 181 ? -11.408 55.785 20.143 1.00 14.06 181 TRP A CA 1
ATOM 1451 C C . TRP A 1 181 ? -10.348 54.979 20.885 1.00 14.71 181 TRP A C 1
ATOM 1452 O O . TRP A 1 181 ? -10.522 53.758 21.115 1.00 14.08 181 TRP A O 1
ATOM 1463 N N . LYS A 1 182 ? -9.296 55.658 21.331 1.00 14.47 182 LYS A N 1
ATOM 1464 C CA . LYS A 1 182 ? -8.189 54.983 22.014 1.00 15.57 182 LYS A CA 1
ATOM 1465 C C . LYS A 1 182 ? -8.591 54.381 23.365 1.00 15.39 182 LYS A C 1
ATOM 1466 O O . LYS A 1 182 ? -7.950 53.446 23.833 1.00 15.38 182 LYS A O 1
ATOM 1472 N N . SER A 1 183 ? -9.658 54.887 23.979 1.00 14.24 183 SER A N 1
ATOM 1473 C CA . SER A 1 183 ? -10.132 54.352 25.249 1.00 14.32 183 SER A CA 1
ATOM 1474 C C . SER A 1 183 ? -10.825 52.978 25.097 1.00 14.36 183 SER A C 1
ATOM 1475 O O . SER A 1 183 ? -11.075 52.276 26.085 1.00 13.57 183 SER A O 1
ATOM 1478 N N . ARG A 1 184 ? -11.115 52.592 23.858 1.00 13.98 184 ARG A N 1
ATOM 1479 C CA . ARG A 1 184 ? -11.836 51.350 23.608 1.00 15.33 184 ARG A CA 1
ATOM 1480 C C . ARG A 1 184 ? -10.922 50.123 23.597 1.00 14.72 184 ARG A C 1
ATOM 1481 O O . ARG A 1 184 ? -11.401 48.998 23.543 1.00 15.34 184 ARG A O 1
ATOM 1489 N N . PHE A 1 185 ? -9.615 50.327 23.585 1.00 14.15 185 PHE A N 1
ATOM 1490 C CA . PHE A 1 185 ? -8.699 49.202 23.487 1.00 14.29 185 PHE A CA 1
ATOM 1491 C C . PHE A 1 185 ? -7.410 49.554 24.169 1.00 14.07 185 PHE A C 1
ATOM 1492 O O . PHE A 1 185 ? -7.236 50.686 24.622 1.00 13.58 185 PHE A O 1
ATOM 1500 N N . ILE A 1 186 ? -6.497 48.591 24.235 1.00 13.73 186 ILE A N 1
ATOM 1501 C CA . ILE A 1 186 ? -5.226 48.783 24.913 1.00 14.90 186 ILE A CA 1
ATOM 1502 C C . ILE A 1 186 ? -4.094 48.927 23.910 1.00 15.13 186 ILE A C 1
ATOM 1503 O O . ILE A 1 186 ? -3.906 48.053 23.059 1.00 14.54 186 ILE A O 1
ATOM 1508 N N . THR A 1 187 ? -3.314 49.995 24.054 1.00 15.03 187 THR A N 1
ATOM 1509 C CA . THR A 1 187 ? -2.105 50.197 23.251 1.00 15.27 187 THR A CA 1
ATOM 1510 C C . THR A 1 187 ? -0.921 49.954 24.151 1.00 15.31 187 THR A C 1
ATOM 1511 O O . THR A 1 187 ? -0.874 50.479 25.272 1.00 14.53 187 THR A O 1
ATOM 1515 N N . ILE A 1 188 ? -0.005 49.122 23.675 1.00 14.79 188 ILE A N 1
ATOM 1516 C CA . ILE A 1 188 ? 1.276 48.905 24.308 1.00 15.29 188 ILE A CA 1
ATOM 1517 C C . ILE A 1 188 ? 2.380 49.580 23.489 1.00 15.48 188 ILE A C 1
ATOM 1518 O O . ILE A 1 188 ? 2.827 49.024 22.475 1.00 14.93 188 ILE A O 1
ATOM 1523 N N . PRO A 1 189 ? 2.862 50.756 23.948 1.00 15.39 189 PRO A N 1
ATOM 1524 C CA . PRO A 1 189 ? 3.929 51.440 23.224 1.00 15.70 189 PRO A CA 1
ATOM 1525 C C . PRO A 1 189 ? 5.234 50.684 23.345 1.00 15.60 189 PRO A C 1
ATOM 1526 O O . PRO A 1 189 ? 5.542 50.151 24.424 1.00 15.09 189 PRO A O 1
ATOM 1530 N N . VAL A 1 190 ? 5.983 50.609 22.250 1.00 15.01 190 VAL A N 1
ATOM 1531 C CA . VAL A 1 190 ? 7.294 49.987 22.272 1.00 14.96 190 VAL A CA 1
ATOM 1532 C C . VAL A 1 190 ? 8.364 50.985 21.843 1.00 15.32 190 VAL A C 1
ATOM 1533 O O . VAL A 1 190 ? 9.215 51.332 22.656 1.00 14.97 190 VAL A O 1
ATOM 1537 N N . PHE A 1 191 ? 8.328 51.428 20.580 1.00 15.14 191 PHE A N 1
ATOM 1538 C CA . PHE A 1 191 ? 9.325 52.387 20.052 1.00 15.09 191 PHE A CA 1
ATOM 1539 C C . PHE A 1 191 ? 8.642 53.575 19.414 1.00 16.50 191 PHE A C 1
ATOM 1540 O O . PHE A 1 191 ? 7.575 53.444 18.786 1.00 14.59 191 PHE A O 1
ATOM 1548 N N . GLU A 1 192 ? 9.253 54.748 19.570 1.00 17.68 192 GLU A N 1
ATOM 1549 C CA . GLU A 1 192 ? 8.778 55.962 18.919 1.00 19.59 192 GLU A CA 1
ATOM 1550 C C . GLU A 1 192 ? 9.948 56.706 18.279 1.00 18.89 192 GLU A C 1
ATOM 1551 O O . GLU A 1 192 ? 10.898 57.062 18.967 1.00 16.86 192 GLU A O 1
ATOM 1557 N N . ASN A 1 193 ? 9.876 56.885 16.961 1.00 18.28 193 ASN A N 1
ATOM 1558 C CA . ASN A 1 193 ? 10.920 57.499 16.171 1.00 18.89 193 ASN A CA 1
ATOM 1559 C C . ASN A 1 193 ? 12.335 57.041 16.557 1.00 17.82 193 ASN A C 1
ATOM 1560 O O . ASN A 1 193 ? 13.193 57.861 16.807 1.00 17.85 193 ASN A O 1
ATOM 1565 N N . GLU A 1 194 ? 12.559 55.734 16.570 1.00 17.01 194 GLU A N 1
ATOM 1566 C CA . GLU A 1 194 ? 13.856 55.148 16.918 1.00 17.56 194 GLU A CA 1
ATOM 1567 C C . GLU A 1 194 ? 14.686 54.860 15.692 1.00 16.23 194 GLU A C 1
ATOM 1568 O O . GLU A 1 194 ? 14.233 54.193 14.772 1.00 15.31 194 GLU A O 1
ATOM 1574 N N . THR A 1 195 ? 15.932 55.301 15.729 1.00 15.23 195 THR A N 1
ATOM 1575 C CA . THR A 1 195 ? 16.888 54.975 14.678 1.00 14.62 195 THR A CA 1
ATOM 1576 C C . THR A 1 195 ? 17.304 53.510 14.676 1.00 14.06 195 THR A C 1
ATOM 1577 O O . THR A 1 195 ? 17.610 52.929 15.720 1.00 13.66 195 THR A O 1
ATOM 1581 N N . ILE A 1 196 ? 17.316 52.932 13.490 1.00 13.55 196 ILE A N 1
ATOM 1582 C 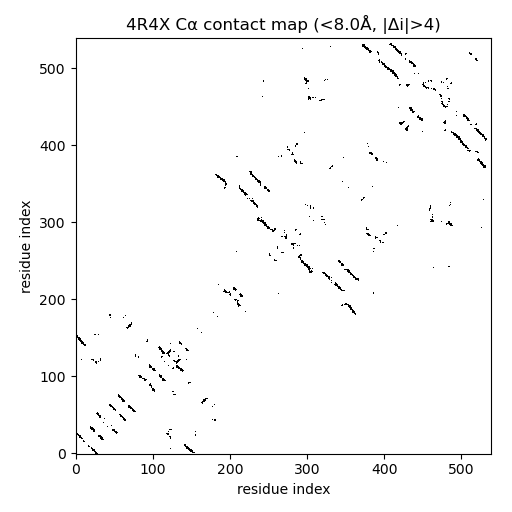CA . ILE A 1 196 ? 17.928 51.631 13.227 1.00 13.54 196 ILE A CA 1
ATOM 1583 C C . ILE A 1 196 ? 18.932 51.874 12.092 1.00 13.91 196 ILE A C 1
ATOM 1584 O O . ILE A 1 196 ? 18.549 52.306 11.011 1.00 13.87 196 ILE A O 1
ATOM 1589 N N . ASN A 1 197 ? 20.213 51.661 12.372 1.00 13.88 197 ASN A N 1
ATOM 1590 C CA . ASN A 1 197 ? 21.314 52.074 11.477 1.00 14.83 197 ASN A CA 1
ATOM 1591 C C . ASN A 1 197 ? 22.548 51.183 11.664 1.00 14.97 197 ASN A C 1
ATOM 1592 O O . ASN A 1 197 ? 22.467 50.131 12.296 1.00 15.91 197 ASN A O 1
ATOM 1597 N N . PHE A 1 198 ? 23.683 51.588 11.101 1.00 15.18 198 PHE A N 1
ATOM 1598 C CA . PHE A 1 198 ? 24.895 50.824 11.228 1.00 15.48 198 PHE A CA 1
ATOM 1599 C C . PHE A 1 198 ? 25.980 51.809 11.590 1.00 16.26 198 PHE A C 1
ATOM 1600 O O . PHE A 1 198 ? 26.371 52.626 10.756 1.00 16.22 198 PHE A O 1
ATOM 1608 N N . SER A 1 199 ? 26.436 51.752 12.834 1.00 16.41 199 SER A N 1
ATOM 1609 C CA . SER A 1 199 ? 27.403 52.709 13.317 1.00 18.08 199 SER A CA 1
ATOM 1610 C C . SER A 1 199 ? 28.154 52.172 14.503 1.00 18.97 199 SER A C 1
ATOM 1611 O O . SER A 1 199 ? 27.543 51.666 15.440 1.00 18.41 199 SER A O 1
ATOM 1614 N N . ASP A 1 200 ? 29.483 52.318 14.477 1.00 20.21 200 ASP A N 1
ATOM 1615 C CA . ASP A 1 200 ? 30.345 51.809 15.545 1.00 21.61 200 ASP A CA 1
ATOM 1616 C C . ASP A 1 200 ? 30.059 52.569 16.846 1.00 23.54 200 ASP A C 1
ATOM 1617 O O . ASP A 1 200 ? 30.356 52.086 17.928 1.00 25.20 200 ASP A O 1
ATOM 1622 N N . ALA A 1 201 ? 29.484 53.761 16.722 1.00 25.05 201 ALA A N 1
ATOM 1623 C CA . ALA A 1 201 ? 29.100 54.584 17.862 1.00 25.40 201 ALA A CA 1
ATOM 1624 C C . ALA A 1 201 ? 27.791 54.158 18.541 1.00 26.52 201 ALA A C 1
ATOM 1625 O O . ALA A 1 201 ? 27.551 54.544 19.679 1.00 24.79 201 ALA A O 1
ATOM 1627 N N . SER A 1 202 ? 26.937 53.398 17.846 1.00 24.46 202 SER A N 1
ATOM 1628 C CA . SER A 1 202 ? 25.672 52.944 18.423 1.00 25.21 202 SER A CA 1
ATOM 1629 C C . SER A 1 202 ? 25.896 52.227 19.747 1.00 25.41 202 SER A C 1
ATOM 1630 O O . SER A 1 202 ? 26.763 51.374 19.852 1.00 25.69 202 SER A O 1
ATOM 1633 N N . LYS A 1 203 ? 25.118 52.580 20.762 1.00 25.88 203 LYS A N 1
ATOM 1634 C CA . LYS A 1 203 ? 25.189 51.850 22.027 1.00 26.27 203 LYS A CA 1
ATOM 1635 C C . LYS A 1 203 ? 23.854 51.833 22.752 1.00 22.33 203 LYS A C 1
ATOM 1636 O O . LYS A 1 203 ? 22.975 52.645 22.484 1.00 20.34 203 LYS A O 1
ATOM 1642 N N . SER A 1 204 ? 23.724 50.885 23.668 1.00 20.18 204 SER A N 1
ATOM 1643 C CA . SER A 1 204 ? 22.538 50.755 24.482 1.00 20.32 204 SER A CA 1
ATOM 1644 C C . SER A 1 204 ? 22.421 51.934 25.445 1.00 21.30 204 SER A C 1
ATOM 1645 O O . SER A 1 204 ? 23.424 52.574 25.769 1.00 19.41 204 SER A O 1
ATOM 1648 N N . ASP A 1 205 ? 21.200 52.239 25.871 1.00 21.50 205 ASP A N 1
ATOM 1649 C CA . ASP A 1 205 ? 20.968 53.185 26.974 1.00 21.76 205 ASP A CA 1
ATOM 1650 C C . ASP A 1 205 ? 20.147 52.431 28.022 1.00 21.66 205 ASP A C 1
ATOM 1651 O O . ASP A 1 205 ? 20.049 51.213 27.972 1.00 18.80 205 ASP A O 1
ATOM 1656 N N . GLN A 1 206 ? 19.568 53.124 28.991 1.00 21.69 206 GLN A N 1
ATOM 1657 C CA . GLN A 1 206 ? 18.924 52.408 30.081 1.00 24.34 206 GLN A CA 1
ATOM 1658 C C . GLN A 1 206 ? 17.561 51.792 29.742 1.00 23.75 206 GLN A C 1
ATOM 1659 O O . GLN A 1 206 ? 17.102 50.884 30.446 1.00 23.57 206 GLN A O 1
ATOM 1665 N N . VAL A 1 207 ? 16.948 52.253 28.649 1.00 23.53 207 VAL A N 1
ATOM 1666 C CA . VAL A 1 207 ? 15.636 51.802 28.213 1.00 23.26 207 VAL A CA 1
ATOM 1667 C C . VAL A 1 207 ? 15.737 50.888 26.979 1.00 21.54 207 VAL A C 1
ATOM 1668 O O . VAL A 1 207 ? 15.140 49.810 26.953 1.00 21.07 207 VAL A O 1
ATOM 1672 N N . ILE A 1 208 ? 16.511 51.303 25.980 1.00 19.30 208 ILE A N 1
ATOM 1673 C CA . ILE A 1 208 ? 16.682 50.531 24.745 1.00 18.25 208 ILE A CA 1
ATOM 1674 C C . ILE A 1 208 ? 18.076 49.910 24.626 1.00 17.58 208 ILE A C 1
ATOM 1675 O O . ILE A 1 208 ? 19.086 50.619 24.645 1.00 17.37 208 ILE A O 1
ATOM 1680 N N . GLN A 1 209 ? 18.125 48.594 24.476 1.00 16.93 209 GLN A N 1
ATOM 1681 C CA . GLN A 1 209 ? 19.363 47.907 24.163 1.00 17.05 209 GLN A CA 1
ATOM 1682 C C . GLN A 1 209 ? 19.545 47.849 22.652 1.00 16.91 209 GLN A C 1
ATOM 1683 O O . GLN A 1 209 ? 18.568 47.657 21.894 1.00 15.66 209 GLN A O 1
ATOM 1689 N N . ARG A 1 210 ? 20.787 47.992 22.211 1.00 16.23 210 ARG A N 1
ATOM 1690 C CA . ARG A 1 210 ? 21.089 48.001 20.779 1.00 16.00 210 ARG A CA 1
ATOM 1691 C C . ARG A 1 210 ? 22.180 47.005 20.469 1.00 16.28 210 ARG A C 1
ATOM 1692 O O . ARG A 1 210 ? 23.213 46.976 21.127 1.00 15.91 210 ARG A O 1
ATOM 1700 N N . PHE A 1 211 ? 21.956 46.179 19.467 1.00 14.96 211 PHE A N 1
ATOM 1701 C CA . PHE A 1 211 ? 22.931 45.161 19.099 1.00 15.00 211 PHE A CA 1
ATOM 1702 C C . PHE A 1 211 ? 23.164 45.252 17.593 1.00 14.80 211 PHE A C 1
ATOM 1703 O O . PHE A 1 211 ? 22.509 46.041 16.901 1.00 13.95 211 PHE A O 1
ATOM 1711 N N . GLY A 1 212 ? 24.112 44.470 17.082 1.00 14.91 212 GLY A N 1
ATOM 1712 C CA . GLY A 1 212 ? 24.378 44.422 15.651 1.00 14.90 212 GLY A CA 1
ATOM 1713 C C . GLY A 1 212 ? 24.803 45.774 15.103 1.00 14.87 212 GLY A C 1
ATOM 1714 O O . GLY A 1 212 ? 24.443 46.137 13.983 1.00 13.90 212 GLY A O 1
ATOM 1715 N N . ASN A 1 213 ? 25.555 46.522 15.911 1.00 15.21 213 ASN A N 1
ATOM 1716 C CA . ASN A 1 213 ? 26.089 47.811 15.508 1.00 15.95 213 ASN A CA 1
ATOM 1717 C C . ASN A 1 213 ? 24.981 48.807 15.147 1.00 16.21 213 ASN A C 1
ATOM 1718 O O . ASN A 1 213 ? 25.192 49.687 14.326 1.00 18.45 213 ASN A O 1
ATOM 1723 N N . GLY A 1 214 ? 23.814 48.655 15.781 1.00 15.18 214 GLY A N 1
ATOM 1724 C CA . GLY A 1 214 ? 22.661 49.538 15.604 1.00 15.16 214 GLY A CA 1
ATOM 1725 C C . GLY A 1 214 ? 21.490 48.934 14.810 1.00 13.69 214 GLY A C 1
ATOM 1726 O O . GLY A 1 214 ? 20.425 49.544 14.717 1.00 13.57 214 GLY A O 1
ATOM 1727 N N . THR A 1 215 ? 21.688 47.762 14.223 1.00 12.94 215 THR A N 1
ATOM 1728 C CA . THR A 1 215 ? 20.665 47.156 13.364 1.00 12.82 215 THR A CA 1
ATOM 1729 C C . THR A 1 215 ? 19.553 46.440 14.137 1.00 12.33 215 THR A C 1
ATOM 1730 O O . THR A 1 215 ? 18.525 46.080 13.561 1.00 11.71 215 THR A O 1
ATOM 1734 N N . ILE A 1 216 ? 19.756 46.256 15.437 1.00 12.58 216 ILE A N 1
ATOM 1735 C CA . ILE A 1 216 ? 18.775 45.601 16.317 1.00 13.53 216 ILE A CA 1
ATOM 1736 C C . ILE A 1 216 ? 18.522 46.493 17.526 1.00 13.88 216 ILE A C 1
ATOM 1737 O O . ILE A 1 216 ? 19.476 46.903 18.199 1.00 13.64 216 ILE A O 1
ATOM 1742 N N . ILE A 1 217 ? 17.259 46.831 17.760 1.00 13.74 217 ILE A N 1
ATOM 1743 C CA . ILE A 1 217 ? 16.850 47.528 18.972 1.00 14.50 217 ILE A CA 1
ATOM 1744 C C . ILE A 1 217 ? 15.885 46.646 19.781 1.00 15.55 217 ILE A C 1
ATOM 1745 O O . ILE A 1 217 ? 14.979 46.004 19.216 1.00 15.53 217 ILE A O 1
ATOM 1750 N N . LEU A 1 218 ? 16.040 46.657 21.102 1.00 15.33 218 LEU A N 1
ATOM 1751 C CA . LEU A 1 218 ? 15.336 45.701 21.968 1.00 17.13 218 LEU A CA 1
ATOM 1752 C C . LEU A 1 218 ? 14.925 46.359 23.281 1.00 16.84 218 LEU A C 1
ATOM 1753 O O . LEU A 1 218 ? 15.677 47.151 23.821 1.00 16.65 218 LEU A O 1
ATOM 1758 N N . LYS A 1 219 ? 13.749 46.026 23.798 1.00 16.26 219 LYS A N 1
ATOM 1759 C CA . LYS A 1 219 ? 13.393 46.448 25.147 1.00 17.37 219 LYS A CA 1
ATOM 1760 C C . LYS A 1 219 ? 12.517 45.415 25.829 1.00 17.55 219 LYS A C 1
ATOM 1761 O O . LYS A 1 219 ? 12.030 44.468 25.193 1.00 16.84 219 LYS A O 1
ATOM 1767 N N . LYS A 1 220 ? 12.343 45.598 27.131 1.00 18.37 220 LYS A N 1
ATOM 1768 C CA . LYS A 1 220 ? 11.417 44.782 27.901 1.00 20.17 220 LYS A CA 1
ATOM 1769 C C . LYS A 1 220 ? 10.101 45.537 27.993 1.00 20.33 220 LYS A C 1
ATOM 1770 O O . LYS A 1 220 ? 10.088 46.757 28.263 1.00 19.31 220 LYS A O 1
ATOM 1776 N N . VAL A 1 221 ? 8.997 44.848 27.728 1.00 18.40 221 VAL A N 1
ATOM 1777 C CA . VAL A 1 221 ? 7.679 45.446 27.867 1.00 18.20 221 VAL A CA 1
ATOM 1778 C C . VAL A 1 221 ? 6.739 44.502 28.623 1.00 18.76 221 VAL A C 1
ATOM 1779 O O . VAL A 1 221 ? 6.763 43.287 28.414 1.00 16.76 221 VAL A O 1
ATOM 1783 N N . LYS A 1 222 ? 5.920 45.067 29.506 1.00 18.64 222 LYS A N 1
ATOM 1784 C CA . LYS A 1 222 ? 4.994 44.266 30.275 1.00 21.21 222 LYS A CA 1
ATOM 1785 C C . LYS A 1 222 ? 3.652 44.136 29.538 1.00 18.71 222 LYS A C 1
ATOM 1786 O O . LYS A 1 222 ? 3.039 45.113 29.185 1.00 18.23 222 LYS A O 1
ATOM 1792 N N . ILE A 1 223 ? 3.238 42.904 29.279 1.00 17.73 223 ILE A N 1
ATOM 1793 C CA . ILE A 1 223 ? 1.984 42.611 28.604 1.00 16.15 223 ILE A CA 1
ATOM 1794 C C . ILE A 1 223 ? 0.981 42.137 29.634 1.00 16.54 223 ILE A C 1
ATOM 1795 O O . ILE A 1 223 ? 1.269 41.194 30.377 1.00 14.84 223 ILE A O 1
ATOM 1800 N N . PRO A 1 224 ? -0.205 42.776 29.681 1.00 16.87 224 PRO A N 1
ATOM 1801 C CA . PRO A 1 224 ? -1.210 42.332 30.644 1.00 17.84 224 PRO A CA 1
ATOM 1802 C C . PRO A 1 224 ? -1.718 40.949 30.308 1.00 17.62 224 PRO A C 1
ATOM 1803 O O . PRO A 1 224 ? -1.429 40.420 29.211 1.00 16.44 224 PRO A O 1
ATOM 1807 N N . GLU A 1 225 ? -2.470 40.357 31.232 1.00 18.27 225 GLU A N 1
ATOM 1808 C CA . GLU A 1 225 ? -3.164 39.131 30.919 1.00 18.78 225 GLU A CA 1
ATOM 1809 C C . GLU A 1 225 ? -4.123 39.426 29.771 1.00 18.16 225 GLU A C 1
ATOM 1810 O O . GLU A 1 225 ? -4.841 40.414 29.799 1.00 17.95 225 GLU A O 1
ATOM 1816 N N . ILE A 1 226 ? -4.114 38.581 28.750 1.00 16.63 226 ILE A N 1
ATOM 1817 C CA A ILE A 1 226 ? -5.066 38.752 27.687 0.50 17.89 226 ILE A CA 1
ATOM 1818 C CA B ILE A 1 226 ? -5.019 38.706 27.613 0.50 16.41 226 ILE A CA 1
ATOM 1819 C C . ILE A 1 226 ? -5.868 37.438 27.545 1.00 17.84 226 ILE A C 1
ATOM 1820 O O . ILE A 1 226 ? -5.329 36.366 27.268 1.00 18.47 226 ILE A O 1
ATOM 1829 N N . LYS A 1 227 ? -7.169 37.553 27.779 1.00 19.47 227 LYS A N 1
ATOM 1830 C CA . LYS A 1 227 ? -8.071 36.398 27.795 1.00 21.33 227 LYS A CA 1
ATOM 1831 C C . LYS A 1 227 ? -8.290 35.825 26.395 1.00 19.59 227 LYS A C 1
ATOM 1832 O O . LYS A 1 227 ? -8.250 36.564 25.408 1.00 16.78 227 LYS A O 1
ATOM 1838 N N . GLN A 1 228 ? -8.533 34.516 26.317 1.00 19.05 228 GLN A N 1
ATOM 1839 C CA . GLN A 1 228 ? -8.975 33.898 25.082 1.00 18.68 228 GLN A CA 1
ATOM 1840 C C . GLN A 1 228 ? -10.172 34.670 24.537 1.00 16.48 228 GLN A C 1
ATOM 1841 O O . GLN A 1 228 ? -11.133 34.931 25.247 1.00 15.66 228 GLN A O 1
ATOM 1847 N N . GLY A 1 229 ? -10.100 35.039 23.270 1.00 14.60 229 GLY A N 1
ATOM 1848 C CA . GLY A 1 229 ? -11.168 35.779 22.605 1.00 13.39 229 GLY A CA 1
ATOM 1849 C C . GLY A 1 229 ? -10.689 37.159 22.155 1.00 13.05 229 GLY A C 1
ATOM 1850 O O . GLY A 1 229 ? -11.162 37.695 21.140 1.00 11.89 229 GLY A O 1
ATOM 1851 N N . ASN A 1 230 ? -9.761 37.734 22.902 1.00 12.62 230 ASN A N 1
ATOM 1852 C CA . ASN A 1 230 ? -9.239 39.058 22.543 1.00 13.12 230 ASN A CA 1
ATOM 1853 C C . ASN A 1 230 ? -8.345 38.949 21.301 1.00 12.58 230 ASN A C 1
ATOM 1854 O O . ASN A 1 230 ? -7.705 37.911 21.061 1.00 12.21 230 ASN A O 1
ATOM 1859 N N . THR A 1 231 ? -8.268 40.011 20.513 1.00 12.66 231 THR A N 1
ATOM 1860 C CA . THR A 1 231 ? -7.372 40.000 19.376 1.00 12.74 231 THR A CA 1
ATOM 1861 C C . THR A 1 231 ? -6.178 40.905 19.644 1.00 12.78 231 THR A C 1
ATOM 1862 O O . THR A 1 231 ? -6.234 41.824 20.504 1.00 12.31 231 THR A O 1
ATOM 1866 N N . ILE A 1 232 ? -5.097 40.617 18.929 1.00 12.16 232 ILE A N 1
ATOM 1867 C CA . ILE A 1 232 ? -3.817 41.293 19.131 1.00 12.39 232 ILE A CA 1
ATOM 1868 C C . ILE A 1 232 ? -3.184 41.620 17.785 1.00 11.98 232 ILE A C 1
ATOM 1869 O O . ILE A 1 232 ? -3.100 40.757 16.895 1.00 11.25 232 ILE A O 1
ATOM 1874 N N . PHE A 1 233 ? -2.737 42.861 17.650 1.00 11.61 233 PHE A N 1
ATOM 1875 C CA . PHE A 1 233 ? -2.114 43.334 16.437 1.00 12.01 233 PHE A CA 1
ATOM 1876 C C . PHE A 1 233 ? -0.805 44.049 16.797 1.00 12.29 233 PHE A C 1
ATOM 1877 O O . PHE A 1 233 ? -0.651 44.591 17.904 1.00 12.88 233 PHE A O 1
ATOM 1885 N N . VAL A 1 234 ? 0.133 44.036 15.850 1.00 12.27 234 VAL A N 1
ATOM 1886 C CA . VAL A 1 234 ? 1.376 44.754 15.985 1.00 12.13 234 VAL A CA 1
ATOM 1887 C C . VAL A 1 234 ? 1.469 45.703 14.822 1.00 12.13 234 VAL A C 1
ATOM 1888 O O . VAL A 1 234 ? 1.204 45.297 13.687 1.00 11.77 234 VAL A O 1
ATOM 1892 N N . GLU A 1 235 ? 1.822 46.959 15.113 1.00 12.77 235 GLU A N 1
ATOM 1893 C CA . GLU A 1 235 ? 1.924 48.007 14.085 1.00 13.69 235 GLU A CA 1
ATOM 1894 C C . GLU A 1 235 ? 3.261 48.738 14.093 1.00 13.18 235 GLU A C 1
ATOM 1895 O O . GLU A 1 235 ? 3.694 49.280 15.114 1.00 11.93 235 GLU A O 1
ATOM 1901 N N . LEU A 1 236 ? 3.901 48.761 12.926 1.00 13.41 236 LEU A N 1
ATOM 1902 C CA . LEU A 1 236 ? 5.189 49.398 12.740 1.00 13.94 236 LEU A CA 1
ATOM 1903 C C . LEU A 1 236 ? 5.064 50.451 11.647 1.00 14.39 236 LEU A C 1
ATOM 1904 O O . LEU A 1 236 ? 4.371 50.225 10.629 1.00 14.11 236 LEU A O 1
ATOM 1909 N N . LYS A 1 237 ? 5.720 51.590 11.856 1.00 13.74 237 LYS A N 1
ATOM 1910 C CA . LYS A 1 237 ? 5.804 52.638 10.841 1.00 14.23 237 LYS A CA 1
ATOM 1911 C C . LYS A 1 237 ? 7.279 52.866 10.577 1.00 13.76 237 LYS A C 1
ATOM 1912 O O . LYS A 1 237 ? 8.079 52.838 11.495 1.00 13.74 237 LYS A O 1
ATOM 1918 N N . GLN A 1 238 ? 7.659 53.049 9.326 1.00 13.25 238 GLN A N 1
ATOM 1919 C CA . GLN A 1 238 ? 9.077 53.091 8.947 1.00 12.98 238 GLN A CA 1
ATOM 1920 C C . GLN A 1 238 ? 9.328 54.160 7.894 1.00 13.01 238 GLN A C 1
ATOM 1921 O O . GLN A 1 238 ? 8.469 54.430 7.079 1.00 12.64 238 GLN A O 1
ATOM 1927 N N . LYS A 1 239 ? 10.521 54.750 7.925 1.00 14.13 239 LYS A N 1
ATOM 1928 C CA . LYS A 1 239 ? 11.066 55.502 6.808 1.00 14.49 239 LYS A CA 1
ATOM 1929 C C . LYS A 1 239 ? 12.577 55.417 6.800 1.00 13.56 239 LYS A C 1
ATOM 1930 O O . LYS A 1 239 ? 13.192 55.042 7.802 1.00 13.03 239 LYS A O 1
ATOM 1936 N N . SER A 1 240 ? 13.161 55.766 5.659 1.00 12.70 240 SER A N 1
ATOM 1937 C CA . SER A 1 240 ? 14.603 55.879 5.520 1.00 12.88 240 SER A CA 1
ATOM 1938 C C . SER A 1 240 ? 15.092 57.199 6.093 1.00 13.97 240 SER A C 1
ATOM 1939 O O . SER A 1 240 ? 14.466 58.234 5.878 1.00 13.25 240 SER A O 1
ATOM 1942 N N . ASN A 1 241 ? 16.212 57.128 6.814 1.00 15.28 241 ASN A N 1
ATOM 1943 C CA . ASN A 1 241 ? 17.006 58.283 7.225 1.00 17.09 241 ASN A CA 1
ATOM 1944 C C . ASN A 1 241 ? 18.336 58.328 6.489 1.00 16.76 241 ASN A C 1
ATOM 1945 O O . ASN A 1 241 ? 19.323 58.864 7.014 1.00 16.41 241 ASN A O 1
ATOM 1950 N N . GLY A 1 242 ? 18.396 57.733 5.302 1.00 15.35 242 GLY A N 1
ATOM 1951 C CA . GLY A 1 242 ? 19.631 57.702 4.548 1.00 15.08 242 GLY A CA 1
ATOM 1952 C C . GLY A 1 242 ? 19.840 56.458 3.724 1.00 14.78 242 GLY A C 1
ATOM 1953 O O . GLY A 1 242 ? 20.412 56.529 2.645 1.00 14.41 242 GLY A O 1
ATOM 1954 N N . ASP A 1 243 ? 19.391 55.310 4.223 1.00 14.37 243 ASP A N 1
ATOM 1955 C CA . ASP A 1 243 ? 19.598 54.051 3.525 1.00 14.47 243 ASP A CA 1
ATOM 1956 C C . ASP A 1 243 ? 18.706 54.021 2.279 1.00 14.30 243 ASP A C 1
ATOM 1957 O O . ASP A 1 243 ? 17.522 54.296 2.372 1.00 14.66 243 ASP A O 1
ATOM 1962 N N . ALA A 1 244 ? 19.270 53.677 1.129 1.00 14.73 244 ALA A N 1
ATOM 1963 C CA . ALA A 1 244 ? 18.529 53.626 -0.129 1.00 15.11 244 ALA A CA 1
ATOM 1964 C C . ALA A 1 244 ? 17.859 52.273 -0.419 1.00 16.38 244 ALA A C 1
ATOM 1965 O O . ALA A 1 244 ? 17.041 52.186 -1.328 1.00 15.78 244 ALA A O 1
ATOM 1967 N N . TYR A 1 245 ? 18.212 51.232 0.329 1.00 16.92 245 TYR A N 1
ATOM 1968 C CA . TYR A 1 245 ? 17.925 49.860 -0.092 1.00 17.86 245 TYR A CA 1
ATOM 1969 C C . TYR A 1 245 ? 16.714 49.198 0.540 1.00 16.43 245 TYR A C 1
ATOM 1970 O O . TYR A 1 245 ? 16.169 49.672 1.533 1.00 14.88 245 TYR A O 1
ATOM 1979 N N . ASP A 1 246 ? 16.296 48.097 -0.092 1.00 15.96 246 ASP A N 1
ATOM 1980 C CA . ASP A 1 246 ? 15.143 47.299 0.335 1.00 15.74 246 ASP A CA 1
ATOM 1981 C C . ASP A 1 246 ? 15.598 46.206 1.320 1.00 15.71 246 ASP A C 1
ATOM 1982 O O . ASP A 1 246 ? 16.050 45.111 0.927 1.00 16.10 246 ASP A O 1
ATOM 1987 N N . ARG A 1 247 ? 15.457 46.509 2.603 1.00 14.25 247 ARG A N 1
ATOM 1988 C CA . ARG A 1 247 ? 16.111 45.719 3.640 1.00 13.98 247 ARG A CA 1
ATOM 1989 C C . ARG A 1 247 ? 15.166 44.718 4.284 1.00 13.97 247 ARG A C 1
ATOM 1990 O O . ARG A 1 247 ? 13.970 44.944 4.363 1.00 12.75 247 ARG A O 1
ATOM 1998 N N . THR A 1 248 ? 15.739 43.612 4.727 1.00 13.39 248 THR A N 1
ATOM 1999 C CA . THR A 1 248 ? 15.019 42.635 5.491 1.00 14.06 248 THR A CA 1
ATOM 2000 C C . THR A 1 248 ? 14.823 43.197 6.882 1.00 13.79 248 THR A C 1
ATOM 2001 O O . THR A 1 248 ? 15.776 43.737 7.487 1.00 12.86 248 THR A O 1
ATOM 2005 N N . GLY A 1 249 ? 13.581 43.114 7.331 1.00 13.58 249 GLY A N 1
ATOM 2006 C CA . GLY A 1 249 ? 13.153 43.509 8.655 1.00 14.35 249 GLY A CA 1
ATOM 2007 C C . GLY A 1 249 ? 12.373 42.423 9.404 1.00 14.46 249 GLY A C 1
ATOM 2008 O O . GLY A 1 249 ? 11.729 41.535 8.815 1.00 13.38 249 GLY A O 1
ATOM 2009 N N . ASP A 1 250 ? 12.446 42.498 10.725 1.00 14.78 250 ASP A N 1
ATOM 2010 C CA . ASP A 1 250 ? 11.657 41.636 11.600 1.00 15.52 250 ASP A CA 1
ATOM 2011 C C . ASP A 1 250 ? 11.290 42.426 12.834 1.00 14.95 250 ASP A C 1
ATOM 2012 O O . ASP A 1 250 ? 12.112 43.171 13.367 1.00 14.46 250 ASP A O 1
ATOM 2017 N N . VAL A 1 251 ? 10.069 42.231 13.294 1.00 14.10 251 VAL A N 1
ATOM 2018 C CA . VAL A 1 251 ? 9.681 42.513 14.663 1.00 13.65 251 VAL A CA 1
ATOM 2019 C C . VAL A 1 251 ? 9.602 41.141 15.311 1.00 13.35 251 VAL A C 1
ATOM 2020 O O . VAL A 1 251 ? 8.940 40.224 14.786 1.00 13.31 251 VAL A O 1
ATOM 2024 N N . PHE A 1 252 ? 10.321 40.990 16.416 1.00 13.09 252 PHE A N 1
ATOM 2025 C CA . PHE A 1 252 ? 10.509 39.693 17.037 1.00 13.43 252 PHE A CA 1
ATOM 2026 C C . PHE A 1 252 ? 10.345 39.784 18.537 1.00 13.34 252 PHE A C 1
ATOM 2027 O O . PHE A 1 252 ? 10.438 40.868 19.120 1.00 12.03 252 PHE A O 1
ATOM 2035 N N . ILE A 1 253 ? 10.041 38.645 19.133 1.00 14.36 253 ILE A N 1
ATOM 2036 C CA . ILE A 1 253 ? 10.099 38.463 20.577 1.00 14.18 253 ILE A CA 1
ATOM 2037 C C . ILE A 1 253 ? 11.059 37.318 20.876 1.00 14.13 253 ILE A C 1
ATOM 2038 O O . ILE A 1 253 ? 11.355 36.478 20.004 1.00 14.13 253 ILE A O 1
ATOM 2043 N N . ILE A 1 254 ? 11.548 37.275 22.120 1.00 14.40 254 ILE A N 1
ATOM 2044 C CA . ILE A 1 254 ? 12.535 36.294 22.508 1.00 14.20 254 ILE A CA 1
ATOM 2045 C C . ILE A 1 254 ? 11.935 35.348 23.557 1.00 15.04 254 ILE A C 1
ATOM 2046 O O . ILE A 1 254 ? 11.779 35.736 24.729 1.00 15.17 254 ILE A O 1
ATOM 2051 N N . PRO A 1 255 ? 11.591 34.111 23.161 1.00 14.93 255 PRO A N 1
ATOM 2052 C CA . PRO A 1 255 ? 11.142 33.167 24.218 1.00 15.58 255 PRO A CA 1
ATOM 2053 C C . PRO A 1 255 ? 12.284 32.742 25.146 1.00 15.58 255 PRO A C 1
ATOM 2054 O O . PRO A 1 255 ? 13.336 32.300 24.680 1.00 16.24 255 PRO A O 1
ATOM 2058 N N . GLN A 1 256 ? 12.055 32.871 26.445 1.00 16.71 256 GLN A N 1
ATOM 2059 C CA . GLN A 1 256 ? 13.087 32.632 27.453 1.00 17.47 256 GLN A CA 1
ATOM 2060 C C . GLN A 1 256 ? 12.729 31.468 28.382 1.00 19.07 256 GLN A C 1
ATOM 2061 O O . GLN A 1 256 ? 13.285 31.359 29.491 1.00 19.70 256 GLN A O 1
ATOM 2067 N N . GLU A 1 257 ? 11.835 30.595 27.919 1.00 19.42 257 GLU A N 1
ATOM 2068 C CA . GLU A 1 257 ? 11.380 29.434 28.701 1.00 21.49 257 GLU A CA 1
ATOM 2069 C C . GLU A 1 257 ? 12.449 28.354 28.911 1.00 20.99 257 GLU A C 1
ATOM 2070 O O . GLU A 1 257 ? 12.315 27.542 29.808 1.00 22.79 257 GLU A O 1
ATOM 2076 N N . ARG A 1 258 ? 13.485 28.307 28.086 1.00 20.05 258 ARG A N 1
ATOM 2077 C CA . ARG A 1 258 ? 14.552 27.326 28.272 1.00 19.23 258 ARG A CA 1
ATOM 2078 C C . ARG A 1 258 ? 15.822 28.007 28.736 1.00 20.05 258 ARG A C 1
ATOM 2079 O O . ARG A 1 258 ? 15.875 29.244 28.805 1.00 20.40 258 ARG A O 1
ATOM 2087 N N . ALA A 1 259 ? 16.839 27.211 29.074 1.00 19.96 259 ALA A N 1
ATOM 2088 C CA . ALA A 1 259 ? 18.068 27.740 29.690 1.00 21.13 259 ALA A CA 1
ATOM 2089 C C . ALA A 1 259 ? 18.793 28.791 28.840 1.00 19.62 259 ALA A C 1
ATOM 2090 O O . ALA A 1 259 ? 19.276 29.767 29.378 1.00 21.67 259 ALA A O 1
ATOM 2092 N N . ILE A 1 260 ? 18.873 28.554 27.532 1.00 18.34 260 ILE A N 1
ATOM 2093 C CA . ILE A 1 260 ? 19.469 29.460 26.560 1.00 18.06 260 ILE A CA 1
ATOM 2094 C C . ILE A 1 260 ? 18.358 30.099 25.691 1.00 16.34 260 ILE A C 1
ATOM 2095 O O . ILE A 1 260 ? 17.373 29.456 25.397 1.00 15.52 260 ILE A O 1
ATOM 2100 N N . SER A 1 261 ? 18.530 31.364 25.309 1.00 14.80 261 SER A N 1
ATOM 2101 C CA . SER A 1 261 ? 17.621 32.027 24.384 1.00 14.48 261 SER A CA 1
ATOM 2102 C C . SER A 1 261 ? 18.431 32.829 23.381 1.00 14.30 261 SER A C 1
ATOM 2103 O O . SER A 1 261 ? 19.639 32.984 23.502 1.00 14.79 261 SER A O 1
ATOM 2106 N N . TYR A 1 262 ? 17.743 33.410 22.413 1.00 14.06 262 TYR A N 1
ATOM 2107 C CA . TYR A 1 262 ? 18.426 34.267 21.470 1.00 14.07 262 TYR A CA 1
ATOM 2108 C C . TYR A 1 262 ? 19.072 35.459 22.174 1.00 13.66 262 TYR A C 1
ATOM 2109 O O . TYR A 1 262 ? 20.077 35.993 21.682 1.00 13.36 262 TYR A O 1
ATOM 2118 N N . TYR A 1 263 ? 18.515 35.868 23.321 1.00 14.47 263 TYR A N 1
ATOM 2119 C CA . TYR A 1 263 ? 19.091 36.950 24.151 1.00 15.62 263 TYR A CA 1
ATOM 2120 C C . TYR A 1 263 ? 20.485 36.614 24.691 1.00 15.52 263 TYR A C 1
ATOM 2121 O O . TYR A 1 263 ? 21.341 37.488 24.805 1.00 15.45 263 TYR A O 1
ATOM 2130 N N . THR A 1 264 ? 20.720 35.354 24.991 1.00 15.97 264 THR A N 1
ATOM 2131 C CA . THR A 1 264 ? 22.069 34.897 25.353 1.00 16.58 264 THR A CA 1
ATOM 2132 C C . THR A 1 264 ? 23.056 35.192 24.214 1.00 16.69 264 THR A C 1
ATOM 2133 O O . THR A 1 264 ? 24.143 35.710 24.447 1.00 16.93 264 THR A O 1
ATOM 2137 N N . GLY A 1 265 ? 22.650 34.882 22.983 1.00 16.56 265 GLY A N 1
ATOM 2138 C CA . GLY A 1 265 ? 23.432 35.228 21.808 1.00 16.64 265 GLY A CA 1
ATOM 2139 C C . GLY A 1 265 ? 23.660 36.724 21.665 1.00 16.11 265 GLY A C 1
ATOM 2140 O O . GLY A 1 265 ? 24.780 37.168 21.407 1.00 16.42 265 GLY A O 1
ATOM 2141 N N . LEU A 1 266 ? 22.610 37.513 21.825 1.00 15.94 266 LEU A N 1
ATOM 2142 C CA . LEU A 1 266 ? 22.745 38.959 21.684 1.00 15.52 266 LEU A CA 1
ATOM 2143 C C . LEU A 1 266 ? 23.647 39.570 22.760 1.00 15.56 266 LEU A C 1
ATOM 2144 O O . LEU A 1 266 ? 24.452 40.457 22.458 1.00 14.79 266 LEU A O 1
ATOM 2149 N N . THR A 1 267 ? 23.524 39.119 24.005 1.00 15.59 267 THR A N 1
ATOM 2150 C CA . THR A 1 267 ? 24.257 39.772 25.094 1.00 17.68 267 THR A CA 1
ATOM 2151 C C . THR A 1 267 ? 25.685 39.260 25.245 1.00 18.14 267 THR A C 1
ATOM 2152 O O . THR A 1 267 ? 26.600 40.039 25.575 1.00 18.50 267 THR A O 1
ATOM 2156 N N . GLN A 1 268 ? 25.873 37.959 25.042 1.00 19.33 268 GLN A N 1
ATOM 2157 C CA . GLN A 1 268 ? 27.193 37.320 25.191 1.00 20.36 268 GLN A CA 1
ATOM 2158 C C . GLN A 1 268 ? 27.947 37.201 23.876 1.00 18.94 268 GLN A C 1
ATOM 2159 O O . GLN A 1 268 ? 29.179 37.225 23.855 1.00 17.43 268 GLN A O 1
ATOM 2165 N N . GLY A 1 269 ? 27.213 37.057 22.782 1.00 17.51 269 GLY A N 1
ATOM 2166 C CA . GLY A 1 269 ? 27.841 36.756 21.519 1.00 17.45 269 GLY A CA 1
ATOM 2167 C C . GLY A 1 269 ? 27.321 35.499 20.869 1.00 16.89 269 GLY A C 1
ATOM 2168 O O . GLY A 1 269 ? 26.808 34.569 21.511 1.00 16.65 269 GLY A O 1
ATOM 2169 N N . VAL A 1 270 ? 27.491 35.471 19.557 1.00 17.14 270 VAL A N 1
ATOM 2170 C CA . VAL A 1 270 ? 26.904 34.448 18.744 1.00 18.72 270 VAL A CA 1
ATOM 2171 C C . VAL A 1 270 ? 27.380 33.043 19.162 1.00 19.93 270 VAL A C 1
ATOM 2172 O O . VAL A 1 270 ? 26.680 32.070 18.929 1.00 18.62 270 VAL A O 1
ATOM 2176 N N . LYS A 1 271 ? 28.549 32.931 19.798 1.00 20.89 271 LYS A N 1
ATOM 2177 C CA . LYS A 1 271 ? 29.051 31.606 20.200 1.00 21.76 271 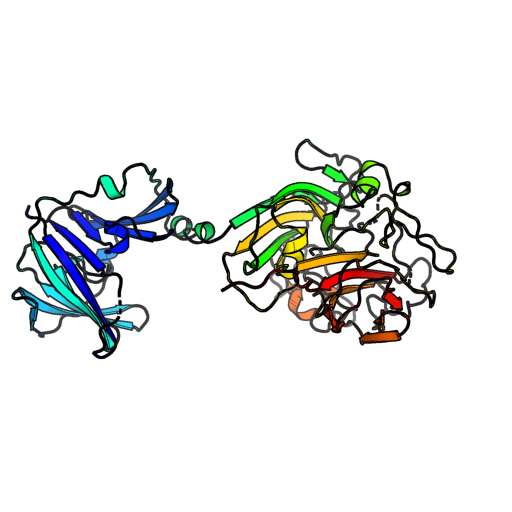LYS A CA 1
ATOM 2178 C C . LYS A 1 271 ? 28.153 30.917 21.237 1.00 20.62 271 LYS A C 1
ATOM 2179 O O . LYS A 1 271 ? 28.182 29.702 21.359 1.00 20.26 271 LYS A O 1
ATOM 2185 N N . SER A 1 272 ? 27.353 31.676 21.977 1.00 20.10 272 SER A N 1
ATOM 2186 C CA . SER A 1 272 ? 26.491 31.109 23.003 1.00 20.02 272 SER A CA 1
ATOM 2187 C C . SER A 1 272 ? 25.308 30.335 22.421 1.00 19.15 272 SER A C 1
ATOM 2188 O O . SER A 1 272 ? 24.745 29.518 23.093 1.00 17.43 272 SER A O 1
ATOM 2191 N N . LEU A 1 273 ? 24.949 30.620 21.173 1.00 18.07 273 LEU A N 1
ATOM 2192 C CA . LEU A 1 273 ? 23.870 29.927 20.491 1.00 18.75 273 LEU A CA 1
ATOM 2193 C C . LEU A 1 273 ? 24.271 28.495 20.132 1.00 18.59 273 LEU A C 1
ATOM 2194 O O . LEU A 1 273 ? 25.413 28.243 19.760 1.00 18.51 273 LEU A O 1
ATOM 2199 N N . PRO A 1 274 ? 23.336 27.549 20.251 1.00 19.24 274 PRO A N 1
ATOM 2200 C CA . PRO A 1 274 ? 23.598 26.174 19.789 1.00 19.69 274 PRO A CA 1
ATOM 2201 C C . PRO A 1 274 ? 23.934 26.110 18.302 1.00 20.25 274 PRO A C 1
ATOM 2202 O O . PRO A 1 274 ? 23.302 26.805 17.493 1.00 18.65 274 PRO A O 1
ATOM 2206 N N . VAL A 1 275 ? 24.924 25.287 17.953 1.00 20.02 275 VAL A N 1
ATOM 2207 C CA . VAL A 1 275 ? 25.359 25.100 16.559 1.00 20.83 275 VAL A CA 1
ATOM 2208 C C . VAL A 1 275 ? 24.453 24.090 15.845 1.00 20.04 275 VAL A C 1
ATOM 2209 O O . VAL A 1 275 ? 24.146 23.036 16.384 1.00 21.91 275 VAL A O 1
ATOM 2213 N N . TYR A 1 276 ? 23.975 24.432 14.650 1.00 19.22 276 TYR A N 1
ATOM 2214 C CA . TYR A 1 276 ? 23.220 23.507 13.808 1.00 18.77 276 TYR A CA 1
ATOM 2215 C C . TYR A 1 276 ? 24.065 23.115 12.597 1.00 18.92 276 TYR A C 1
ATOM 2216 O O . TYR A 1 276 ? 24.650 23.966 11.940 1.00 19.38 276 TYR A O 1
ATOM 2225 N N . GLN A 1 277 ? 24.112 21.826 12.296 1.00 20.20 277 GLN A N 1
ATOM 2226 C CA . GLN A 1 277 ? 24.868 21.315 11.132 1.00 20.66 277 GLN A CA 1
ATOM 2227 C C . GLN A 1 277 ? 24.055 20.224 10.449 1.00 20.62 277 GLN A C 1
ATOM 2228 O O . GLN A 1 277 ? 23.373 19.458 11.134 1.00 21.19 277 GLN A O 1
ATOM 2234 N N . ASN A 1 278 ? 24.084 20.155 9.113 1.00 19.60 278 ASN A N 1
ATOM 2235 C CA . ASN A 1 278 ? 23.219 19.211 8.409 1.00 20.20 278 ASN A CA 1
ATOM 2236 C C . ASN A 1 278 ? 23.887 18.419 7.290 1.00 21.46 278 ASN A C 1
ATOM 2237 O O . ASN A 1 278 ? 23.181 17.800 6.470 1.00 21.56 278 ASN A O 1
ATOM 2242 N N . GLY A 1 279 ? 25.220 18.451 7.254 1.00 22.60 279 GLY A N 1
ATOM 2243 C CA . GLY A 1 279 ? 25.993 17.727 6.239 1.00 24.20 279 GLY A CA 1
ATOM 2244 C C . GLY A 1 279 ? 26.575 18.586 5.126 1.00 23.88 279 GLY A C 1
ATOM 2245 O O . GLY A 1 279 ? 27.377 18.098 4.349 1.00 23.20 279 GLY A O 1
ATOM 2246 N N . ASN A 1 280 ? 26.179 19.856 5.011 1.00 21.81 280 ASN A N 1
ATOM 2247 C CA . ASN A 1 280 ? 26.693 20.687 3.900 1.00 22.30 280 ASN A CA 1
ATOM 2248 C C . ASN A 1 280 ? 28.055 21.348 4.156 1.00 21.75 280 ASN A C 1
ATOM 2249 O O . ASN A 1 280 ? 28.497 22.132 3.348 1.00 22.48 280 ASN A O 1
ATOM 2254 N N . GLY A 1 281 ? 28.679 21.058 5.292 1.00 21.74 281 GLY A N 1
ATOM 2255 C CA . GLY A 1 281 ? 30.030 21.507 5.567 1.00 23.82 281 GLY A CA 1
ATOM 2256 C C . GLY A 1 281 ? 30.099 22.857 6.265 1.00 24.43 281 GLY A C 1
ATOM 2257 O O . GLY A 1 281 ? 31.165 23.298 6.663 1.00 25.72 281 GLY A O 1
ATOM 2258 N N . LYS A 1 282 ? 28.955 23.510 6.431 1.00 22.28 282 LYS A N 1
ATOM 2259 C CA . LYS A 1 282 ? 28.901 24.789 7.089 1.00 21.65 282 LYS A CA 1
ATOM 2260 C C . LYS A 1 282 ? 28.253 24.664 8.474 1.00 20.51 282 LYS A C 1
ATOM 2261 O O . LYS A 1 282 ? 27.724 23.598 8.852 1.00 19.28 282 LYS A O 1
ATOM 2267 N N . SER A 1 283 ? 28.306 25.768 9.206 1.00 19.84 283 SER A N 1
ATOM 2268 C CA . SER A 1 283 ? 27.720 25.881 10.526 1.00 20.63 283 SER A CA 1
ATOM 2269 C C . SER A 1 283 ? 26.721 27.002 10.596 1.00 18.97 283 SER A C 1
ATOM 2270 O O . SER A 1 283 ? 26.895 28.049 9.971 1.00 18.77 283 SER A O 1
ATOM 2273 N N . TYR A 1 284 ? 25.688 26.777 11.394 1.00 18.45 284 TYR A N 1
ATOM 2274 C CA . TYR A 1 284 ? 24.615 27.749 11.561 1.00 17.11 284 TYR A CA 1
ATOM 2275 C C . TYR A 1 284 ? 24.370 27.844 13.052 1.00 18.07 284 TYR A C 1
ATOM 2276 O O . TYR A 1 284 ? 24.713 26.912 13.802 1.00 19.03 284 TYR A O 1
ATOM 2285 N N . GLN A 1 285 ? 23.795 28.960 13.480 1.00 17.60 285 GLN A N 1
ATOM 2286 C CA . GLN A 1 285 ? 23.716 29.280 14.894 1.00 17.80 285 GLN A CA 1
ATOM 2287 C C . GLN A 1 285 ? 22.294 29.632 15.331 1.00 17.21 285 GLN A C 1
ATOM 2288 O O . GLN A 1 285 ? 21.687 30.560 14.810 1.00 17.26 285 GLN A O 1
ATOM 2294 N N . GLY A 1 286 ? 21.785 28.897 16.314 1.00 16.63 286 GLY A N 1
ATOM 2295 C CA . GLY A 1 286 ? 20.553 29.261 17.005 1.00 15.91 286 GLY A CA 1
ATOM 2296 C C . GLY A 1 286 ? 19.294 29.180 16.167 1.00 15.29 286 GLY A C 1
ATOM 2297 O O . GLY A 1 286 ? 18.313 29.867 16.457 1.00 15.34 286 GLY A O 1
ATOM 2298 N N . VAL A 1 287 ? 19.315 28.321 15.159 1.00 14.98 287 VAL A N 1
ATOM 2299 C CA . VAL A 1 287 ? 18.220 28.242 14.192 1.00 15.27 287 VAL A CA 1
ATOM 2300 C C . VAL A 1 287 ? 17.179 27.184 14.516 1.00 15.41 287 VAL A C 1
ATOM 2301 O O . VAL A 1 287 ? 16.110 27.176 13.893 1.00 14.17 287 VAL A O 1
ATOM 2305 N N . ALA A 1 288 ? 17.485 26.311 15.477 1.00 14.89 288 ALA A N 1
ATOM 2306 C CA . ALA A 1 288 ? 16.604 25.204 15.824 1.00 15.79 288 ALA A CA 1
ATOM 2307 C C . ALA A 1 288 ? 16.436 25.034 17.330 1.00 16.22 288 ALA A C 1
ATOM 2308 O O . ALA A 1 288 ? 17.369 25.253 18.102 1.00 16.17 288 ALA A O 1
ATOM 2310 N N . LEU A 1 289 ? 15.236 24.629 17.740 1.00 15.71 289 LEU A N 1
ATOM 2311 C CA . LEU A 1 289 ? 14.981 24.320 19.124 1.00 17.47 289 LEU A CA 1
ATOM 2312 C C . LEU A 1 289 ? 15.901 23.159 19.537 1.00 17.51 289 LEU A C 1
ATOM 2313 O O . LEU A 1 289 ? 16.184 22.276 18.727 1.00 16.05 289 LEU A O 1
ATOM 2318 N N . THR A 1 290 ? 16.421 23.225 20.761 1.00 17.77 290 THR A N 1
ATOM 2319 C CA . THR A 1 290 ? 17.096 22.075 21.371 1.00 18.59 290 THR A CA 1
ATOM 2320 C C . THR A 1 290 ? 16.513 21.915 22.796 1.00 18.88 290 THR A C 1
ATOM 2321 O O . THR A 1 290 ? 15.743 22.749 23.253 1.00 18.18 290 THR A O 1
ATOM 2325 N N . PRO A 1 291 ? 16.901 20.856 23.512 1.00 20.08 291 PRO A N 1
ATOM 2326 C CA . PRO A 1 291 ? 16.410 20.728 24.877 1.00 20.44 291 PRO A CA 1
ATOM 2327 C C . PRO A 1 291 ? 16.724 21.933 25.767 1.00 19.43 291 PRO A C 1
ATOM 2328 O O . PRO A 1 291 ? 16.006 22.175 26.727 1.00 18.24 291 PRO A O 1
ATOM 2332 N N . ASP A 1 292 ? 17.780 22.676 25.434 1.00 18.91 292 ASP A N 1
ATOM 2333 C CA . ASP A 1 292 ? 18.249 23.800 26.235 1.00 20.12 292 ASP A CA 1
ATOM 2334 C C . ASP A 1 292 ? 17.960 25.175 25.617 1.00 18.29 292 ASP A C 1
ATOM 2335 O O . ASP A 1 292 ? 18.326 26.198 26.201 1.00 17.29 292 ASP A O 1
ATOM 2340 N N . TYR A 1 293 ? 17.289 25.210 24.460 1.00 16.61 293 TYR A N 1
ATOM 2341 C CA . TYR A 1 293 ? 17.221 26.455 23.690 1.00 15.11 293 TYR A CA 1
ATOM 2342 C C . TYR A 1 293 ? 15.955 26.526 22.850 1.00 14.62 293 TYR A C 1
ATOM 2343 O O . TYR A 1 293 ? 15.527 25.521 22.263 1.00 14.27 293 TYR A O 1
ATOM 2352 N N . LEU A 1 294 ? 15.378 27.733 22.807 1.00 14.33 294 LEU A N 1
ATOM 2353 C CA . LEU A 1 294 ? 14.335 28.096 21.856 1.00 14.80 294 LEU A CA 1
ATOM 2354 C C . LEU A 1 294 ? 14.810 29.227 20.935 1.00 14.60 294 LEU A C 1
ATOM 2355 O O . LEU A 1 294 ? 15.447 30.182 21.394 1.00 13.91 294 LEU A O 1
ATOM 2360 N N . PRO A 1 295 ? 14.486 29.130 19.636 1.00 14.61 295 PRO A N 1
ATOM 2361 C CA . PRO A 1 295 ? 14.823 30.199 18.699 1.00 14.26 295 PRO A CA 1
ATOM 2362 C C . PRO A 1 295 ? 13.858 31.364 18.875 1.00 13.72 295 PRO A C 1
ATOM 2363 O O . PRO A 1 295 ? 12.816 31.189 19.494 1.00 13.85 295 PRO A O 1
ATOM 2367 N N . PHE A 1 296 ? 14.181 32.548 18.354 1.00 13.40 296 PHE A N 1
ATOM 2368 C CA . PHE A 1 296 ? 13.259 33.668 18.509 1.00 12.78 296 PHE A CA 1
ATOM 2369 C C . PHE A 1 296 ? 12.004 33.503 17.626 1.00 13.55 296 PHE A C 1
ATOM 2370 O O . PHE A 1 296 ? 11.986 32.687 16.685 1.00 13.67 296 PHE A O 1
ATOM 2378 N N . ILE A 1 297 ? 10.955 34.239 17.988 1.00 13.01 297 ILE A N 1
ATOM 2379 C CA . ILE A 1 297 ? 9.694 34.262 17.244 1.00 13.62 297 ILE A CA 1
ATOM 2380 C C . ILE A 1 297 ? 9.587 35.578 16.490 1.00 13.94 297 ILE A C 1
ATOM 2381 O O . ILE A 1 297 ? 9.724 36.678 17.094 1.00 13.54 297 ILE A O 1
ATOM 2386 N N . GLU A 1 298 ? 9.316 35.459 15.192 1.00 13.52 298 GLU A N 1
ATOM 2387 C CA . GLU A 1 298 ? 9.002 36.620 14.337 1.00 13.92 298 GLU A CA 1
ATOM 2388 C C . GLU A 1 298 ? 7.544 37.026 14.492 1.00 13.16 298 GLU A C 1
ATOM 2389 O O . GLU A 1 298 ? 6.634 36.289 14.064 1.00 12.91 298 GLU A O 1
ATOM 2395 N N . LEU A 1 299 ? 7.275 38.161 15.130 1.00 12.75 299 LEU A N 1
ATOM 2396 C CA . LEU A 1 299 ? 5.892 38.674 15.134 1.00 12.47 299 LEU A CA 1
ATOM 2397 C C . LEU A 1 299 ? 5.458 39.071 13.723 1.00 13.69 299 LEU A C 1
ATOM 2398 O O . LEU A 1 299 ? 4.330 38.801 13.330 1.00 14.57 299 LEU A O 1
ATOM 2416 N N . ARG A 1 301 ? 7.376 39.675 9.691 1.00 13.47 301 ARG A N 1
ATOM 2417 C CA . ARG A 1 301 ? 8.481 39.769 8.758 1.00 14.14 301 ARG A CA 1
ATOM 2418 C C . ARG A 1 301 ? 8.075 40.791 7.705 1.00 13.79 301 ARG A C 1
ATOM 2419 O O . ARG A 1 301 ? 6.970 40.704 7.135 1.00 14.05 301 ARG A O 1
ATOM 2427 N N . PHE A 1 302 ? 8.938 41.788 7.482 1.00 13.22 302 PHE A N 1
ATOM 2428 C CA . PHE A 1 302 ? 8.632 42.870 6.560 1.00 12.60 302 PHE A CA 1
ATOM 2429 C C . PHE A 1 302 ? 9.878 43.249 5.780 1.00 12.68 302 PHE A C 1
ATOM 2430 O O . PHE A 1 302 ? 11.011 42.915 6.163 1.00 12.88 302 PHE A O 1
ATOM 2438 N N . PHE A 1 303 ? 9.665 43.943 4.667 1.00 11.70 303 PHE A N 1
ATOM 2439 C CA . PHE A 1 303 ? 10.774 44.419 3.872 1.00 11.13 303 PHE A CA 1
ATOM 2440 C C . PHE A 1 303 ? 10.614 45.897 3.665 1.00 10.73 303 PHE A C 1
ATOM 2441 O O . PHE A 1 303 ? 9.537 46.342 3.300 1.00 11.18 303 PHE A O 1
ATOM 2449 N N . THR A 1 304 ? 11.672 46.662 3.907 1.00 11.07 304 THR A N 1
ATOM 2450 C CA . THR A 1 304 ? 11.604 48.117 3.661 1.00 11.39 304 THR A CA 1
ATOM 2451 C C . THR A 1 304 ? 11.536 48.394 2.170 1.00 11.37 304 THR A C 1
ATOM 2452 O O . THR A 1 304 ? 12.054 47.626 1.345 1.00 11.57 304 THR A O 1
ATOM 2456 N N . PRO A 1 305 ? 10.858 49.480 1.805 1.00 11.35 305 PRO A N 1
ATOM 2457 C CA . PRO A 1 305 ? 10.937 49.903 0.444 1.00 11.63 305 PRO A CA 1
ATOM 2458 C C . PRO A 1 305 ? 12.301 50.551 0.184 1.00 11.48 305 PRO A C 1
ATOM 2459 O O . PRO A 1 305 ? 13.114 50.620 1.083 1.00 11.22 305 PRO A O 1
ATOM 2463 N N . PHE A 1 306 ? 12.566 50.941 -1.053 1.00 11.53 306 PHE A N 1
ATOM 2464 C CA . PHE A 1 306 ? 13.798 51.631 -1.398 1.00 11.78 306 PHE A CA 1
ATOM 2465 C C . PHE A 1 306 ? 13.727 53.124 -1.046 1.00 12.01 306 PHE A C 1
ATOM 2466 O O . PHE A 1 306 ? 13.106 53.903 -1.765 1.00 12.77 306 PHE A O 1
ATOM 2474 N N . GLY A 1 307 ? 14.311 53.494 0.081 1.00 12.00 307 GLY A N 1
ATOM 2475 C CA . GLY A 1 307 ? 14.622 54.893 0.429 1.00 12.21 307 GLY A CA 1
ATOM 2476 C C . GLY A 1 307 ? 13.495 55.863 0.704 1.00 12.74 307 GLY A C 1
ATOM 2477 O O . GLY A 1 307 ? 13.623 57.094 0.465 1.00 12.28 307 GLY A O 1
ATOM 2478 N N . ILE A 1 308 ? 12.400 55.352 1.237 1.00 12.13 308 ILE A N 1
ATOM 2479 C CA . ILE A 1 308 ? 11.221 56.187 1.444 1.00 11.88 308 ILE A CA 1
ATOM 2480 C C . ILE A 1 308 ? 11.440 57.331 2.442 1.00 12.29 308 ILE A C 1
ATOM 2481 O O . ILE A 1 308 ? 12.054 57.168 3.501 1.00 11.21 308 ILE A O 1
ATOM 2486 N N . GLY A 1 309 ? 10.939 58.493 2.063 1.00 12.19 309 GLY A N 1
ATOM 2487 C CA . GLY A 1 309 ? 11.058 59.679 2.873 1.00 13.42 309 GLY A CA 1
ATOM 2488 C C . GLY A 1 309 ? 12.323 60.403 2.511 1.00 14.34 309 GLY A C 1
ATOM 2489 O O . GLY A 1 309 ? 12.269 61.448 1.862 1.00 14.77 309 GLY A O 1
ATOM 2490 N N . HIS A 1 310 ? 13.459 59.815 2.869 1.00 14.89 310 HIS A N 1
ATOM 2491 C CA . HIS A 1 310 ? 14.758 60.461 2.658 1.00 16.02 310 HIS A CA 1
ATOM 2492 C C . HIS A 1 310 ? 15.028 60.843 1.207 1.00 15.87 310 HIS A C 1
ATOM 2493 O O . HIS A 1 310 ? 15.505 61.947 0.921 1.00 14.49 310 HIS A O 1
ATOM 2500 N N . PHE A 1 311 ? 14.731 59.935 0.291 1.00 15.30 311 PHE A N 1
ATOM 2501 C CA . PHE A 1 311 ? 14.992 60.186 -1.101 1.00 15.77 311 PHE A CA 1
ATOM 2502 C C . PHE A 1 311 ? 13.842 60.840 -1.898 1.00 15.26 311 PHE A C 1
ATOM 2503 O O . PHE A 1 311 ? 13.986 61.024 -3.092 1.00 16.20 311 PHE A O 1
ATOM 2511 N N . ASN A 1 312 ? 12.726 61.190 -1.268 1.00 15.25 312 ASN A N 1
ATOM 2512 C CA . ASN A 1 312 ? 11.534 61.662 -1.997 1.00 15.52 312 ASN A CA 1
ATOM 2513 C C . ASN A 1 312 ? 11.787 62.914 -2.833 1.00 16.48 312 ASN A C 1
ATOM 2514 O O . ASN A 1 312 ? 11.382 62.975 -3.991 1.00 17.96 312 ASN A O 1
ATOM 2519 N N . GLU A 1 313 ? 12.426 63.911 -2.238 1.00 18.56 313 GLU A N 1
ATOM 2520 C CA . GLU A 1 313 ? 12.710 65.169 -2.967 1.00 20.81 313 GLU A CA 1
ATOM 2521 C C . GLU A 1 313 ? 13.903 65.018 -3.907 1.00 21.55 313 GLU A C 1
ATOM 2522 O O . GLU A 1 313 ? 14.042 65.790 -4.852 1.00 23.15 313 GLU A O 1
ATOM 2528 N N . LYS A 1 314 ? 14.746 64.020 -3.669 1.00 21.70 314 LYS A N 1
ATOM 2529 C CA . LYS A 1 314 ? 15.955 63.799 -4.471 1.00 23.26 314 LYS A CA 1
ATOM 2530 C C . LYS A 1 314 ? 15.708 63.104 -5.792 1.00 22.21 314 LYS A C 1
ATOM 2531 O O . LYS A 1 314 ? 16.507 63.223 -6.709 1.00 20.69 314 LYS A O 1
ATOM 2537 N N . ILE A 1 315 ? 14.646 62.315 -5.856 1.00 20.65 315 ILE A N 1
ATOM 2538 C CA . ILE A 1 315 ? 14.356 61.508 -7.015 1.00 19.82 315 ILE A CA 1
ATOM 2539 C C . ILE A 1 315 ? 13.021 61.995 -7.533 1.00 20.18 315 ILE A C 1
ATOM 2540 O O . ILE A 1 315 ? 11.996 61.782 -6.902 1.00 19.22 315 ILE A O 1
ATOM 2545 N N . GLN A 1 316 ? 13.050 62.702 -8.657 1.00 20.11 316 GLN A N 1
ATOM 2546 C CA . GLN A 1 316 ? 11.842 63.241 -9.247 1.00 20.75 316 GLN A CA 1
ATOM 2547 C C . GLN A 1 316 ? 11.574 62.491 -10.524 1.00 18.98 316 GLN A C 1
ATOM 2548 O O . GLN A 1 316 ? 12.386 62.504 -11.445 1.00 19.68 316 GLN A O 1
ATOM 2554 N N . LEU A 1 317 ? 10.440 61.811 -10.576 1.00 16.95 317 LEU A N 1
ATOM 2555 C CA . LEU A 1 317 ? 10.018 61.113 -11.778 1.00 16.06 317 LEU A CA 1
ATOM 2556 C C . LEU A 1 317 ? 8.616 61.591 -12.099 1.00 15.54 317 LEU A C 1
ATOM 2557 O O . LEU A 1 317 ? 7.763 61.614 -11.211 1.00 14.96 317 LEU A O 1
ATOM 2562 N N . LYS A 1 318 ? 8.365 61.971 -13.349 1.00 15.58 318 LYS A N 1
ATOM 2563 C CA . LYS A 1 318 ? 7.042 62.515 -13.734 1.00 15.22 318 LYS A CA 1
ATOM 2564 C C . LYS A 1 318 ? 5.922 61.565 -13.339 1.00 16.72 318 LYS A C 1
ATOM 2565 O O . LYS A 1 318 ? 5.985 60.376 -13.644 1.00 16.54 318 LYS A O 1
ATOM 2571 N N . GLY A 1 319 ? 4.908 62.110 -12.673 1.00 17.58 319 GLY A N 1
ATOM 2572 C CA . GLY A 1 319 ? 3.683 61.380 -12.317 1.00 19.44 319 GLY A CA 1
ATOM 2573 C C . GLY A 1 319 ? 3.803 60.492 -11.091 1.00 20.32 319 GLY A C 1
ATOM 2574 O O . GLY A 1 319 ? 2.881 59.733 -10.787 1.00 21.04 319 GLY A O 1
ATOM 2575 N N . LYS A 1 320 ? 4.941 60.554 -10.404 1.00 19.55 320 LYS A N 1
ATOM 2576 C CA . LYS A 1 320 ? 5.172 59.693 -9.236 1.00 18.90 320 LYS A CA 1
ATOM 2577 C C . LYS A 1 320 ? 5.284 60.555 -7.992 1.00 17.63 320 LYS A C 1
ATOM 2578 O O . LYS A 1 320 ? 6.257 61.245 -7.815 1.00 17.80 320 LYS A O 1
ATOM 2584 N N . ASN A 1 321 ? 4.245 60.541 -7.169 1.00 17.73 321 ASN A N 1
ATOM 2585 C CA . ASN A 1 321 ? 4.235 61.316 -5.926 1.00 18.38 321 ASN A CA 1
ATOM 2586 C C . ASN A 1 321 ? 4.441 60.328 -4.794 1.00 16.36 321 ASN A C 1
ATOM 2587 O O . ASN A 1 321 ? 3.572 59.524 -4.498 1.00 14.79 321 ASN A O 1
ATOM 2592 N N . TRP A 1 322 ? 5.634 60.362 -4.214 1.00 14.99 322 TRP A N 1
ATOM 2593 C CA . TRP A 1 322 ? 6.069 59.318 -3.295 1.00 13.71 322 TRP A CA 1
ATOM 2594 C C . TRP A 1 322 ? 5.348 59.458 -1.984 1.00 13.76 322 TRP A C 1
ATOM 2595 O O . TRP A 1 322 ? 5.014 60.566 -1.547 1.00 12.07 322 TRP A O 1
ATOM 2606 N N . HIS A 1 323 ? 5.107 58.322 -1.350 1.00 13.09 323 HIS A N 1
ATOM 2607 C CA . HIS A 1 323 ? 4.571 58.339 -0.004 1.00 14.35 323 HIS A CA 1
ATOM 2608 C C . HIS A 1 323 ? 5.657 58.720 0.986 1.00 13.80 323 HIS A C 1
ATOM 2609 O O . HIS A 1 323 ? 6.844 58.643 0.677 1.00 13.52 323 HIS A O 1
ATOM 2616 N N . ASN A 1 324 ? 5.232 59.126 2.173 1.00 14.48 324 ASN A N 1
ATOM 2617 C CA . ASN A 1 324 ? 6.151 59.649 3.205 1.00 16.17 324 ASN A CA 1
ATOM 2618 C C . ASN A 1 324 ? 6.759 58.625 4.134 1.00 15.27 324 ASN A C 1
ATOM 2619 O O . ASN A 1 324 ? 7.878 58.814 4.644 1.00 14.28 324 ASN A O 1
ATOM 2624 N N . ASN A 1 325 ? 6.020 57.553 4.386 1.00 14.73 325 ASN A N 1
ATOM 2625 C CA . ASN A 1 325 ? 6.510 56.469 5.235 1.00 15.53 325 ASN A CA 1
ATOM 2626 C C . ASN A 1 325 ? 5.696 55.191 4.960 1.00 14.21 325 ASN A C 1
ATOM 2627 O O . ASN A 1 325 ? 4.696 55.231 4.237 1.00 12.75 325 ASN A O 1
ATOM 2632 N N . THR A 1 326 ? 6.156 54.074 5.515 1.00 13.00 326 THR A N 1
ATOM 2633 C CA . THR A 1 326 ? 5.571 52.783 5.253 1.00 12.71 326 THR A CA 1
ATOM 2634 C C . THR A 1 326 ? 4.954 52.255 6.519 1.00 12.70 326 THR A C 1
ATOM 2635 O O . THR A 1 326 ? 5.647 52.164 7.524 1.00 12.78 326 THR A O 1
ATOM 2639 N N . PRO A 1 327 ? 3.655 51.916 6.475 1.00 12.27 327 PRO A N 1
ATOM 2640 C CA . PRO A 1 327 ? 3.015 51.264 7.592 1.00 12.32 327 PRO A CA 1
ATOM 2641 C C . PRO A 1 327 ? 2.902 49.759 7.370 1.00 12.34 327 PRO A C 1
ATOM 2642 O O . PRO A 1 327 ? 2.658 49.315 6.240 1.00 11.52 327 PRO A O 1
ATOM 2646 N N . TYR A 1 328 ? 3.081 49.014 8.456 1.00 12.16 328 TYR A N 1
ATOM 2647 C CA . TYR A 1 328 ? 2.934 47.571 8.469 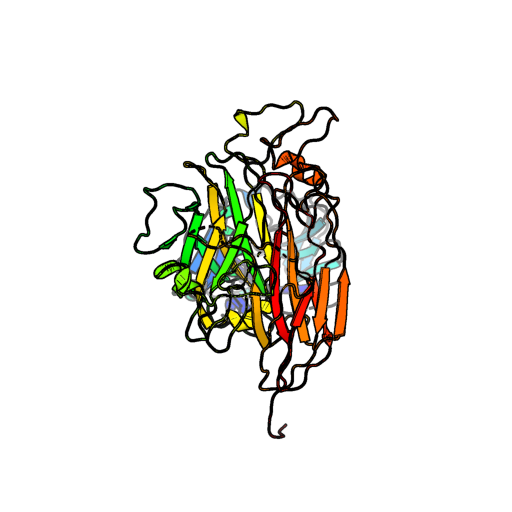1.00 12.08 328 TYR A CA 1
ATOM 2648 C C . TYR A 1 328 ? 2.149 47.175 9.713 1.00 12.36 328 TYR A C 1
ATOM 2649 O O . TYR A 1 328 ? 2.537 47.519 10.833 1.00 13.38 328 TYR A O 1
ATOM 2658 N N . ARG A 1 329 ? 1.073 46.427 9.535 1.00 11.65 329 ARG A N 1
ATOM 2659 C CA . ARG A 1 329 ? 0.310 45.971 10.678 1.00 12.21 329 ARG A CA 1
ATOM 2660 C C . ARG A 1 329 ? -0.122 44.533 10.461 1.00 12.20 329 ARG A C 1
ATOM 2661 O O . ARG A 1 329 ? -0.746 44.201 9.438 1.00 11.18 329 ARG A O 1
ATOM 2669 N N . GLN A 1 330 ? 0.193 43.698 11.445 1.00 12.04 330 GLN A N 1
ATOM 2670 C CA . GLN A 1 330 ? -0.127 42.279 11.395 1.00 13.34 330 GLN A CA 1
ATOM 2671 C C . GLN A 1 330 ? -0.954 41.824 12.615 1.00 13.08 330 GLN A C 1
ATOM 2672 O O . GLN A 1 330 ? -0.671 42.197 13.765 1.00 12.88 330 GLN A O 1
ATOM 2678 N N . ASP A 1 331 ? -1.956 41.015 12.334 1.00 13.19 331 ASP A N 1
ATOM 2679 C CA . ASP A 1 331 ? -2.762 40.308 13.341 1.00 12.50 331 ASP A CA 1
ATOM 2680 C C . ASP A 1 331 ? -1.884 39.197 13.900 1.00 12.80 331 ASP A C 1
ATOM 2681 O O . ASP A 1 331 ? -1.384 38.369 13.151 1.00 13.51 331 ASP A O 1
ATOM 2686 N N . ILE A 1 332 ? -1.664 39.197 15.205 1.00 11.78 332 ILE A N 1
ATOM 2687 C CA . ILE A 1 332 ? -0.845 38.171 15.844 1.00 12.06 332 ILE A CA 1
ATOM 2688 C C . ILE A 1 332 ? -1.617 37.437 16.962 1.00 11.68 332 ILE A C 1
ATOM 2689 O O . ILE A 1 332 ? -1.007 36.929 17.909 1.00 12.40 332 ILE A O 1
ATOM 2694 N N . THR A 1 333 ? -2.929 37.336 16.805 1.00 11.70 333 THR A N 1
ATOM 2695 C CA . THR A 1 333 ? -3.858 36.771 17.828 1.00 12.29 333 THR A CA 1
ATOM 2696 C C . THR A 1 333 ? -3.456 35.366 18.260 1.00 12.45 333 THR A C 1
ATOM 2697 O O . THR A 1 333 ? -3.508 35.037 19.452 1.00 11.73 333 THR A O 1
ATOM 2701 N N . GLU A 1 334 ? -2.977 34.561 17.311 1.00 12.70 334 GLU A N 1
ATOM 2702 C CA . GLU A 1 334 ? -2.499 33.208 17.612 1.00 13.52 334 GLU A CA 1
ATOM 2703 C C . GLU A 1 334 ? -1.255 33.108 18.541 1.00 13.73 334 GLU A C 1
ATOM 2704 O O . GLU A 1 334 ? -0.956 32.024 19.060 1.00 13.26 334 GLU A O 1
ATOM 2710 N N . LEU A 1 335 ? -0.523 34.202 18.736 1.00 13.02 335 LEU A N 1
ATOM 2711 C CA . LEU A 1 335 ? 0.631 34.186 19.645 1.00 14.15 335 LEU A CA 1
ATOM 2712 C C . LEU A 1 335 ? 0.288 34.627 21.072 1.00 14.21 335 LEU A C 1
ATOM 2713 O O . LEU A 1 335 ? 1.178 34.753 21.930 1.00 14.10 335 LEU A O 1
ATOM 2718 N N . ARG A 1 336 ? -0.998 34.848 21.310 1.00 14.67 336 ARG A N 1
ATOM 2719 C CA . ARG A 1 336 ? -1.513 35.208 22.624 1.00 16.48 336 ARG A CA 1
ATOM 2720 C C . ARG A 1 336 ? -0.904 34.368 23.781 1.00 15.91 336 ARG A C 1
ATOM 2721 O O . ARG A 1 336 ? -0.456 34.935 24.757 1.00 16.30 336 ARG A O 1
ATOM 2729 N N . PRO A 1 337 ? -0.849 33.028 23.645 1.00 16.53 337 PRO A N 1
ATOM 2730 C CA . PRO A 1 337 ? -0.283 32.212 24.735 1.00 16.63 337 PRO A CA 1
ATOM 2731 C C . PRO A 1 337 ? 1.179 32.524 25.074 1.00 17.57 337 PRO A C 1
ATOM 2732 O O . PRO A 1 337 ? 1.583 32.328 26.207 1.00 17.00 337 PRO A O 1
ATOM 2736 N N . GLN A 1 338 ? 1.954 33.004 24.107 1.00 16.81 338 GLN A N 1
ATOM 2737 C CA . GLN A 1 338 ? 3.339 33.358 24.331 1.00 18.57 338 GLN A CA 1
ATOM 2738 C C . GLN A 1 338 ? 3.463 34.783 24.885 1.00 19.42 338 GLN A C 1
ATOM 2739 O O . GLN A 1 338 ? 4.465 35.104 25.499 1.00 23.14 338 GLN A O 1
ATOM 2745 N N . LEU A 1 339 ? 2.450 35.625 24.676 1.00 17.93 339 LEU A N 1
ATOM 2746 C CA . LEU A 1 339 ? 2.505 37.048 25.096 1.00 17.45 339 LEU A CA 1
ATOM 2747 C C . LEU A 1 339 ? 1.808 37.353 26.407 1.00 17.11 339 LEU A C 1
ATOM 2748 O O . LEU A 1 339 ? 2.248 38.227 27.150 1.00 17.69 339 LEU A O 1
ATOM 2753 N N . SER A 1 340 ? 0.711 36.652 26.686 1.00 17.31 340 SER A N 1
ATOM 2754 C CA . SER A 1 340 ? -0.199 37.027 27.767 1.00 17.67 340 SER A CA 1
ATOM 2755 C C . SER A 1 340 ? 0.512 37.057 29.122 1.00 18.34 340 SER A C 1
ATOM 2756 O O . SER A 1 340 ? 1.199 36.097 29.498 1.00 16.84 340 SER A O 1
ATOM 2759 N N . GLY A 1 341 ? 0.368 38.178 29.822 1.00 18.65 341 GLY A N 1
ATOM 2760 C CA . GLY A 1 341 ? 0.783 38.298 31.218 1.00 20.33 341 GLY A CA 1
ATOM 2761 C C . GLY A 1 341 ? 2.279 38.159 31.463 1.00 21.89 341 GLY A C 1
ATOM 2762 O O . GLY A 1 341 ? 2.681 37.750 32.543 1.00 24.50 341 GLY A O 1
ATOM 2763 N N . LYS A 1 342 ? 3.096 38.458 30.461 1.00 22.24 342 LYS A N 1
ATOM 2764 C CA . LYS A 1 342 ? 4.535 38.298 30.562 1.00 23.84 342 LYS A CA 1
ATOM 2765 C C . LYS A 1 342 ? 5.226 39.621 30.386 1.00 22.12 342 LYS A C 1
ATOM 2766 O O . LYS A 1 342 ? 4.747 40.502 29.662 1.00 20.68 342 LYS A O 1
ATOM 2772 N N . GLU A 1 343 ? 6.387 39.730 31.013 1.00 21.36 343 GLU A N 1
ATOM 2773 C CA . GLU A 1 343 ? 7.332 40.767 30.646 1.00 22.91 343 GLU A CA 1
ATOM 2774 C C . GLU A 1 343 ? 8.167 40.166 29.512 1.00 22.43 343 GLU A C 1
ATOM 2775 O O . GLU A 1 343 ? 8.910 39.188 29.706 1.00 23.90 343 GLU A O 1
ATOM 2781 N N . ILE A 1 344 ? 8.017 40.712 28.317 1.00 19.30 344 ILE A N 1
ATOM 2782 C CA . ILE A 1 344 ? 8.645 40.118 27.124 1.00 18.87 344 ILE A CA 1
ATOM 2783 C C . ILE A 1 344 ? 9.800 40.965 26.656 1.00 17.97 344 ILE A C 1
ATOM 2784 O O . ILE A 1 344 ? 9.792 42.189 26.858 1.00 17.27 344 ILE A O 1
ATOM 2789 N N . LEU A 1 345 ? 10.800 40.315 26.072 1.00 17.21 345 LEU A N 1
ATOM 2790 C CA . LEU A 1 345 ? 11.816 40.999 25.300 1.00 18.01 345 LEU A CA 1
ATOM 2791 C C . LEU A 1 345 ? 11.310 41.096 23.855 1.00 17.45 345 LEU A C 1
ATOM 2792 O O . LEU A 1 345 ? 11.144 40.062 23.185 1.00 16.22 345 LEU A O 1
ATOM 2797 N N . ILE A 1 346 ? 11.112 42.331 23.394 1.00 16.62 346 ILE A N 1
ATOM 2798 C CA . ILE A 1 346 ? 10.585 42.625 22.055 1.00 16.17 346 ILE A CA 1
ATOM 2799 C C . ILE A 1 346 ? 11.541 43.555 21.301 1.00 15.77 346 ILE A C 1
ATOM 2800 O O . ILE A 1 346 ? 12.081 44.520 21.865 1.00 15.57 346 ILE A O 1
ATOM 2805 N N . GLY A 1 347 ? 11.785 43.230 20.033 1.00 14.07 347 GLY A N 1
ATOM 2806 C CA . GLY A 1 347 ? 12.767 43.967 19.252 1.00 14.21 347 GLY A CA 1
ATOM 2807 C C . GLY A 1 347 ? 12.392 44.195 17.815 1.00 13.33 347 GLY A C 1
ATOM 2808 O O . GLY A 1 347 ? 11.420 43.648 17.298 1.00 11.78 347 GLY A O 1
ATOM 2809 N N . ALA A 1 348 ? 13.176 45.050 17.177 1.00 13.47 348 ALA A N 1
ATOM 2810 C CA . ALA A 1 348 ? 13.023 45.285 15.761 1.00 13.34 348 ALA A CA 1
ATOM 2811 C C . ALA A 1 348 ? 14.408 45.218 15.145 1.00 13.13 348 ALA A C 1
ATOM 2812 O O . ALA A 1 348 ? 15.384 45.632 15.767 1.00 13.88 348 ALA A O 1
ATOM 2814 N N . PHE A 1 349 ? 14.480 44.640 13.950 1.00 12.76 349 PHE A N 1
ATOM 2815 C CA . PHE A 1 349 ? 15.713 44.482 13.189 1.00 13.16 349 PHE A CA 1
ATOM 2816 C C . PHE A 1 349 ? 15.478 45.025 11.796 1.00 12.95 349 PHE A C 1
ATOM 2817 O O . PHE A 1 349 ? 14.453 44.731 11.186 1.00 12.43 349 PHE A O 1
ATOM 2825 N N . ILE A 1 350 ? 16.410 45.838 11.311 1.00 13.55 350 ILE A N 1
ATOM 2826 C CA . ILE A 1 350 ? 16.513 46.127 9.876 1.00 13.65 350 ILE A CA 1
ATOM 2827 C C . ILE A 1 350 ? 17.992 45.990 9.491 1.00 14.01 350 ILE A C 1
ATOM 2828 O O . ILE A 1 350 ? 18.834 46.794 9.903 1.00 14.20 350 ILE A O 1
ATOM 2833 N N . GLY A 1 351 ? 18.309 44.953 8.722 1.00 15.42 351 GLY A N 1
ATOM 2834 C CA . GLY A 1 351 ? 19.667 44.708 8.307 1.00 16.38 351 GLY A CA 1
ATOM 2835 C C . GLY A 1 351 ? 20.089 45.768 7.310 1.00 17.29 351 GLY A C 1
ATOM 2836 O O . GLY A 1 351 ? 19.563 45.808 6.208 1.00 18.45 351 GLY A O 1
ATOM 2837 N N . ASN A 1 352 ? 21.048 46.608 7.687 1.00 18.11 352 ASN A N 1
ATOM 2838 C CA . ASN A 1 352 ? 21.557 47.635 6.817 1.00 18.85 352 ASN A CA 1
ATOM 2839 C C . ASN A 1 352 ? 22.998 47.989 7.187 1.00 20.74 352 ASN 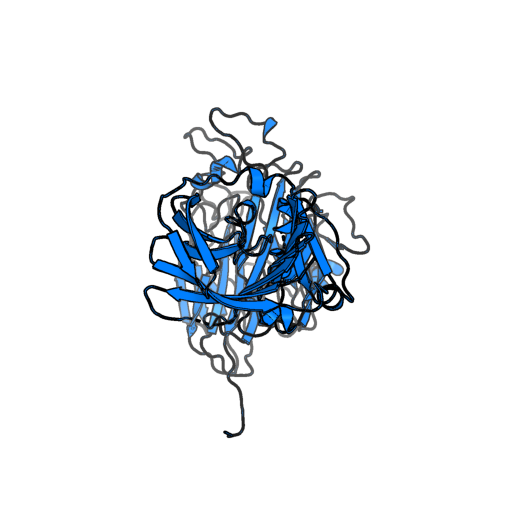A C 1
ATOM 2840 O O . ASN A 1 352 ? 23.486 47.618 8.256 1.00 19.14 352 ASN A O 1
ATOM 2845 N N . TYR A 1 353 ? 23.653 48.754 6.318 1.00 23.29 353 TYR A N 1
ATOM 2846 C CA . TYR A 1 353 ? 25.061 49.158 6.530 1.00 24.48 353 TYR A CA 1
ATOM 2847 C C . TYR A 1 353 ? 25.163 50.673 6.457 1.00 24.53 353 TYR A C 1
ATOM 2848 O O . TYR A 1 353 ? 26.236 51.210 6.207 1.00 25.28 353 TYR A O 1
ATOM 2857 N N . ASP A 1 354 ? 24.061 51.368 6.716 1.00 23.46 354 ASP A N 1
ATOM 2858 C CA . ASP A 1 354 ? 24.015 52.813 6.538 1.00 22.18 354 ASP A CA 1
ATOM 2859 C C . ASP A 1 354 ? 24.081 53.598 7.848 1.00 21.95 354 ASP A C 1
ATOM 2860 O O . ASP A 1 354 ? 23.321 53.324 8.787 1.00 19.76 354 ASP A O 1
ATOM 2865 N N . LYS A 1 355 ? 24.931 54.625 7.891 1.00 21.06 355 LYS A N 1
ATOM 2866 C CA . LYS A 1 355 ? 25.051 55.447 9.093 1.00 22.37 355 LYS A CA 1
ATOM 2867 C C . LYS A 1 355 ? 23.761 56.193 9.446 1.00 20.10 355 LYS A C 1
ATOM 2868 O O . LYS A 1 355 ? 23.480 56.462 10.624 1.00 18.47 355 LYS A O 1
ATOM 2874 N N . GLY A 1 356 ? 22.995 56.583 8.431 1.00 18.04 356 GLY A N 1
ATOM 2875 C CA . GLY A 1 356 ? 21.728 57.273 8.691 1.00 17.34 356 GLY A CA 1
ATOM 2876 C C . GLY A 1 356 ? 20.655 56.231 8.988 1.00 16.32 356 GLY A C 1
ATOM 2877 O O . GLY A 1 356 ? 19.909 56.339 9.951 1.00 16.37 356 GLY A O 1
ATOM 2878 N N . GLY A 1 357 ? 20.586 55.215 8.135 1.00 15.87 357 GLY A N 1
ATOM 2879 C CA . GLY A 1 357 ? 19.731 54.058 8.367 1.00 15.21 357 GLY A CA 1
ATOM 2880 C C . GLY A 1 357 ? 18.260 54.362 8.184 1.00 14.51 357 GLY A C 1
ATOM 2881 O O . GLY A 1 357 ? 17.846 54.870 7.136 1.00 14.20 357 GLY A O 1
ATOM 2882 N N . HIS A 1 358 ? 17.481 54.005 9.203 1.00 13.58 358 HIS A N 1
ATOM 2883 C CA . HIS A 1 358 ? 16.027 54.039 9.194 1.00 13.09 358 HIS A CA 1
ATOM 2884 C C . HIS A 1 358 ? 15.532 54.581 10.514 1.00 13.19 358 HIS A C 1
ATOM 2885 O O . HIS A 1 358 ? 16.260 54.583 11.503 1.00 13.36 358 HIS A O 1
ATOM 2892 N N . GLN A 1 359 ? 14.288 55.040 10.524 1.00 14.00 359 GLN A N 1
ATOM 2893 C CA . GLN A 1 359 ? 13.590 55.431 11.739 1.00 15.59 359 GLN A CA 1
ATOM 2894 C C . GLN A 1 359 ? 12.280 54.636 11.786 1.00 15.24 359 GLN A C 1
ATOM 2895 O O . GLN A 1 359 ? 11.567 54.576 10.777 1.00 14.01 359 GLN A O 1
ATOM 2901 N N . ILE A 1 360 ? 11.974 54.036 12.935 1.00 14.46 360 ILE A N 1
ATOM 2902 C CA . ILE A 1 360 ? 10.684 53.374 13.121 1.00 14.45 360 ILE A CA 1
ATOM 2903 C C . ILE A 1 360 ? 9.948 53.779 14.403 1.00 14.17 360 ILE A C 1
ATOM 2904 O O . ILE A 1 360 ? 10.535 54.347 15.349 1.00 13.23 360 ILE A O 1
ATOM 2909 N N . SER A 1 361 ? 8.647 53.487 14.384 1.00 13.75 361 SER A N 1
ATOM 2910 C CA . SER A 1 361 ? 7.796 53.432 15.555 1.00 14.01 361 SER A CA 1
ATOM 2911 C C . SER A 1 361 ? 7.154 52.055 15.585 1.00 13.09 361 SER A C 1
ATOM 2912 O O . SER A 1 361 ? 6.969 51.442 14.540 1.00 13.21 361 SER A O 1
ATOM 2915 N N . LEU A 1 362 ? 6.830 51.582 16.779 1.00 12.76 362 LEU A N 1
ATOM 2916 C CA . LEU A 1 362 ? 6.255 50.264 16.972 1.00 12.89 362 LEU A CA 1
ATOM 2917 C C . LEU A 1 362 ? 5.373 50.223 18.214 1.00 13.72 362 LEU A C 1
ATOM 2918 O O . LEU A 1 362 ? 5.777 50.710 19.291 1.00 13.95 362 LEU A O 1
ATOM 2923 N N . GLU A 1 363 ? 4.191 49.620 18.070 1.00 13.53 363 GLU A N 1
ATOM 2924 C CA . GLU A 1 363 ? 3.288 49.379 19.189 1.00 13.96 363 GLU A CA 1
ATOM 2925 C C . GLU A 1 363 ? 2.514 48.079 18.980 1.00 14.18 363 GLU A C 1
ATOM 2926 O O . GLU A 1 363 ? 2.435 47.553 17.860 1.00 13.69 363 GLU A O 1
ATOM 2932 N N . LEU A 1 364 ? 1.990 47.553 20.077 1.00 14.81 364 LEU A N 1
ATOM 2933 C CA . LEU A 1 364 ? 1.022 46.486 20.076 1.00 15.01 364 LEU A CA 1
ATOM 2934 C C . LEU A 1 364 ? -0.339 47.019 20.480 1.00 14.76 364 LEU A C 1
ATOM 2935 O O . LEU A 1 364 ? -0.436 48.000 21.231 1.00 15.78 364 LEU A O 1
ATOM 2940 N N . SER A 1 365 ? -1.401 46.398 19.988 1.00 13.86 365 SER A N 1
ATOM 2941 C CA . SER A 1 365 ? -2.738 46.715 20.460 1.00 13.54 365 SER A CA 1
ATOM 2942 C C . SER A 1 365 ? -3.512 45.433 20.766 1.00 13.50 365 SER A C 1
ATOM 2943 O O . SER A 1 365 ? -3.403 44.413 20.040 1.00 12.63 365 SER A O 1
ATOM 2946 N N . ILE A 1 366 ? -4.272 45.503 21.851 1.00 13.21 366 ILE A N 1
ATOM 2947 C CA . ILE A 1 366 ? -5.084 44.403 22.352 1.00 13.09 366 ILE A CA 1
ATOM 2948 C C . ILE A 1 366 ? -6.537 44.853 22.399 1.00 13.18 366 ILE A C 1
ATOM 2949 O O . ILE A 1 366 ? -6.872 45.881 23.015 1.00 12.20 366 ILE A O 1
ATOM 2954 N N . HIS A 1 367 ? -7.392 44.088 21.724 1.00 12.99 367 HIS A N 1
ATOM 2955 C CA . HIS A 1 367 ? -8.768 44.467 21.493 1.00 13.35 367 HIS A CA 1
ATOM 2956 C C . HIS A 1 367 ? -9.718 43.484 22.196 1.00 14.02 367 HIS A C 1
ATOM 2957 O O . HIS A 1 367 ? -9.502 42.266 22.112 1.00 13.57 367 HIS A O 1
ATOM 2964 N N . PRO A 1 368 ? -10.746 44.016 22.896 1.00 15.14 368 PRO A N 1
ATOM 2965 C CA . PRO A 1 368 ? -11.648 43.282 23.804 1.00 15.62 368 PRO A CA 1
ATOM 2966 C C . PRO A 1 368 ? -12.705 42.445 23.063 1.00 16.82 368 PRO A C 1
ATOM 2967 O O . PRO A 1 368 ? -13.898 42.526 23.346 1.00 18.05 368 PRO A O 1
ATOM 2971 N N . ASP A 1 369 ? -12.254 41.626 22.133 1.00 16.55 369 ASP A N 1
ATOM 2972 C CA . ASP A 1 369 ? -13.119 40.800 21.343 1.00 17.20 369 ASP A CA 1
ATOM 2973 C C . ASP A 1 369 ? -13.439 39.494 22.091 1.00 17.31 369 ASP A C 1
ATOM 2974 O O . ASP A 1 369 ? -12.869 39.214 23.137 1.00 16.82 369 ASP A O 1
ATOM 2979 N N . GLN A 1 370 ? -14.322 38.698 21.510 1.00 17.54 370 GLN A N 1
ATOM 2980 C CA . GLN A 1 370 ? -14.630 37.352 22.011 1.00 19.64 370 GLN A CA 1
ATOM 2981 C C . GLN A 1 370 ? -14.639 36.408 20.795 1.00 18.32 370 GLN A C 1
ATOM 2982 O O . GLN A 1 370 ? -15.577 35.650 20.589 1.00 17.42 370 GLN A O 1
ATOM 2988 N N . GLN A 1 371 ? -13.583 36.468 19.990 1.00 16.69 371 GLN A N 1
ATOM 2989 C CA . GLN A 1 371 ? -13.506 35.679 18.757 1.00 16.59 371 GLN A CA 1
ATOM 2990 C C . GLN A 1 371 ? -13.333 34.186 19.052 1.00 16.83 371 GLN A C 1
ATOM 2991 O O . GLN A 1 371 ? -12.646 33.809 20.005 1.00 15.92 371 GLN A O 1
ATOM 2997 N N . LYS A 1 372 ? -13.922 33.363 18.190 1.00 18.87 372 LYS A N 1
ATOM 2998 C CA . LYS A 1 372 ? -14.004 31.905 18.381 1.00 21.43 372 LYS A CA 1
ATOM 2999 C C . LYS A 1 372 ? -13.357 31.168 17.203 1.00 20.72 372 LYS A C 1
ATOM 3000 O O . LYS A 1 372 ? -13.636 30.006 16.967 1.00 19.42 372 LYS A O 1
ATOM 3006 N N . ILE A 1 373 ? -12.481 31.857 16.479 1.00 20.52 373 ILE A N 1
ATOM 3007 C CA . ILE A 1 373 ? -11.879 31.349 15.242 1.00 21.30 373 ILE A CA 1
ATOM 3008 C C . ILE A 1 373 ? -10.441 30.881 15.424 1.00 20.10 373 ILE A C 1
ATOM 3009 O O . ILE A 1 373 ? -10.038 29.880 14.816 1.00 20.74 373 ILE A O 1
ATOM 3014 N N . VAL A 1 374 ? -9.678 31.589 16.249 1.00 17.45 374 VAL A N 1
ATOM 3015 C CA . VAL A 1 374 ? -8.306 31.221 16.574 1.00 17.31 374 VAL A CA 1
ATOM 3016 C C . VAL A 1 374 ? -8.274 30.706 18.006 1.00 17.26 374 VAL A C 1
ATOM 3017 O O . VAL A 1 374 ? -8.420 31.488 18.956 1.00 17.54 374 VAL A O 1
ATOM 3021 N N . ASN A 1 375 ? -8.130 29.386 18.159 1.00 17.22 375 ASN A N 1
ATOM 3022 C CA . ASN A 1 375 ? -8.402 28.723 19.431 1.00 17.87 375 ASN A CA 1
ATOM 3023 C C . ASN A 1 375 ? -7.221 27.959 20.044 1.00 17.88 375 ASN A C 1
ATOM 3024 O O . ASN A 1 375 ? -7.410 27.191 20.987 1.00 17.36 375 ASN A O 1
ATOM 3029 N N . ASN A 1 376 ? -6.016 28.169 19.523 1.00 16.50 376 ASN A N 1
ATOM 3030 C CA . ASN A 1 376 ? -4.832 27.502 20.082 1.00 16.06 376 ASN A CA 1
ATOM 3031 C C . ASN A 1 376 ? -4.504 28.058 21.456 1.00 16.14 376 ASN A C 1
ATOM 3032 O O . ASN A 1 376 ? -4.637 29.252 21.673 1.00 14.02 376 ASN A O 1
ATOM 3037 N N . ASN A 1 377 ? -4.120 27.190 22.394 1.00 15.68 377 ASN A N 1
ATOM 3038 C CA . ASN A 1 377 ? -3.644 27.631 23.710 1.00 16.17 377 ASN A CA 1
ATOM 3039 C C . ASN A 1 377 ? -2.202 27.229 23.944 1.00 16.18 377 ASN A C 1
ATOM 3040 O O . ASN A 1 377 ? -1.703 27.317 25.072 1.00 17.13 377 ASN A O 1
ATOM 3045 N N . PHE A 1 378 ? -1.540 26.810 22.867 1.00 15.60 378 PHE A N 1
ATOM 3046 C CA . PHE A 1 378 ? -0.192 26.284 22.871 1.00 15.64 378 PHE A CA 1
ATOM 3047 C C . PHE A 1 378 ? 0.592 26.910 21.729 1.00 15.31 378 PHE A C 1
ATOM 3048 O O . PHE A 1 378 ? 0.081 27.012 20.610 1.00 14.60 378 PHE A O 1
ATOM 3056 N N . VAL A 1 379 ? 1.812 27.346 22.039 1.00 14.38 379 VAL A N 1
ATOM 3057 C CA . VAL A 1 379 ? 2.771 27.926 21.091 1.00 14.21 379 VAL A CA 1
ATOM 3058 C C . VAL A 1 379 ? 4.165 27.402 21.422 1.00 14.58 379 VAL A C 1
ATOM 3059 O O . VAL A 1 379 ? 4.595 27.498 22.564 1.00 15.81 379 VAL A O 1
ATOM 3063 N N . LEU A 1 380 ? 4.845 26.811 20.434 1.00 14.46 380 LEU A N 1
ATOM 3064 C CA . LEU A 1 380 ? 6.225 26.333 20.571 1.00 14.49 380 LEU A CA 1
ATOM 3065 C C . LEU A 1 380 ? 7.038 26.729 19.346 1.00 14.44 380 LEU A C 1
ATOM 3066 O O . LEU A 1 380 ? 6.772 26.228 18.245 1.00 13.17 380 LEU A O 1
ATOM 3071 N N . PRO A 1 381 ? 8.035 27.619 19.522 1.00 14.92 381 PRO A N 1
ATOM 3072 C CA . PRO A 1 381 ? 8.930 27.982 18.422 1.00 14.75 381 PRO A CA 1
ATOM 3073 C C . PRO A 1 381 ? 9.880 26.825 18.120 1.00 15.33 381 PRO A C 1
ATOM 3074 O O . PRO A 1 381 ? 10.584 26.387 19.020 1.00 15.17 381 PRO A O 1
ATOM 3078 N N . VAL A 1 382 ? 9.881 26.327 16.886 1.00 14.71 382 VAL A N 1
ATOM 3079 C CA . VAL A 1 382 ? 10.646 25.127 16.541 1.00 15.10 382 VAL A CA 1
ATOM 3080 C C . VAL A 1 382 ? 11.881 25.433 15.706 1.00 14.02 382 VAL A C 1
ATOM 3081 O O . VAL A 1 382 ? 12.914 24.816 15.897 1.00 13.93 382 VAL A O 1
ATOM 3085 N N . PHE A 1 383 ? 11.796 26.420 14.811 1.00 13.40 383 PHE A N 1
ATOM 3086 C CA . PHE A 1 383 ? 12.972 26.855 14.081 1.00 12.64 383 PHE A CA 1
ATOM 3087 C C . PHE A 1 383 ? 12.840 28.297 13.638 1.00 12.66 383 PHE A C 1
ATOM 3088 O O . PHE A 1 383 ? 11.737 28.849 13.545 1.00 12.94 383 PHE A O 1
ATOM 3096 N N . ASN A 1 384 ? 13.992 28.894 13.373 1.00 13.10 384 ASN A N 1
ATOM 3097 C CA . ASN A 1 384 ? 14.074 30.225 12.783 1.00 13.50 384 ASN A CA 1
ATOM 3098 C C . ASN A 1 384 ? 15.449 30.390 12.167 1.00 13.32 384 ASN A C 1
ATOM 3099 O O . ASN A 1 384 ? 16.447 30.473 12.894 1.00 13.26 384 ASN A O 1
ATOM 3104 N N . THR A 1 385 ? 15.503 30.398 10.837 1.00 12.84 385 THR A N 1
ATOM 3105 C CA . THR A 1 385 ? 16.756 30.555 10.135 1.00 13.17 385 THR A CA 1
ATOM 3106 C C . THR A 1 385 ? 17.115 31.999 9.860 1.00 13.10 385 THR A C 1
ATOM 3107 O O . THR A 1 385 ? 18.223 32.264 9.445 1.00 13.71 385 THR A O 1
ATOM 3111 N N . THR A 1 386 ? 16.189 32.921 10.084 1.00 12.96 386 THR A N 1
ATOM 3112 C CA . THR A 1 386 ? 16.428 34.326 9.779 1.00 13.02 386 THR A CA 1
ATOM 3113 C C . THR A 1 386 ? 17.567 34.902 10.634 1.00 13.79 386 THR A C 1
ATOM 3114 O O . THR A 1 386 ? 17.473 34.929 11.870 1.00 13.29 386 THR A O 1
ATOM 3118 N N . ASN A 1 387 ? 18.616 35.405 9.993 1.00 13.97 387 ASN A N 1
ATOM 3119 C CA . ASN A 1 387 ? 19.768 35.867 10.769 1.00 14.63 387 ASN A CA 1
ATOM 3120 C C . ASN A 1 387 ? 19.678 37.355 11.130 1.00 15.21 387 ASN A C 1
ATOM 3121 O O . ASN A 1 387 ? 20.308 38.256 10.522 1.00 14.89 387 ASN A O 1
ATOM 3126 N N . VAL A 1 388 ? 18.855 37.590 12.144 1.00 15.29 388 VAL A N 1
ATOM 3127 C CA . VAL A 1 388 ? 18.689 38.899 12.734 1.00 15.09 388 VAL A CA 1
ATOM 3128 C C . VAL A 1 388 ? 20.031 39.382 13.242 1.00 14.79 388 VAL A C 1
ATOM 3129 O O . VAL A 1 388 ? 20.278 40.592 13.250 1.00 14.75 388 VAL A O 1
ATOM 3141 N N . GLU A 1 390 ? 22.769 39.135 11.712 1.00 17.65 390 GLU A N 1
ATOM 3142 C CA . GLU A 1 390 ? 23.612 39.299 10.514 1.00 18.74 390 GLU A CA 1
ATOM 3143 C C . GLU A 1 390 ? 24.846 40.176 10.761 1.00 18.69 390 GLU A C 1
ATOM 3144 O O . GLU A 1 390 ? 25.934 39.873 10.265 1.00 16.68 390 GLU A O 1
ATOM 3158 N N . ALA A 1 392 ? 26.175 40.687 13.640 1.00 19.17 392 ALA A N 1
ATOM 3159 C CA . ALA A 1 392 ? 26.739 40.258 14.910 1.00 18.99 392 ALA A CA 1
ATOM 3160 C C . ALA A 1 392 ? 27.222 38.821 14.850 1.00 19.04 392 ALA A C 1
ATOM 3161 O O . ALA A 1 392 ? 27.186 38.129 15.866 1.00 19.15 392 ALA A O 1
ATOM 3163 N N . GLY A 1 393 ? 27.629 38.371 13.658 1.00 17.70 393 GLY A N 1
ATOM 3164 C CA . GLY A 1 393 ? 28.274 37.079 13.467 1.00 18.58 393 GLY A CA 1
ATOM 3165 C C . GLY A 1 393 ? 27.391 35.872 13.137 1.00 18.86 393 GLY A C 1
ATOM 3166 O O . GLY A 1 393 ? 27.889 34.756 13.053 1.00 18.26 393 GLY A O 1
ATOM 3167 N N . GLN A 1 394 ? 26.089 36.070 12.942 1.00 17.51 394 GLN A N 1
ATOM 3168 C CA . GLN A 1 394 ? 25.210 34.924 12.618 1.00 17.60 394 GLN A CA 1
ATOM 3169 C C . GLN A 1 394 ? 25.180 34.706 11.107 1.00 18.23 394 GLN A C 1
ATOM 3170 O O . GLN A 1 394 ? 24.863 35.630 10.354 1.00 16.87 394 GLN A O 1
ATOM 3176 N N . ASP A 1 395 ? 25.499 33.483 10.670 1.00 17.76 395 ASP A N 1
ATOM 3177 C CA . ASP A 1 395 ? 25.576 33.166 9.246 1.00 17.42 395 ASP A CA 1
ATOM 3178 C C . ASP A 1 395 ? 24.225 33.238 8.549 1.00 16.67 395 ASP A C 1
ATOM 3179 O O . ASP A 1 395 ? 23.188 33.037 9.172 1.00 16.44 395 ASP A O 1
ATOM 3184 N N . TYR A 1 396 ? 24.257 33.549 7.260 1.00 15.70 396 TYR A N 1
ATOM 3185 C CA . TYR A 1 396 ? 23.053 33.518 6.434 1.00 17.32 396 TYR A CA 1
ATOM 3186 C C . TYR A 1 396 ? 22.560 32.101 6.291 1.00 15.95 396 TYR A C 1
ATOM 3187 O O . TYR A 1 396 ? 23.359 31.181 6.336 1.00 14.61 396 TYR A O 1
ATOM 3196 N N . PRO A 1 397 ? 21.244 31.930 6.075 1.00 15.27 397 PRO A N 1
ATOM 3197 C CA . PRO A 1 397 ? 20.666 30.598 6.009 1.00 15.67 397 PRO A CA 1
ATOM 3198 C C . PRO A 1 397 ? 20.841 29.911 4.658 1.00 15.47 397 PRO A C 1
ATOM 3199 O O . PRO A 1 397 ? 19.902 29.771 3.881 1.00 15.03 397 PRO A O 1
ATOM 3203 N N . THR A 1 398 ? 22.067 29.459 4.417 1.00 16.04 398 THR A N 1
ATOM 3204 C CA . THR A 1 398 ? 22.450 28.760 3.201 1.00 15.79 398 THR A CA 1
ATOM 3205 C C . THR A 1 398 ? 22.381 27.232 3.356 1.00 16.42 398 THR A C 1
ATOM 3206 O O . THR A 1 398 ? 22.962 26.484 2.561 1.00 16.35 398 THR A O 1
ATOM 3218 N N . PHE A 1 400 ? 20.127 25.058 2.809 1.00 15.50 400 PHE A N 1
ATOM 3219 C CA . PHE A 1 400 ? 19.161 24.317 2.018 1.00 15.76 400 PHE A CA 1
ATOM 3220 C C . PHE A 1 400 ? 19.754 23.685 0.770 1.00 16.60 400 PHE A C 1
ATOM 3221 O O . PHE A 1 400 ? 19.057 23.005 0.025 1.00 16.19 400 PHE A O 1
ATOM 3229 N N . ASN A 1 401 ? 21.062 23.831 0.574 1.00 17.51 401 ASN A N 1
ATOM 3230 C CA . ASN A 1 401 ? 21.723 23.007 -0.449 1.00 19.32 401 ASN A CA 1
ATOM 3231 C C . ASN A 1 401 ? 21.918 21.541 -0.039 1.00 20.73 401 ASN A C 1
ATOM 3232 O O . ASN A 1 401 ? 22.317 20.735 -0.866 1.00 24.02 401 ASN A O 1
ATOM 3237 N N . SER A 1 402 ? 21.636 21.191 1.217 1.00 19.53 402 SER A N 1
ATOM 3238 C CA . SER A 1 402 ? 21.636 19.794 1.641 1.00 20.22 402 SER A CA 1
ATOM 3239 C C . SER A 1 402 ? 20.199 19.325 1.631 1.00 20.80 402 SER A C 1
ATOM 3240 O O . SER A 1 402 ? 19.317 20.060 2.075 1.00 19.36 402 SER A O 1
ATOM 3243 N N . ASP A 1 403 ? 19.976 18.085 1.196 1.00 21.90 403 ASP A N 1
ATOM 3244 C CA . ASP A 1 403 ? 18.638 17.481 1.268 1.00 24.29 403 ASP A CA 1
ATOM 3245 C C . ASP A 1 403 ? 18.075 17.450 2.700 1.00 23.19 403 ASP A C 1
ATOM 3246 O O . ASP A 1 403 ? 16.863 17.414 2.868 1.00 22.62 403 ASP A O 1
ATOM 3251 N N . LYS A 1 404 ? 18.937 17.462 3.724 1.00 20.75 404 LYS A N 1
ATOM 3252 C CA . LYS A 1 404 ? 18.469 17.442 5.116 1.00 20.68 404 LYS A CA 1
ATOM 3253 C C . LYS A 1 404 ? 17.774 18.761 5.512 1.00 19.25 404 LYS A C 1
ATOM 3254 O O . LYS A 1 404 ? 16.912 18.774 6.383 1.00 18.53 404 LYS A O 1
ATOM 3260 N N . GLY A 1 405 ? 18.154 19.861 4.873 1.00 17.64 405 GLY A N 1
ATOM 3261 C CA . GLY A 1 405 ? 17.521 21.154 5.135 1.00 17.07 405 GLY A CA 1
ATOM 3262 C C . GLY A 1 405 ? 17.585 21.488 6.611 1.00 16.68 405 GLY A C 1
ATOM 3263 O O . GLY A 1 405 ? 18.657 21.377 7.237 1.00 16.63 405 GLY A O 1
ATOM 3264 N N . VAL A 1 406 ? 16.439 21.879 7.162 1.00 16.21 406 VAL A N 1
ATOM 3265 C CA . VAL A 1 406 ? 16.309 22.169 8.584 1.00 16.55 406 VAL A CA 1
ATOM 3266 C C . VAL A 1 406 ? 15.449 21.059 9.196 1.00 16.43 406 VAL A C 1
ATOM 3267 O O . VAL A 1 406 ? 14.337 20.839 8.780 1.00 16.15 406 VAL A O 1
ATOM 3271 N N . GLU A 1 407 ? 15.972 20.385 10.198 1.00 17.57 407 GLU A N 1
ATOM 3272 C CA . GLU A 1 407 ? 15.285 19.254 10.808 1.00 19.04 407 GLU A CA 1
ATOM 3273 C C . GLU A 1 407 ? 15.346 19.468 12.293 1.00 18.75 407 GLU A C 1
ATOM 3274 O O . GLU A 1 407 ? 16.432 19.722 12.835 1.00 18.83 407 GLU A O 1
ATOM 3280 N N . VAL A 1 408 ? 14.185 19.415 12.941 1.00 17.48 408 VAL A N 1
ATOM 3281 C CA A VAL A 1 408 ? 14.056 19.667 14.372 0.50 17.40 408 VAL A CA 1
ATOM 3282 C CA B VAL A 1 408 ? 14.109 19.610 14.381 0.50 17.50 408 VAL A CA 1
ATOM 3283 C C . VAL A 1 408 ? 13.237 18.541 15.028 1.00 17.82 408 VAL A C 1
ATOM 3284 O O . VAL A 1 408 ? 12.220 18.122 14.473 1.00 17.01 408 VAL A O 1
ATOM 3291 N N . ASP A 1 409 ? 13.669 18.098 16.204 1.00 19.35 409 ASP A N 1
ATOM 3292 C CA . ASP A 1 409 ? 12.991 17.102 17.024 1.00 21.72 409 ASP A CA 1
ATOM 3293 C C . ASP A 1 409 ? 12.489 17.880 18.249 1.00 20.39 409 ASP A C 1
ATOM 3294 O O . ASP A 1 409 ? 13.202 18.738 18.750 1.00 19.36 409 ASP A O 1
ATOM 3299 N N . PHE A 1 410 ? 11.282 17.569 18.724 1.00 18.84 410 PHE A N 1
ATOM 3300 C CA . PHE A 1 410 ? 10.713 18.174 19.934 1.00 18.52 410 PHE A CA 1
ATOM 3301 C C . PHE A 1 410 ? 9.779 17.173 20.626 1.00 18.67 410 PHE A C 1
ATOM 3302 O O . PHE A 1 410 ? 9.333 16.184 20.023 1.00 17.53 410 PHE A O 1
ATOM 3310 N N . ILE A 1 411 ? 9.467 17.449 21.878 1.00 18.53 411 ILE A N 1
ATOM 3311 C CA . ILE A 1 411 ? 8.652 16.540 22.686 1.00 19.40 411 ILE A CA 1
ATOM 3312 C C . ILE A 1 411 ? 7.388 17.221 23.135 1.00 17.97 411 ILE A C 1
ATOM 3313 O O . ILE A 1 411 ? 7.433 18.303 23.721 1.00 18.20 411 ILE A O 1
ATOM 3318 N N . LEU A 1 412 ? 6.244 16.614 22.842 1.00 17.16 412 LEU A N 1
ATOM 3319 C CA . LEU A 1 412 ? 4.970 17.121 23.348 1.00 16.76 412 LEU A CA 1
ATOM 3320 C C . LEU A 1 412 ? 4.594 16.330 24.589 1.00 17.78 412 LEU A C 1
ATOM 3321 O O . LEU A 1 412 ? 4.668 15.098 24.571 1.00 16.29 412 LEU A O 1
ATOM 3326 N N . THR A 1 413 ? 4.175 17.025 25.652 1.00 18.78 413 THR A N 1
ATOM 3327 C CA . THR A 1 413 ? 3.772 16.329 26.877 1.00 19.86 413 THR A CA 1
ATOM 3328 C C . THR A 1 413 ? 2.280 16.015 26.911 1.00 20.00 413 THR A C 1
ATOM 3329 O O . THR A 1 413 ? 1.811 15.257 27.737 1.00 18.87 413 THR A O 1
ATOM 3333 N N . LYS A 1 414 ? 1.533 16.586 25.979 1.00 21.34 414 LYS A N 1
ATOM 3334 C CA . LYS A 1 414 ? 0.104 16.416 25.930 1.00 21.68 414 LYS A CA 1
ATOM 3335 C C . LYS A 1 414 ? -0.304 16.397 24.457 1.00 20.06 414 LYS A C 1
ATOM 3336 O O . LYS A 1 414 ? 0.319 17.095 23.653 1.00 17.01 414 LYS A O 1
ATOM 3342 N N . ASP A 1 415 ? -1.330 15.606 24.123 1.00 18.53 415 ASP A N 1
ATOM 3343 C CA . ASP A 1 415 ? -1.888 15.582 22.767 1.00 19.19 415 ASP A CA 1
ATOM 3344 C C . ASP A 1 415 ? -2.217 17.011 22.350 1.00 17.99 415 ASP A C 1
ATOM 3345 O O . ASP A 1 415 ? -2.609 17.845 23.170 1.00 17.81 415 ASP A O 1
ATOM 3350 N N . LEU A 1 416 ? -2.081 17.285 21.068 1.00 16.75 416 LEU A N 1
ATOM 3351 C CA . LEU A 1 416 ? -2.392 18.611 20.543 1.00 17.87 416 LEU A CA 1
ATOM 3352 C C . LEU A 1 416 ? -3.445 18.437 19.443 1.00 16.96 416 LEU A C 1
ATOM 3353 O O . LEU A 1 416 ? -3.194 17.724 18.465 1.00 17.24 416 LEU A O 1
ATOM 3358 N N . LYS A 1 417 ? -4.620 19.027 19.636 1.00 15.20 417 LYS A N 1
ATOM 3359 C CA . LYS A 1 417 ? -5.665 19.051 18.629 1.00 16.21 417 LYS A CA 1
ATOM 3360 C C . LYS A 1 417 ? -5.437 20.215 17.650 1.00 15.80 417 LYS A C 1
ATOM 3361 O O . LYS A 1 417 ? -4.990 21.289 18.045 1.00 14.86 417 LYS A O 1
ATOM 3367 N N . ASN A 1 418 ? -5.777 19.997 16.388 1.00 15.64 418 ASN A N 1
ATOM 3368 C CA . ASN A 1 418 ? -5.652 21.016 15.334 1.00 16.33 418 ASN A CA 1
ATOM 3369 C C . ASN A 1 418 ? -4.275 21.664 15.302 1.00 16.08 418 ASN A C 1
ATOM 3370 O O . ASN A 1 418 ? -4.151 22.877 15.243 1.00 16.92 418 ASN A O 1
ATOM 3375 N N . ALA A 1 419 ? -3.229 20.844 15.314 1.00 15.03 419 ALA A N 1
ATOM 3376 C CA . ALA A 1 419 ? -1.880 21.358 15.249 1.00 14.95 419 ALA A CA 1
ATOM 3377 C C . ALA A 1 419 ? -1.648 22.075 13.917 1.00 14.78 419 ALA A C 1
ATOM 3378 O O . ALA A 1 419 ? -2.117 21.642 12.878 1.00 14.90 419 ALA A O 1
ATOM 3380 N N . GLN A 1 420 ? -0.871 23.141 13.964 1.00 14.35 420 GLN A N 1
ATOM 3381 C CA . GLN A 1 420 ? -0.530 23.893 12.766 1.00 14.83 420 GLN A CA 1
ATOM 3382 C C . GLN A 1 420 ? 0.914 24.330 12.859 1.00 13.76 420 GLN A C 1
ATOM 3383 O O . GLN A 1 420 ? 1.426 24.551 13.967 1.00 13.76 420 GLN A O 1
ATOM 3389 N N . LEU A 1 421 ? 1.560 24.480 11.702 1.00 13.08 421 LEU A N 1
ATOM 3390 C CA . LEU A 1 421 ? 2.840 25.140 11.648 1.00 12.86 421 LEU A CA 1
ATOM 3391 C C . LEU A 1 421 ? 2.624 26.519 11.060 1.00 12.24 421 LEU A C 1
ATOM 3392 O O . LEU A 1 421 ? 2.200 26.643 9.910 1.00 12.25 421 LEU A O 1
ATOM 3397 N N . ARG A 1 422 ? 2.879 27.539 11.874 1.00 11.52 422 ARG A N 1
ATOM 3398 C CA . ARG A 1 422 ? 2.904 28.929 11.416 1.00 12.01 422 ARG A CA 1
ATOM 3399 C C . ARG A 1 422 ? 4.247 29.117 10.764 1.00 11.96 422 ARG A C 1
ATOM 3400 O O . ARG A 1 422 ? 5.278 29.057 11.436 1.00 11.54 422 ARG A O 1
ATOM 3408 N N . TYR A 1 423 ? 4.232 29.327 9.455 1.00 12.28 423 TYR A N 1
ATOM 3409 C CA . TYR A 1 423 ? 5.431 29.222 8.638 1.00 11.79 423 TYR A CA 1
ATOM 3410 C C . TYR A 1 423 ? 5.605 30.486 7.806 1.00 11.62 423 TYR A C 1
ATOM 3411 O O . TYR A 1 423 ? 4.724 30.846 7.010 1.00 11.51 423 TYR A O 1
ATOM 3420 N N . ILE A 1 424 ? 6.713 31.172 8.051 1.00 11.43 424 ILE A N 1
ATOM 3421 C CA . ILE A 1 424 ? 7.091 32.381 7.306 1.00 11.40 424 ILE A CA 1
ATOM 3422 C C . ILE A 1 424 ? 8.311 32.069 6.471 1.00 11.19 424 ILE A C 1
ATOM 3423 O O . ILE A 1 424 ? 9.344 31.696 7.006 1.00 11.33 424 ILE A O 1
ATOM 3428 N N . THR A 1 425 ? 8.198 32.228 5.161 1.00 10.84 425 THR A N 1
ATOM 3429 C CA . THR A 1 425 ? 9.308 31.934 4.270 1.00 10.96 425 THR A CA 1
ATOM 3430 C C . THR A 1 425 ? 9.541 33.032 3.247 1.00 10.94 425 THR A C 1
ATOM 3431 O O . THR A 1 425 ? 8.575 33.519 2.629 1.00 10.19 425 THR A O 1
ATOM 3435 N N . THR A 1 426 ? 10.817 33.394 3.078 1.00 10.66 426 THR A N 1
ATOM 3436 C CA . THR A 1 426 ? 11.257 34.243 1.970 1.00 11.22 426 THR A CA 1
ATOM 3437 C C . THR A 1 426 ? 12.581 33.752 1.391 1.00 11.93 426 THR A C 1
ATOM 3438 O O . THR A 1 426 ? 13.455 33.270 2.111 1.00 11.85 426 THR A O 1
ATOM 3442 N N . GLY A 1 427 ? 12.687 33.873 0.074 1.00 11.98 427 GLY A N 1
ATOM 3443 C CA . GLY A 1 427 ? 13.815 33.430 -0.680 1.00 12.37 427 GLY A CA 1
ATOM 3444 C C . GLY A 1 427 ? 14.649 34.628 -1.085 1.00 12.19 427 GLY A C 1
ATOM 3445 O O . GLY A 1 427 ? 14.115 35.709 -1.386 1.00 11.85 427 GLY A O 1
ATOM 3446 N N . HIS A 1 428 ? 15.965 34.436 -1.051 1.00 12.39 428 HIS A N 1
ATOM 3447 C CA . HIS A 1 428 ? 16.943 35.512 -1.293 1.00 12.47 428 HIS A CA 1
ATOM 3448 C C . HIS A 1 428 ? 18.104 35.056 -2.168 1.00 12.69 428 HIS A C 1
ATOM 3449 O O . HIS A 1 428 ? 18.347 33.856 -2.325 1.00 12.80 428 HIS A O 1
ATOM 3456 N N . GLY A 1 429 ? 18.831 36.031 -2.712 1.00 12.81 429 GLY A N 1
ATOM 3457 C CA . GLY A 1 429 ? 19.837 35.807 -3.768 1.00 12.81 429 GLY A CA 1
ATOM 3458 C C . GLY A 1 429 ? 19.513 36.791 -4.863 1.00 13.96 429 GLY A C 1
ATOM 3459 O O . GLY A 1 429 ? 18.679 36.513 -5.711 1.00 13.07 429 GLY A O 1
ATOM 3460 N N . GLY A 1 430 ? 20.137 37.969 -4.822 1.00 15.29 430 GLY A N 1
ATOM 3461 C CA . GLY A 1 430 ? 19.643 39.109 -5.587 1.00 17.50 430 GLY A CA 1
ATOM 3462 C C . GLY A 1 430 ? 20.164 39.295 -7.001 1.00 19.61 430 GLY A C 1
ATOM 3463 O O . GLY A 1 430 ? 20.622 40.384 -7.346 1.00 20.17 430 GLY A O 1
ATOM 3464 N N . TRP A 1 431 ? 20.107 38.236 -7.807 1.00 19.82 431 TRP A N 1
ATOM 3465 C CA . TRP A 1 431 ? 20.448 38.309 -9.229 1.00 19.72 431 TRP A CA 1
ATOM 3466 C C . TRP A 1 431 ? 19.444 37.436 -9.969 1.00 19.20 431 TRP A C 1
ATOM 3467 O O . TRP A 1 431 ? 18.636 36.724 -9.338 1.00 18.25 431 TRP A O 1
ATOM 3478 N N . GLY A 1 432 ? 19.473 37.485 -11.300 1.00 19.75 432 GLY A N 1
ATOM 3479 C CA . GLY A 1 432 ? 18.476 36.827 -12.134 1.00 20.08 432 GLY A CA 1
ATOM 3480 C C . GLY A 1 432 ? 18.274 35.335 -11.954 1.00 20.71 432 GLY A C 1
ATOM 3481 O O . GLY A 1 432 ? 17.188 34.817 -12.240 1.00 21.44 432 GLY A O 1
ATOM 3482 N N . ALA A 1 433 ? 19.313 34.643 -11.501 1.00 19.57 433 ALA A N 1
ATOM 3483 C CA . ALA A 1 433 ? 19.241 33.209 -11.179 1.00 19.64 433 ALA A CA 1
ATOM 3484 C C . ALA A 1 433 ? 19.410 32.987 -9.692 1.00 17.68 433 ALA A C 1
ATOM 3485 O O . ALA A 1 433 ? 19.833 31.911 -9.275 1.00 18.00 433 ALA A O 1
ATOM 3487 N N . GLY A 1 434 ? 19.121 34.001 -8.880 1.00 15.82 434 GLY A N 1
ATOM 3488 C CA . GLY A 1 434 ? 19.179 33.848 -7.426 1.00 14.76 434 GLY A CA 1
ATOM 3489 C C . GLY A 1 434 ? 17.784 33.625 -6.874 1.00 13.61 434 GLY A C 1
ATOM 3490 O O . GLY A 1 434 ? 16.793 33.975 -7.516 1.00 12.13 434 GLY A O 1
ATOM 3491 N N . ASP A 1 435 ? 17.700 33.047 -5.676 1.00 12.89 435 ASP A N 1
ATOM 3492 C CA . ASP A 1 435 ? 16.407 32.620 -5.167 1.00 12.47 435 ASP A CA 1
ATOM 3493 C C . ASP A 1 435 ? 15.464 33.777 -4.730 1.00 11.76 435 ASP A C 1
ATOM 3494 O O . ASP A 1 435 ? 14.326 33.521 -4.426 1.00 11.44 435 ASP A O 1
ATOM 3499 N N . GLU A 1 436 ? 15.933 35.026 -4.712 1.00 11.23 436 GLU A N 1
ATOM 3500 C CA . GLU A 1 436 ? 15.005 36.161 -4.589 1.00 11.53 436 GLU A CA 1
ATOM 3501 C C . GLU A 1 436 ? 14.045 36.144 -5.790 1.00 11.59 436 GLU A C 1
ATOM 3502 O O . GLU A 1 436 ? 12.870 36.488 -5.667 1.00 11.61 436 GLU A O 1
ATOM 3508 N N . PHE A 1 437 ? 14.572 35.782 -6.959 1.00 11.69 437 PHE A N 1
ATOM 3509 C CA . PHE A 1 437 ? 13.868 35.983 -8.214 1.00 12.19 437 PHE A CA 1
ATOM 3510 C C . PHE A 1 437 ? 13.439 34.726 -8.959 1.00 12.82 437 PHE A C 1
ATOM 3511 O O . PHE A 1 437 ? 12.819 34.828 -10.034 1.00 12.47 437 PHE A O 1
ATOM 3519 N N . VAL A 1 438 ? 13.727 33.556 -8.396 1.00 13.09 438 VAL A N 1
ATOM 3520 C CA . VAL A 1 438 ? 13.322 32.291 -8.993 1.00 13.17 438 VAL A CA 1
ATOM 3521 C C . VAL A 1 438 ? 12.455 31.498 -8.014 1.00 13.60 438 VAL A C 1
ATOM 3522 O O . VAL A 1 438 ? 12.836 31.300 -6.869 1.00 13.80 438 VAL A O 1
ATOM 3526 N N . PRO A 1 439 ? 11.295 31.008 -8.463 1.00 13.67 439 PRO A N 1
ATOM 3527 C CA . PRO A 1 439 ? 10.419 30.299 -7.535 1.00 13.31 439 PRO A CA 1
ATOM 3528 C C . PRO A 1 439 ? 11.029 28.950 -7.131 1.00 12.77 439 PRO A C 1
ATOM 3529 O O . PRO A 1 439 ? 11.604 28.257 -7.980 1.00 11.91 439 PRO A O 1
ATOM 3533 N N . LYS A 1 440 ? 10.893 28.584 -5.857 1.00 12.85 440 LYS A N 1
ATOM 3534 C CA . LYS A 1 440 ? 11.378 27.277 -5.395 1.00 12.72 440 LYS A CA 1
ATOM 3535 C C . LYS A 1 440 ? 10.366 26.659 -4.470 1.00 13.39 440 LYS A C 1
ATOM 3536 O O . LYS A 1 440 ? 9.937 27.293 -3.511 1.00 13.70 440 LYS A O 1
ATOM 3542 N N . GLU A 1 441 ? 10.004 25.410 -4.732 1.00 13.57 441 GLU A N 1
ATOM 3543 C CA . GLU A 1 441 ? 9.097 24.691 -3.866 1.00 14.09 441 GLU A CA 1
ATOM 3544 C C . GLU A 1 441 ? 9.654 24.451 -2.465 1.00 13.20 441 GLU A C 1
ATOM 3545 O O . GLU A 1 441 ? 10.732 23.901 -2.333 1.00 13.23 441 GLU A O 1
ATOM 3551 N N . ASN A 1 442 ? 8.915 24.893 -1.432 1.00 12.46 442 ASN A N 1
ATOM 3552 C CA . ASN A 1 442 ? 9.225 24.601 -0.028 1.00 12.34 442 ASN A CA 1
ATOM 3553 C C . ASN A 1 442 ? 8.423 23.356 0.359 1.00 12.60 442 ASN A C 1
ATOM 3554 O O . ASN A 1 442 ? 7.193 23.337 0.199 1.00 12.71 442 ASN A O 1
ATOM 3559 N N . SER A 1 443 ? 9.091 22.351 0.908 1.00 13.18 443 SER A N 1
ATOM 3560 C CA . SER A 1 443 ? 8.449 21.104 1.336 1.00 12.91 443 SER A CA 1
ATOM 3561 C C . SER A 1 443 ? 8.581 20.939 2.854 1.00 13.59 443 SER A C 1
ATOM 3562 O O . SER A 1 443 ? 9.662 21.012 3.399 1.00 14.80 443 SER A O 1
ATOM 3565 N N . ILE A 1 444 ? 7.459 20.721 3.522 1.00 14.42 444 ILE A N 1
ATOM 3566 C CA . ILE A 1 444 ? 7.411 20.553 4.972 1.00 14.53 444 ILE A CA 1
ATOM 3567 C C . ILE A 1 444 ? 7.041 19.091 5.294 1.00 14.30 444 ILE A C 1
ATOM 3568 O O . ILE A 1 444 ? 6.027 18.568 4.812 1.00 13.93 444 ILE A O 1
ATOM 3573 N N . TYR A 1 445 ? 7.865 18.455 6.119 1.00 14.79 445 TYR A N 1
ATOM 3574 C CA . TYR A 1 445 ? 7.656 17.082 6.551 1.00 14.96 445 TYR A CA 1
ATOM 3575 C C . TYR A 1 445 ? 7.331 17.027 8.046 1.00 15.17 445 TYR A C 1
ATOM 3576 O O . TYR A 1 445 ? 7.883 17.804 8.847 1.00 15.22 445 TYR A O 1
ATOM 3585 N N . LEU A 1 446 ? 6.436 16.118 8.417 1.00 15.13 446 LEU A N 1
ATOM 3586 C CA . LEU A 1 446 ? 6.096 15.835 9.809 1.00 15.53 446 LEU A CA 1
ATOM 3587 C C . LEU A 1 446 ? 6.396 14.341 10.042 1.00 16.03 446 LEU A C 1
ATOM 3588 O O . LEU A 1 446 ? 5.860 13.502 9.348 1.00 14.55 446 LEU A O 1
ATOM 3593 N N . ASP A 1 447 ? 7.288 14.051 10.981 1.00 17.07 447 ASP A N 1
ATOM 3594 C CA . ASP A 1 447 ? 7.656 12.684 11.314 1.00 18.38 447 ASP A CA 1
ATOM 3595 C C . ASP A 1 447 ? 8.062 11.908 10.089 1.00 19.10 447 ASP A C 1
ATOM 3596 O O . ASP A 1 447 ? 7.635 10.769 9.903 1.00 20.11 447 ASP A O 1
ATOM 3601 N N . GLY A 1 448 ? 8.887 12.548 9.261 1.00 18.88 448 GLY A N 1
ATOM 3602 C CA . GLY A 1 448 ? 9.441 11.928 8.074 1.00 19.42 448 GLY A CA 1
ATOM 3603 C C . GLY A 1 448 ? 8.498 11.787 6.888 1.00 19.87 448 GLY A C 1
ATOM 3604 O O . GLY A 1 448 ? 8.892 11.223 5.880 1.00 20.84 448 GLY A O 1
ATOM 3605 N N . LYS A 1 449 ? 7.263 12.265 6.997 1.00 18.85 449 LYS A N 1
ATOM 3606 C CA . LYS A 1 449 ? 6.320 12.210 5.880 1.00 19.91 449 LYS A CA 1
ATOM 3607 C C . LYS A 1 449 ? 5.974 13.618 5.376 1.00 18.27 449 LYS A C 1
ATOM 3608 O O . LYS A 1 449 ? 5.730 14.523 6.177 1.00 15.41 449 LYS A O 1
ATOM 3614 N N . LEU A 1 450 ? 5.892 13.771 4.053 1.00 17.96 450 LEU A N 1
ATOM 3615 C CA . LEU A 1 450 ? 5.561 15.069 3.446 1.00 18.46 450 LEU A CA 1
ATOM 3616 C C . LEU A 1 450 ? 4.187 15.475 3.885 1.00 18.32 450 LEU A C 1
ATOM 3617 O O . LEU A 1 450 ? 3.229 14.717 3.693 1.00 18.31 450 LEU A O 1
ATOM 3622 N N . ALA A 1 451 ? 4.080 16.647 4.498 1.00 17.15 451 ALA A N 1
ATOM 3623 C CA . ALA A 1 451 ? 2.805 17.154 4.944 1.00 16.78 451 ALA A CA 1
ATOM 3624 C C . ALA A 1 451 ? 2.241 18.265 4.017 1.00 17.03 451 ALA A C 1
ATOM 3625 O O . ALA A 1 451 ? 1.024 18.365 3.859 1.00 16.71 451 ALA A O 1
ATOM 3627 N N . HIS A 1 452 ? 3.119 19.062 3.404 1.00 15.14 452 HIS A N 1
ATOM 3628 C CA . HIS A 1 452 ? 2.707 20.209 2.616 1.00 15.34 452 HIS A CA 1
ATOM 3629 C C . HIS A 1 452 ? 3.868 20.684 1.733 1.00 15.14 452 HIS A C 1
ATOM 3630 O O . HIS A 1 452 ? 5.015 20.838 2.208 1.00 15.70 452 HIS A O 1
ATOM 3637 N N . ALA A 1 453 ? 3.574 20.927 0.463 1.00 13.94 453 ALA A N 1
ATOM 3638 C CA . ALA A 1 453 ? 4.560 21.474 -0.472 1.00 14.34 453 ALA A CA 1
ATOM 3639 C C . ALA A 1 453 ? 3.909 22.663 -1.178 1.00 14.40 453 ALA A C 1
ATOM 3640 O O . ALA A 1 453 ? 2.743 22.600 -1.574 1.00 15.08 453 ALA A O 1
ATOM 3642 N N . PHE A 1 454 ? 4.626 23.766 -1.270 1.00 13.65 454 PHE A N 1
ATOM 3643 C CA . PHE A 1 454 ? 4.096 24.934 -1.985 1.00 13.20 454 PHE A CA 1
ATOM 3644 C C . PHE A 1 454 ? 5.225 25.817 -2.454 1.00 12.70 454 PHE A C 1
ATOM 3645 O O . PHE A 1 454 ? 6.338 25.814 -1.888 1.00 12.17 454 PHE A O 1
ATOM 3653 N N . THR A 1 455 ? 4.938 26.575 -3.499 1.00 12.59 455 THR A N 1
ATOM 3654 C CA . THR A 1 455 ? 5.899 27.492 -4.065 1.00 13.75 455 THR A CA 1
ATOM 3655 C C . THR A 1 455 ? 5.555 28.933 -3.663 1.00 14.13 455 THR A C 1
ATOM 3656 O O . THR A 1 455 ? 4.548 29.484 -4.141 1.00 14.42 455 THR A O 1
ATOM 3660 N N . PRO A 1 456 ? 6.369 29.532 -2.772 1.00 13.55 456 PRO A N 1
ATOM 3661 C CA . PRO A 1 456 ? 6.053 30.872 -2.286 1.00 13.94 456 PRO A CA 1
ATOM 3662 C C . PRO A 1 456 ? 6.415 31.899 -3.364 1.00 13.41 456 PRO A C 1
ATOM 3663 O O . PRO A 1 456 ? 7.536 31.888 -3.880 1.00 13.56 456 PRO A O 1
ATOM 3667 N N . TRP A 1 457 ? 5.463 32.744 -3.728 1.00 13.16 457 TRP A N 1
ATOM 3668 C CA . TRP A 1 457 ? 5.636 33.609 -4.897 1.00 13.14 457 TRP A CA 1
ATOM 3669 C C . TRP A 1 457 ? 4.676 34.792 -4.815 1.00 13.21 457 TRP A C 1
ATOM 3670 O O . TRP A 1 457 ? 3.517 34.595 -4.506 1.00 13.64 457 TRP A O 1
ATOM 3681 N N . ARG A 1 458 ? 5.186 36.001 -5.064 1.00 12.88 458 ARG A N 1
ATOM 3682 C CA . ARG A 1 458 ? 4.377 37.239 -5.064 1.00 13.77 458 ARG A CA 1
ATOM 3683 C C . ARG A 1 458 ? 4.501 37.903 -6.437 1.00 12.94 458 ARG A C 1
ATOM 3684 O O . ARG A 1 458 ? 5.598 38.121 -6.902 1.00 11.87 458 ARG A O 1
ATOM 3692 N N . THR A 1 459 ? 3.370 38.229 -7.050 1.00 12.68 459 THR A N 1
ATOM 3693 C CA . THR A 1 459 ? 3.286 38.845 -8.366 1.00 12.38 459 THR A CA 1
ATOM 3694 C C . THR A 1 459 ? 2.599 40.229 -8.351 1.00 12.15 459 THR A C 1
ATOM 3695 O O . THR A 1 459 ? 2.257 40.781 -9.415 1.00 11.55 459 THR A O 1
ATOM 3699 N N . ASP A 1 460 ? 2.482 40.818 -7.160 1.00 12.22 460 ASP A N 1
ATOM 3700 C CA . ASP A 1 460 ? 1.772 42.102 -6.949 1.00 12.40 460 ASP A CA 1
ATOM 3701 C C . ASP A 1 460 ? 2.707 43.269 -6.642 1.00 11.46 460 ASP A C 1
ATOM 3702 O O . ASP A 1 460 ? 2.241 44.346 -6.221 1.00 11.40 460 ASP A O 1
ATOM 3707 N N . CYS A 1 461 ? 4.020 43.062 -6.790 1.00 11.23 461 CYS A N 1
ATOM 3708 C CA . CYS A 1 461 ? 5.003 44.029 -6.260 1.00 11.15 461 CYS A CA 1
ATOM 3709 C C . CYS A 1 461 ? 4.906 45.403 -6.925 1.00 11.36 461 CYS A C 1
ATOM 3710 O O . CYS A 1 461 ? 5.186 46.412 -6.283 1.00 11.34 461 CYS A O 1
ATOM 3713 N N . GLY A 1 462 ? 4.452 45.436 -8.190 1.00 11.92 462 GLY A N 1
ATOM 3714 C CA . GLY A 1 462 ? 4.262 46.690 -8.944 1.00 11.28 462 GLY A CA 1
ATOM 3715 C C . GLY A 1 462 ? 3.251 47.623 -8.308 1.00 11.29 462 GLY A C 1
ATOM 3716 O O . GLY A 1 462 ? 3.289 48.818 -8.565 1.00 11.23 462 GLY A O 1
ATOM 3717 N N . SER A 1 463 ? 2.356 47.088 -7.469 1.00 10.52 463 SER A N 1
ATOM 3718 C CA . SER A 1 463 ? 1.367 47.894 -6.732 1.00 10.61 463 SER A CA 1
ATOM 3719 C C . SER A 1 463 ? 1.950 48.928 -5.755 1.00 11.19 463 SER A C 1
ATOM 3720 O O . SER A 1 463 ? 1.274 49.888 -5.448 1.00 11.38 463 SER A O 1
ATOM 3723 N N . TYR A 1 464 ? 3.182 48.723 -5.275 1.00 11.32 464 TYR A N 1
ATOM 3724 C CA . TYR A 1 464 ? 3.732 49.470 -4.143 1.00 11.75 464 TYR A CA 1
ATOM 3725 C C . TYR A 1 464 ? 4.799 50.459 -4.621 1.00 11.22 464 TYR A C 1
ATOM 3726 O O . TYR A 1 464 ? 5.611 50.963 -3.832 1.00 10.75 464 TYR A O 1
ATOM 3735 N N . ARG A 1 465 ? 4.758 50.749 -5.915 1.00 10.75 465 ARG A N 1
ATOM 3736 C CA . ARG A 1 465 ? 5.771 51.597 -6.566 1.00 11.21 465 ARG A CA 1
ATOM 3737 C C . ARG A 1 465 ? 6.005 52.937 -5.858 1.00 10.40 465 ARG A C 1
ATOM 3738 O O . ARG A 1 465 ? 7.155 53.381 -5.742 1.00 10.33 465 ARG A O 1
ATOM 3746 N N . LEU A 1 466 ? 4.940 53.557 -5.354 1.00 10.74 466 LEU A N 1
ATOM 3747 C CA . LEU A 1 466 ? 5.023 54.903 -4.785 1.00 10.91 466 LEU A CA 1
ATOM 3748 C C . LEU A 1 466 ? 5.654 54.934 -3.383 1.00 10.92 466 LEU A C 1
ATOM 3749 O O . LEU A 1 466 ? 5.921 56.011 -2.828 1.00 10.34 466 LEU A O 1
ATOM 3754 N N . PHE A 1 467 ? 5.874 53.757 -2.809 1.00 10.28 467 PHE A N 1
ATOM 3755 C CA . PHE A 1 467 ? 6.648 53.648 -1.566 1.00 10.63 467 PHE A CA 1
ATOM 3756 C C . PHE A 1 467 ? 8.158 53.584 -1.838 1.00 10.67 467 PHE A C 1
ATOM 3757 O O . PHE A 1 467 ? 8.940 53.600 -0.896 1.00 10.29 467 PHE A O 1
ATOM 3765 N N . ASN A 1 468 ? 8.563 53.530 -3.120 1.00 10.79 468 ASN A N 1
ATOM 3766 C CA . ASN A 1 468 ? 9.917 53.087 -3.482 1.00 11.34 468 ASN A CA 1
ATOM 3767 C C . ASN A 1 468 ? 10.695 54.091 -4.349 1.00 11.42 468 ASN A C 1
ATOM 3768 O O . ASN A 1 468 ? 11.133 53.754 -5.451 1.00 11.55 468 ASN A O 1
ATOM 3773 N N . PRO A 1 469 ? 10.909 55.312 -3.845 1.00 11.45 469 PRO A N 1
ATOM 3774 C CA . PRO A 1 469 ? 11.591 56.299 -4.678 1.00 11.82 469 PRO A CA 1
ATOM 3775 C C . PRO A 1 469 ? 12.986 55.914 -5.200 1.00 12.84 469 PRO A C 1
ATOM 3776 O O . PRO A 1 469 ? 13.307 56.245 -6.340 1.00 13.86 469 PRO A O 1
ATOM 3780 N N . ALA A 1 470 ? 13.793 55.223 -4.393 1.00 12.29 470 ALA A N 1
ATOM 3781 C CA . ALA A 1 470 ? 15.161 54.885 -4.762 1.00 12.76 470 ALA A CA 1
ATOM 3782 C C . ALA A 1 470 ? 15.282 53.527 -5.479 1.00 12.43 470 ALA A C 1
ATOM 3783 O O . ALA A 1 470 ? 16.382 53.042 -5.683 1.00 12.61 470 ALA A O 1
ATOM 3785 N N . SER A 1 471 ? 14.173 52.922 -5.898 1.00 12.45 471 SER A N 1
ATOM 3786 C CA . SER A 1 471 ? 14.236 51.632 -6.623 1.00 12.15 471 SER A CA 1
ATOM 3787 C C . SER A 1 471 ? 14.976 51.831 -7.942 1.00 12.84 471 SER A C 1
ATOM 3788 O O . SER A 1 471 ? 14.724 52.792 -8.651 1.00 12.08 471 SER A O 1
ATOM 3791 N N . GLY A 1 472 ? 15.880 50.921 -8.273 1.00 12.99 472 GLY A N 1
ATOM 3792 C CA . GLY A 1 472 ? 16.653 51.063 -9.515 1.00 14.14 472 GLY A CA 1
ATOM 3793 C C . GLY A 1 472 ? 15.739 50.874 -10.708 1.00 14.82 472 GLY A C 1
ATOM 3794 O O . GLY A 1 472 ? 14.814 50.063 -10.661 1.00 14.82 472 GLY A O 1
ATOM 3795 N N . ASN A 1 473 ? 15.995 51.608 -11.783 1.00 15.27 473 ASN A N 1
ATOM 3796 C CA . ASN A 1 473 ? 15.136 51.557 -12.968 1.00 15.70 473 ASN A CA 1
ATOM 3797 C C . ASN A 1 473 ? 15.915 50.966 -14.131 1.00 16.34 473 ASN A C 1
ATOM 3798 O O . ASN A 1 473 ? 17.003 51.432 -14.445 1.00 16.78 473 ASN A O 1
ATOM 3803 N N . PHE A 1 474 ? 15.372 49.916 -14.741 1.00 17.19 474 PHE A N 1
ATOM 3804 C CA . PHE A 1 474 ? 16.137 49.104 -15.696 1.00 17.71 474 PHE A CA 1
ATOM 3805 C C . PHE A 1 474 ? 15.831 49.472 -17.133 1.00 17.51 474 PHE A C 1
ATOM 3806 O O . PHE A 1 474 ? 14.856 50.147 -17.420 1.00 16.33 474 PHE A O 1
ATOM 3814 N N . GLU A 1 475 ? 16.664 48.973 -18.041 1.00 17.94 475 GLU A N 1
ATOM 3815 C CA . GLU A 1 475 ? 16.548 49.311 -19.458 1.00 18.88 475 GLU A CA 1
ATOM 3816 C C . GLU A 1 475 ? 15.301 48.729 -20.100 1.00 16.43 475 GLU A C 1
ATOM 3817 O O . GLU A 1 475 ? 14.925 49.171 -21.177 1.00 16.98 475 GLU A O 1
ATOM 3823 N N . ASP A 1 476 ? 14.658 47.753 -19.456 1.00 14.83 476 ASP A N 1
ATOM 3824 C CA . ASP A 1 476 ? 13.395 47.162 -19.957 1.00 14.88 476 ASP A CA 1
ATOM 3825 C C . ASP A 1 476 ? 12.129 47.911 -19.558 1.00 14.06 476 ASP A C 1
ATOM 3826 O O . ASP A 1 476 ? 11.014 47.485 -19.903 1.00 13.92 476 ASP A O 1
ATOM 3831 N N . GLY A 1 477 ? 12.307 48.983 -18.797 1.00 12.97 477 GLY A N 1
ATOM 3832 C CA . GLY A 1 477 ? 11.220 49.828 -18.334 1.00 12.69 477 GLY A CA 1
ATOM 3833 C C . GLY A 1 477 ? 10.628 49.518 -16.971 1.00 12.83 477 GLY A C 1
ATOM 3834 O O . GLY A 1 477 ? 9.682 50.192 -16.531 1.00 13.23 477 GLY A O 1
ATOM 3835 N N . LEU A 1 478 ? 11.129 48.466 -16.341 1.00 12.55 478 LEU A N 1
ATOM 3836 C CA . LEU A 1 478 ? 10.684 48.054 -15.014 1.00 12.78 478 LEU A CA 1
ATOM 3837 C C . LEU A 1 478 ? 11.617 48.643 -13.966 1.00 12.65 478 LEU A C 1
ATOM 3838 O O . LEU A 1 478 ? 12.774 48.954 -14.262 1.00 13.49 478 LEU A O 1
ATOM 3843 N N . SER A 1 479 ? 11.098 48.763 -12.752 1.00 13.05 479 SER A N 1
ATOM 3844 C CA . SER A 1 479 ? 11.840 49.163 -11.579 1.00 13.22 479 SER A CA 1
ATOM 3845 C C . SER A 1 479 ? 12.000 47.945 -10.678 1.00 12.86 479 SER A C 1
ATOM 3846 O O . SER A 1 479 ? 11.175 47.040 -10.698 1.00 12.94 479 SER A O 1
ATOM 3849 N N . SER A 1 480 ? 13.071 47.904 -9.894 1.00 13.11 480 SER A N 1
ATOM 3850 C CA . SER A 1 480 ? 13.358 46.749 -9.055 1.00 12.44 480 SER A CA 1
ATOM 3851 C C . SER A 1 480 ? 12.184 46.382 -8.159 1.00 12.35 480 SER A C 1
ATOM 3852 O O . SER A 1 480 ? 11.901 45.196 -7.984 1.00 11.38 480 SER A O 1
ATOM 3855 N N . SER A 1 481 ? 11.486 47.385 -7.628 1.00 12.17 481 SER A N 1
ATOM 3856 C CA . SER A 1 481 ? 10.390 47.153 -6.694 1.00 12.10 481 SER A CA 1
ATOM 3857 C C . SER A 1 481 ? 9.152 46.524 -7.356 1.00 11.96 481 SER A C 1
ATOM 3858 O O . SER A 1 481 ? 8.288 46.039 -6.662 1.00 11.98 481 SER A O 1
ATOM 3861 N N . ASP A 1 482 ? 9.071 46.563 -8.687 1.00 11.69 482 ASP A N 1
ATOM 3862 C CA . ASP A 1 482 ? 7.996 45.957 -9.458 1.00 11.83 482 ASP A CA 1
ATOM 3863 C C . ASP A 1 482 ? 8.131 44.434 -9.608 1.00 11.60 482 ASP A C 1
ATOM 3864 O O . ASP A 1 482 ? 7.148 43.769 -9.916 1.00 12.06 482 ASP A O 1
ATOM 3869 N N . LEU A 1 483 ? 9.343 43.902 -9.465 1.00 10.89 483 LEU A N 1
ATOM 3870 C CA . LEU A 1 483 ? 9.622 42.559 -9.899 1.00 11.23 483 LEU A CA 1
ATOM 3871 C C . LEU A 1 483 ? 9.037 41.498 -8.957 1.00 11.49 483 LEU A C 1
ATOM 3872 O O . LEU A 1 483 ? 9.025 41.672 -7.732 1.00 11.42 483 LEU A O 1
ATOM 3877 N N . SER A 1 484 ? 8.537 40.428 -9.554 1.00 11.45 484 SER A N 1
ATOM 3878 C CA . SER A 1 484 ? 7.995 39.287 -8.826 1.00 11.60 484 SER A CA 1
ATOM 3879 C C . SER A 1 484 ? 9.122 38.563 -8.068 1.00 11.38 484 SER A C 1
ATOM 3880 O O . SER A 1 484 ? 10.250 38.439 -8.567 1.00 11.72 484 SER A O 1
ATOM 3883 N N . ARG A 1 485 ? 8.827 38.111 -6.844 1.00 11.15 485 ARG A N 1
ATOM 3884 C CA . ARG A 1 485 ? 9.840 37.610 -5.936 1.00 10.66 485 ARG A CA 1
ATOM 3885 C C . ARG A 1 485 ? 9.336 36.432 -5.132 1.00 10.91 485 ARG A C 1
ATOM 3886 O O . ARG A 1 485 ? 8.130 36.196 -5.061 1.00 10.76 485 ARG A O 1
ATOM 3894 N N . SER A 1 486 ? 10.274 35.728 -4.492 1.00 11.12 486 SER A N 1
ATOM 3895 C CA . SER A 1 486 ? 9.973 34.580 -3.634 1.00 11.21 486 SER A CA 1
ATOM 3896 C C . SER A 1 486 ? 9.409 35.003 -2.284 1.00 10.91 486 SER A C 1
ATOM 3897 O O . SER A 1 486 ? 10.073 34.913 -1.237 1.00 10.37 486 SER A O 1
ATOM 3900 N N . ASN A 1 487 ? 8.177 35.475 -2.347 1.00 11.06 487 ASN A N 1
ATOM 3901 C CA . ASN A 1 487 ? 7.287 35.677 -1.208 1.00 11.74 487 ASN A CA 1
ATOM 3902 C C . ASN A 1 487 ? 7.483 36.983 -0.466 1.00 11.81 487 ASN A C 1
ATOM 3903 O O . ASN A 1 487 ? 7.053 37.121 0.687 1.00 12.23 487 ASN A O 1
ATOM 3908 N N . TRP A 1 488 ? 8.055 37.969 -1.145 1.00 11.82 488 TRP A N 1
ATOM 3909 C CA . TRP A 1 488 ? 8.079 39.309 -0.577 1.00 11.52 488 TRP A CA 1
ATOM 3910 C C . TRP A 1 488 ? 8.087 40.398 -1.607 1.00 11.80 488 TRP A C 1
ATOM 3911 O O . TRP A 1 488 ? 8.466 40.160 -2.727 1.00 11.67 488 TRP A O 1
ATOM 3922 N N . CYS A 1 489 ? 7.645 41.591 -1.211 1.00 11.83 489 CYS A N 1
ATOM 3923 C CA . CYS A 1 489 ? 7.736 42.784 -2.070 1.00 12.19 489 CYS A CA 1
ATOM 3924 C C . CYS A 1 489 ? 8.284 43.914 -1.213 1.00 12.54 489 CYS A C 1
ATOM 3925 O O . CYS A 1 489 ? 7.775 44.141 -0.109 1.00 12.66 489 CYS A O 1
ATOM 3928 N N . PRO A 1 490 ? 9.251 44.679 -1.734 1.00 13.00 490 PRO A N 1
ATOM 3929 C CA . PRO A 1 490 ? 9.721 45.824 -0.940 1.00 12.65 490 PRO A CA 1
ATOM 3930 C C . PRO A 1 490 ? 8.577 46.775 -0.536 1.00 12.59 490 PRO A C 1
ATOM 3931 O O . PRO A 1 490 ? 7.828 47.256 -1.396 1.00 12.11 490 PRO A O 1
ATOM 3935 N N . GLY A 1 491 ? 8.466 47.048 0.758 1.00 12.11 491 GLY A N 1
ATOM 3936 C CA . GLY A 1 491 ? 7.443 47.941 1.302 1.00 11.95 491 GLY A CA 1
ATOM 3937 C C . GLY A 1 491 ? 6.269 47.207 1.940 1.00 11.95 491 GLY A C 1
ATOM 3938 O O . GLY A 1 491 ? 5.286 47.828 2.328 1.00 11.87 491 GLY A O 1
ATOM 3939 N N . THR A 1 492 ? 6.359 45.882 2.049 1.00 11.75 492 THR A N 1
ATOM 3940 C CA . THR A 1 492 ? 5.233 45.089 2.535 1.00 11.47 492 THR A CA 1
ATOM 3941 C C . THR A 1 492 ? 5.645 43.993 3.526 1.00 11.46 492 THR A C 1
ATOM 3942 O O . THR A 1 492 ? 6.810 43.546 3.592 1.00 11.21 492 THR A O 1
ATOM 3946 N N . ILE A 1 493 ? 4.647 43.531 4.266 1.00 11.11 493 ILE A N 1
ATOM 3947 C CA . ILE A 1 493 ? 4.748 42.312 5.101 1.00 11.81 493 ILE A CA 1
ATOM 3948 C C . ILE A 1 493 ? 4.702 41.033 4.261 1.00 11.78 493 ILE A C 1
ATOM 3949 O O . ILE A 1 493 ? 3.976 40.960 3.282 1.00 10.90 493 ILE A O 1
ATOM 3954 N N . THR A 1 494 ? 5.443 40.012 4.680 1.00 12.13 494 THR A N 1
ATOM 3955 C CA . THR A 1 494 ? 5.261 38.668 4.147 1.00 12.77 494 THR A CA 1
ATOM 3956 C C . THR A 1 494 ? 4.347 37.894 5.101 1.00 13.32 494 THR A C 1
ATOM 3957 O O . THR A 1 494 ? 4.697 37.672 6.265 1.00 12.54 494 THR A O 1
ATOM 3961 N N . ASN A 1 495 ? 3.177 37.515 4.608 1.00 14.21 495 ASN A N 1
ATOM 3962 C CA 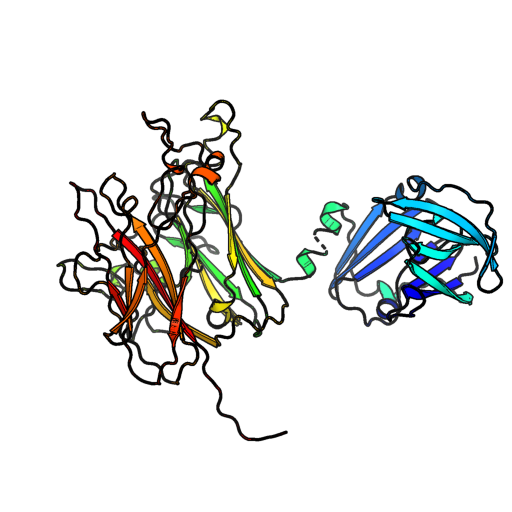. ASN A 1 495 ? 2.181 36.766 5.402 1.00 15.93 495 ASN A CA 1
ATOM 3963 C C . ASN A 1 495 ? 2.681 35.414 5.882 1.00 14.20 495 ASN A C 1
ATOM 3964 O O . ASN A 1 495 ? 3.270 34.702 5.094 1.00 13.62 495 ASN A O 1
ATOM 3969 N N . PRO A 1 496 ? 2.413 35.040 7.148 1.00 12.99 496 PRO A N 1
ATOM 3970 C CA . PRO A 1 496 ? 2.593 33.622 7.485 1.00 12.93 496 PRO A CA 1
ATOM 3971 C C . PRO A 1 496 ? 1.586 32.769 6.759 1.00 12.73 496 PRO A C 1
ATOM 3972 O O . PRO A 1 496 ? 0.505 33.253 6.426 1.00 12.79 496 PRO A O 1
ATOM 3976 N N . VAL A 1 497 ? 1.945 31.520 6.497 1.00 12.75 497 VAL A N 1
ATOM 3977 C CA . VAL A 1 497 ? 0.959 30.542 6.139 1.00 12.90 497 VAL A CA 1
ATOM 3978 C C . VAL A 1 497 ? 0.755 29.623 7.340 1.00 12.82 497 VAL A C 1
ATOM 3979 O O . VAL A 1 497 ? 1.664 29.433 8.158 1.00 12.70 497 VAL A O 1
ATOM 3983 N N . TYR A 1 498 ? -0.446 29.085 7.443 1.00 12.09 498 TYR A N 1
ATOM 3984 C CA . TYR A 1 498 ? -0.833 28.261 8.566 1.00 13.12 498 TYR A CA 1
ATOM 3985 C C . TYR A 1 498 ? -1.063 26.855 8.056 1.00 13.28 498 TYR A C 1
ATOM 3986 O O . TYR A 1 498 ? -2.100 26.567 7.464 1.00 14.10 498 TYR A O 1
ATOM 3995 N N . ILE A 1 499 ? -0.075 25.995 8.260 1.00 14.04 499 ILE A N 1
ATOM 3996 C CA . ILE A 1 499 ? -0.071 24.674 7.626 1.00 14.30 499 ILE A CA 1
ATOM 3997 C C . ILE A 1 499 ? -0.693 23.676 8.593 1.00 14.54 499 ILE A C 1
ATOM 3998 O O . ILE A 1 499 ? -0.171 23.443 9.692 1.00 13.88 499 ILE A O 1
ATOM 4003 N N . ASN A 1 500 ? -1.801 23.096 8.182 1.00 14.95 500 ASN A N 1
ATOM 4004 C CA . ASN A 1 500 ? -2.493 22.115 9.022 1.00 15.28 500 ASN A CA 1
ATOM 4005 C C . ASN A 1 500 ? -1.670 20.836 9.154 1.00 15.26 500 ASN A C 1
ATOM 4006 O O . ASN A 1 500 ? -1.237 20.274 8.154 1.00 15.18 500 ASN A O 1
ATOM 4011 N N . LEU A 1 501 ? -1.425 20.405 10.383 1.00 15.62 501 LEU A N 1
ATOM 4012 C CA . LEU A 1 501 ? -0.655 19.176 10.634 1.00 16.70 501 LEU A CA 1
ATOM 4013 C C . LEU A 1 501 ? -1.519 18.023 11.155 1.00 17.88 501 LEU A C 1
ATOM 4014 O O . LEU A 1 501 ? -0.999 16.911 11.367 1.00 19.13 501 LEU A O 1
ATOM 4019 N N . GLY A 1 502 ? -2.822 18.274 11.329 1.00 16.78 502 GLY A N 1
ATOM 4020 C CA . GLY A 1 502 ? -3.740 17.323 11.945 1.00 16.87 502 GLY A CA 1
ATOM 4021 C C . GLY A 1 502 ? -3.556 17.345 13.457 1.00 16.69 502 GLY A C 1
ATOM 4022 O O . GLY A 1 502 ? -2.937 18.262 14.001 1.00 16.15 502 GLY A O 1
ATOM 4023 N N . ASN A 1 503 ? -4.048 16.314 14.137 1.00 16.00 503 ASN A N 1
ATOM 4024 C CA . ASN A 1 503 ? -3.851 16.188 15.578 1.00 15.56 503 ASN A CA 1
ATOM 4025 C C . ASN A 1 503 ? -2.543 15.447 15.872 1.00 16.66 503 ASN A C 1
ATOM 4026 O O . ASN A 1 503 ? -2.156 14.505 15.139 1.00 16.15 503 ASN A O 1
ATOM 4031 N N . LEU A 1 504 ? -1.839 15.859 16.921 1.00 15.07 504 LEU A N 1
ATOM 4032 C CA . LEU A 1 504 ? -0.583 15.249 17.271 1.00 15.00 504 LEU A CA 1
ATOM 4033 C C . LEU A 1 504 ? -0.679 14.566 18.619 1.00 15.96 504 LEU A C 1
ATOM 4034 O O . LEU A 1 504 ? -1.244 15.126 19.552 1.00 14.99 504 LEU A O 1
ATOM 4039 N N . ASN A 1 505 ? -0.141 13.344 18.694 1.00 16.80 505 ASN A N 1
ATOM 4040 C CA . ASN A 1 505 ? -0.037 12.622 19.975 1.00 18.16 505 ASN A CA 1
ATOM 4041 C C . ASN A 1 505 ? 1.042 13.210 20.870 1.00 17.43 505 ASN A C 1
ATOM 4042 O O . ASN A 1 505 ? 2.035 13.732 20.398 1.00 16.74 505 ASN A O 1
ATOM 4047 N N . ALA A 1 506 ? 0.878 13.060 22.173 1.00 17.43 506 ALA A N 1
ATOM 4048 C CA . ALA A 1 506 ? 1.996 13.298 23.079 1.00 18.17 506 ALA A CA 1
ATOM 4049 C C . ALA A 1 506 ? 3.215 12.422 22.698 1.00 17.50 506 ALA A C 1
ATOM 4050 O O . ALA A 1 506 ? 3.063 11.319 22.174 1.00 17.43 506 ALA A O 1
ATOM 4052 N N . GLY A 1 507 ? 4.418 12.919 22.941 1.00 17.96 507 GLY A N 1
ATOM 4053 C CA . GLY A 1 507 ? 5.629 12.172 22.616 1.00 18.35 507 GLY A CA 1
ATOM 4054 C C . GLY A 1 507 ? 6.486 12.917 21.617 1.00 19.10 507 GLY A C 1
ATOM 4055 O O . GLY A 1 507 ? 6.289 14.109 21.382 1.00 18.38 507 GLY A O 1
ATOM 4056 N N . LYS A 1 508 ? 7.439 12.206 21.036 1.00 19.11 508 LYS A N 1
ATOM 4057 C CA . LYS A 1 508 ? 8.460 12.821 20.222 1.00 20.87 508 LYS A CA 1
ATOM 4058 C C . LYS A 1 508 ? 7.954 13.022 18.811 1.00 18.92 508 LYS A C 1
ATOM 4059 O O . LYS A 1 508 ? 7.275 12.164 18.275 1.00 16.35 508 LYS A O 1
ATOM 4065 N N . HIS A 1 509 ? 8.329 14.147 18.205 1.00 17.23 509 HIS A N 1
ATOM 4066 C CA . HIS A 1 509 ? 7.996 14.425 16.821 1.00 16.71 509 HIS A CA 1
ATOM 4067 C C . HIS A 1 509 ? 9.157 15.125 16.155 1.00 16.30 509 HIS A C 1
ATOM 4068 O O . HIS A 1 509 ? 10.032 15.679 16.822 1.00 16.69 509 HIS A O 1
ATOM 4075 N N . THR A 1 510 ? 9.187 15.074 14.836 1.00 15.58 510 THR A N 1
ATOM 4076 C CA A THR A 1 510 ? 10.156 15.819 14.043 0.50 14.38 510 THR A CA 1
ATOM 4077 C CA B THR A 1 510 ? 10.161 15.846 14.084 0.50 15.32 510 THR A CA 1
ATOM 4078 C C . THR A 1 510 ? 9.466 16.642 12.967 1.00 15.02 510 THR A C 1
ATOM 4079 O O . THR A 1 510 ? 8.455 16.220 12.374 1.00 14.12 510 THR A O 1
ATOM 4086 N N . ILE A 1 511 ? 9.963 17.837 12.728 1.00 14.99 511 ILE A N 1
ATOM 4087 C CA . ILE A 1 511 ? 9.487 18.597 11.587 1.00 15.83 511 ILE A CA 1
ATOM 4088 C C . ILE A 1 511 ? 10.718 18.880 10.751 1.00 15.42 511 ILE A C 1
ATOM 4089 O O . ILE A 1 511 ? 11.806 19.102 11.292 1.00 16.20 511 ILE A O 1
ATOM 4094 N N . GLN A 1 512 ? 10.553 18.844 9.436 1.00 15.23 512 GLN A N 1
ATOM 4095 C CA . GLN A 1 512 ? 11.654 19.099 8.526 1.00 14.54 512 GLN A CA 1
ATOM 4096 C C . GLN A 1 512 ? 11.237 19.991 7.358 1.00 14.52 512 GLN A C 1
ATOM 4097 O O . GLN A 1 512 ? 10.136 19.858 6.849 1.00 14.45 512 GLN A O 1
ATOM 4103 N N . VAL A 1 513 ? 12.118 20.916 6.979 1.00 14.80 513 VAL A N 1
ATOM 4104 C CA . VAL A 1 513 ? 11.910 21.761 5.794 1.00 15.19 513 VAL A CA 1
ATOM 4105 C C . VAL A 1 513 ? 13.011 21.516 4.798 1.00 15.03 513 VAL A C 1
ATOM 4106 O O . VAL A 1 513 ? 14.182 21.563 5.156 1.00 14.76 513 VAL A O 1
ATOM 4110 N N . LYS A 1 514 ? 12.620 21.276 3.548 1.00 14.82 514 LYS A N 1
ATOM 4111 C CA . LYS A 1 514 ? 13.546 21.091 2.444 1.00 14.45 514 LYS A CA 1
ATOM 4112 C C . LYS A 1 514 ? 13.172 22.108 1.361 1.00 13.99 514 LYS A C 1
ATOM 4113 O O . LYS A 1 514 ? 11.988 22.303 1.089 1.00 13.05 514 LYS A O 1
ATOM 4119 N N . ILE A 1 515 ? 14.184 22.746 0.767 1.00 13.31 515 ILE A N 1
ATOM 4120 C CA . ILE A 1 515 ? 14.025 23.725 -0.324 1.00 13.10 515 ILE A CA 1
ATOM 4121 C C . ILE A 1 515 ? 15.200 23.518 -1.286 1.00 13.12 515 ILE A C 1
ATOM 4122 O O . ILE A 1 515 ? 16.342 23.435 -0.816 1.00 13.50 515 ILE A O 1
ATOM 4127 N N . PRO A 1 516 ? 14.954 23.424 -2.615 1.00 14.01 516 PRO A N 1
ATOM 4128 C CA . PRO A 1 516 ? 16.042 23.229 -3.585 1.00 14.47 516 PRO A CA 1
ATOM 4129 C C . PRO A 1 516 ? 16.771 24.549 -3.854 1.00 14.47 516 PRO A C 1
ATOM 4130 O O . PRO A 1 516 ? 16.563 25.203 -4.885 1.00 14.06 516 PRO A O 1
ATOM 4134 N N . GLN A 1 517 ? 17.620 24.909 -2.896 1.00 14.49 517 GLN A N 1
ATOM 4135 C CA . GLN A 1 517 ? 18.319 26.193 -2.876 1.00 14.44 517 GLN A CA 1
ATOM 4136 C C . GLN A 1 517 ? 19.173 26.321 -4.113 1.00 14.68 517 GLN A C 1
ATOM 4137 O O . GLN A 1 517 ? 19.797 25.345 -4.549 1.00 13.76 517 GLN A O 1
ATOM 4143 N N . GLY A 1 518 ? 19.201 27.512 -4.689 1.00 14.04 518 GLY A N 1
ATOM 4144 C CA . GLY A 1 518 ? 19.928 27.727 -5.941 1.00 15.39 518 GLY A CA 1
ATOM 4145 C C . GLY A 1 518 ? 21.425 27.787 -5.682 1.00 16.53 518 GLY A C 1
ATOM 4146 O O . GLY A 1 518 ? 21.858 28.073 -4.555 1.00 16.76 518 GLY A O 1
ATOM 4147 N N . ALA A 1 519 ? 22.209 27.525 -6.733 1.00 17.80 519 ALA A N 1
ATOM 4148 C CA . ALA A 1 519 ? 23.677 27.508 -6.657 1.00 18.90 519 ALA A CA 1
ATOM 4149 C C . ALA A 1 519 ? 24.225 28.933 -6.583 1.00 20.09 519 ALA A C 1
ATOM 4150 O O . ALA A 1 519 ? 23.590 29.859 -7.096 1.00 18.75 519 ALA A O 1
ATOM 4152 N N . PRO A 1 520 ? 25.380 29.120 -5.919 1.00 21.58 520 PRO A N 1
ATOM 4153 C CA . PRO A 1 520 ? 25.980 30.455 -5.874 1.00 22.82 520 PRO A CA 1
ATOM 4154 C C . PRO A 1 520 ? 26.468 30.934 -7.235 1.00 24.14 520 PRO A C 1
ATOM 4155 O O . PRO A 1 520 ? 26.629 30.142 -8.153 1.00 25.05 520 PRO A O 1
ATOM 4159 N N . GLU A 1 521 ? 26.672 32.237 -7.338 1.00 25.37 521 GLU A N 1
ATOM 4160 C CA . GLU A 1 521 ? 27.194 32.879 -8.534 1.00 29.77 521 GLU A CA 1
ATOM 4161 C C . GLU A 1 521 ? 28.286 33.808 -8.022 1.00 29.23 521 GLU A C 1
ATOM 4162 O O . GLU A 1 521 ? 27.989 34.799 -7.384 1.00 27.57 521 GLU A O 1
ATOM 4168 N N . GLY A 1 522 ? 29.547 33.453 -8.236 1.00 30.38 522 GLY A N 1
ATOM 4169 C CA . GLY A 1 522 ? 30.645 34.215 -7.639 1.00 30.67 522 GLY A CA 1
ATOM 4170 C C . GLY A 1 522 ? 30.502 34.311 -6.125 1.00 30.07 522 GLY A C 1
ATOM 4171 O O . GLY A 1 522 ? 30.241 33.323 -5.449 1.00 30.09 522 GLY A O 1
ATOM 4172 N N . SER A 1 523 ? 30.620 35.515 -5.588 1.00 31.38 523 SER A N 1
ATOM 4173 C CA . SER A 1 523 ? 30.447 35.719 -4.156 1.00 32.40 523 SER A CA 1
ATOM 4174 C C . SER A 1 523 ? 28.965 35.814 -3.750 1.00 30.73 523 SER A C 1
ATOM 4175 O O . SER A 1 523 ? 28.680 35.991 -2.576 1.00 30.78 523 SER A O 1
ATOM 4178 N N . SER A 1 524 ? 28.042 35.709 -4.709 1.00 28.20 524 SER A N 1
ATOM 4179 C CA . SER A 1 524 ? 26.607 35.845 -4.429 1.00 27.33 524 SER A CA 1
ATOM 4180 C C . SER A 1 524 ? 26.020 34.481 -4.094 1.00 24.13 524 SER A C 1
ATOM 4181 O O . SER A 1 524 ? 26.273 33.509 -4.797 1.00 24.15 524 SER A O 1
ATOM 4184 N N . GLN A 1 525 ? 25.262 34.413 -3.006 1.00 21.51 525 GLN A N 1
ATOM 4185 C CA . GLN A 1 525 ? 24.646 33.156 -2.560 1.00 21.24 525 GLN A CA 1
ATOM 4186 C C . GLN A 1 525 ? 23.136 33.300 -2.466 1.00 17.68 525 GLN A C 1
ATOM 4187 O O . GLN A 1 525 ? 22.621 34.364 -2.129 1.00 16.13 525 GLN A O 1
ATOM 4193 N N . SER A 1 526 ? 22.437 32.206 -2.730 1.00 16.21 526 SER A N 1
ATOM 4194 C CA . SER A 1 526 ? 21.032 32.106 -2.388 1.00 15.34 526 SER A CA 1
ATOM 4195 C C . SER A 1 526 ? 20.862 31.595 -0.932 1.00 14.76 526 SER A C 1
ATOM 4196 O O . SER A 1 526 ? 21.687 30.839 -0.401 1.00 14.49 526 SER A O 1
ATOM 4199 N N . PHE A 1 527 ? 19.792 32.040 -0.288 1.00 13.93 527 PHE A N 1
ATOM 4200 C CA . PHE A 1 527 ? 19.497 31.650 1.085 1.00 13.90 527 PHE A CA 1
ATOM 4201 C C . PHE A 1 527 ? 18.040 31.869 1.415 1.00 12.77 527 PHE A C 1
ATOM 4202 O O . PHE A 1 527 ? 17.334 32.605 0.707 1.00 12.85 527 PHE A O 1
ATOM 4210 N N . TRP A 1 528 ? 17.563 31.170 2.447 1.00 12.34 528 TRP A N 1
ATOM 4211 C CA . TRP A 1 528 ? 16.124 31.158 2.763 1.00 11.70 528 TRP A CA 1
ATOM 4212 C C . TRP A 1 528 ? 15.886 31.486 4.234 1.00 11.54 528 TRP A C 1
ATOM 4213 O O . TRP A 1 528 ? 16.355 30.761 5.114 1.00 11.69 528 TRP A O 1
ATOM 4224 N N . ASN A 1 529 ? 15.176 32.589 4.479 1.00 11.39 529 ASN A N 1
ATOM 4225 C CA . ASN A 1 529 ? 14.756 32.996 5.811 1.00 11.78 529 ASN A CA 1
ATOM 4226 C C . ASN A 1 529 ? 13.425 32.326 6.124 1.00 12.35 529 ASN A C 1
ATOM 4227 O O . ASN A 1 529 ? 12.381 32.714 5.562 1.00 12.50 529 ASN A O 1
ATOM 4232 N N . VAL A 1 530 ? 13.455 31.314 6.992 1.00 12.44 530 VAL A N 1
ATOM 4233 C CA . VAL A 1 530 ? 12.262 30.550 7.321 1.00 12.87 530 VAL A CA 1
ATOM 4234 C C . VAL A 1 530 ? 12.096 30.433 8.838 1.00 12.91 530 VAL A C 1
ATOM 4235 O O . VAL A 1 530 ? 13.052 30.161 9.590 1.00 13.27 530 VAL A O 1
ATOM 4239 N N . SER A 1 531 ? 10.883 30.707 9.297 1.00 13.44 531 SER A N 1
ATOM 4240 C CA . SER A 1 531 ? 10.534 30.434 10.688 1.00 13.87 531 SER A CA 1
ATOM 4241 C C . SER A 1 531 ? 9.274 29.589 10.803 1.00 13.49 531 SER A C 1
ATOM 4242 O O . SER A 1 531 ? 8.356 29.639 9.965 1.00 13.36 531 SER A O 1
ATOM 4245 N N . GLY A 1 532 ? 9.253 28.799 11.870 1.00 13.40 532 GLY A N 1
ATOM 4246 C CA . GLY A 1 532 ? 8.175 27.880 12.151 1.00 13.42 532 GLY A CA 1
ATOM 4247 C C . GLY A 1 532 ? 7.835 27.864 13.612 1.00 13.63 532 GLY A C 1
ATOM 4248 O O . GLY A 1 532 ? 8.704 27.655 14.459 1.00 13.46 532 GLY A O 1
ATOM 4249 N N . VAL A 1 533 ? 6.576 28.149 13.907 1.00 13.13 533 VAL A N 1
ATOM 4250 C CA . VAL A 1 533 ? 6.058 28.076 15.240 1.00 13.25 533 VAL A CA 1
ATOM 4251 C C . VAL A 1 533 ? 4.931 27.050 15.232 1.00 12.95 533 VAL A C 1
ATOM 4252 O O . VAL A 1 533 ? 4.024 27.117 14.406 1.00 12.74 533 VAL A O 1
ATOM 4256 N N . LEU A 1 534 ? 4.998 26.100 16.151 1.00 13.09 534 LEU A N 1
ATOM 4257 C CA . LEU A 1 534 ? 3.949 25.102 16.307 1.00 12.99 534 LEU A CA 1
ATOM 4258 C C . LEU A 1 534 ? 2.806 25.630 17.164 1.00 13.21 534 LEU A C 1
ATOM 4259 O O . LEU A 1 534 ? 3.036 26.140 18.238 1.00 13.40 534 LEU A O 1
ATOM 4264 N N . LEU A 1 535 ? 1.581 25.521 16.653 1.00 12.23 535 LEU A N 1
ATOM 4265 C CA . LEU A 1 535 ? 0.386 25.972 17.332 1.00 12.33 535 LEU A CA 1
ATOM 4266 C C . LEU A 1 535 ? -0.505 24.760 17.530 1.00 12.77 535 LEU A C 1
ATOM 4267 O O . LEU A 1 535 ? -0.445 23.806 16.766 1.00 12.82 535 LEU A O 1
ATOM 4272 N N . GLY A 1 536 ? -1.296 24.786 18.580 1.00 12.99 536 GLY A N 1
ATOM 4273 C CA . GLY A 1 536 ? -2.281 23.730 18.787 1.00 13.48 536 GLY A CA 1
ATOM 4274 C C . GLY A 1 536 ? -3.138 23.968 20.008 1.00 14.01 536 GLY A C 1
ATOM 4275 O O . GLY A 1 536 ? -2.916 24.907 20.788 1.00 13.29 536 GLY A O 1
ATOM 4276 N N . GLN A 1 537 ? -4.120 23.097 20.189 1.00 15.38 537 GLN A N 1
ATOM 4277 C CA . GLN A 1 537 ? -5.030 23.223 21.316 1.00 16.69 537 GLN A CA 1
ATOM 4278 C C . GLN A 1 537 ? -4.892 22.010 22.203 1.00 17.17 537 GLN A C 1
ATOM 4279 O O . GLN A 1 537 ? -5.168 20.877 21.771 1.00 17.49 537 GLN A O 1
ATOM 4285 N N . GLU A 1 538 ? -4.415 22.240 23.418 1.00 17.51 538 GLU A N 1
ATOM 4286 C CA . GLU A 1 538 ? -4.353 21.207 24.451 1.00 19.23 538 GLU A CA 1
ATOM 4287 C C . GLU A 1 538 ? -5.705 21.180 25.135 1.00 21.00 538 GLU A C 1
ATOM 4288 O O . GLU A 1 538 ? -6.166 22.222 25.589 1.00 19.85 538 GLU A O 1
ATOM 4294 N N . HIS A 1 539 ? -6.350 20.013 25.219 1.00 23.17 539 HIS A N 1
ATOM 4295 C CA . HIS A 1 539 ? -7.642 19.897 25.936 1.00 26.13 539 HIS A CA 1
ATOM 4296 C C . HIS A 1 539 ? -7.433 19.705 27.449 1.00 26.84 539 HIS A C 1
ATOM 4297 O O . HIS A 1 539 ? -6.376 19.294 27.878 1.00 28.52 539 HIS A O 1
ATOM 4304 N N . HIS A 1 540 ? -8.446 19.913 28.265 0.50 29.10 540 HIS A N 1
ATOM 4305 C CA . HIS A 1 540 ? -8.173 19.849 29.697 0.50 30.55 540 HIS A CA 1
ATOM 4306 C C . HIS A 1 540 ? -8.790 18.660 30.432 0.50 29.95 540 HIS A C 1
ATOM 4307 O O . HIS A 1 540 ? -9.693 17.982 29.931 0.50 31.37 540 HIS A O 1
ATOM 4314 N N . HIS A 1 541 ? -8.195 18.348 31.579 0.50 29.34 541 HIS A N 1
ATOM 4315 C CA . HIS A 1 541 ? -8.617 17.230 32.411 0.50 28.19 541 HIS A CA 1
ATOM 4316 C C . HIS A 1 541 ? -9.445 17.850 33.511 0.50 27.43 541 HIS A C 1
ATOM 4317 O O . HIS A 1 541 ? -9.072 18.878 34.069 0.50 26.49 541 HIS A O 1
ATOM 4318 N N . HIS A 1 542 ? -10.578 17.239 33.815 0.50 26.18 542 HIS A N 1
ATOM 4319 C CA . HIS A 1 542 ? -11.592 17.939 34.573 0.50 24.91 542 HIS A CA 1
ATOM 4320 C C . HIS A 1 542 ? -12.647 16.977 35.109 0.50 23.54 542 HIS A C 1
ATOM 4321 O O . HIS A 1 542 ? -13.116 16.106 34.387 0.50 22.95 542 HIS A O 1
ATOM 4328 N N . HIS A 1 543 ? -13.029 17.150 36.371 0.50 22.04 543 HIS A N 1
ATOM 4329 C CA . HIS A 1 543 ? -14.095 16.334 36.943 0.50 21.84 543 HIS A CA 1
ATOM 4330 C C . HIS A 1 543 ? -15.432 16.783 36.393 0.50 21.06 543 HIS A C 1
ATOM 4331 O O . HIS A 1 543 ? -15.567 17.874 35.816 0.50 20.11 543 HIS A O 1
ATOM 4338 N N . HIS A 1 544 ? -16.430 15.939 36.569 0.50 20.68 544 HIS A N 1
ATOM 4339 C CA . HIS A 1 544 ? -17.731 16.231 36.013 0.50 21.17 544 HIS A CA 1
ATOM 4340 C C . HIS A 1 544 ? -18.640 17.023 36.950 0.50 22.19 544 HIS A C 1
ATOM 4341 O O . HIS A 1 544 ? -18.951 16.568 38.055 0.50 22.32 544 HIS A O 1
ATOM 4348 N N . HIS A 1 545 ? -19.104 18.188 36.506 0.50 22.92 545 HIS A N 1
ATOM 4349 C CA . HIS A 1 545 ? -20.080 18.943 37.299 0.50 24.25 545 HIS A CA 1
ATOM 4350 C C . HIS A 1 545 ? -21.000 19.809 36.441 0.50 24.00 545 HIS A C 1
ATOM 4351 O O . HIS A 1 545 ? -20.659 20.151 35.311 0.50 24.33 545 HIS A O 1
ATOM 4358 N N . HIS A 1 546 ? -22.161 20.157 36.986 0.50 24.37 546 HIS A N 1
ATOM 4359 C CA . HIS A 1 546 ? -23.127 20.982 36.269 0.50 24.48 546 HIS A CA 1
ATOM 4360 C C . HIS A 1 546 ? -23.031 22.442 36.699 0.50 25.08 546 HIS A C 1
ATOM 4361 O O . HIS A 1 546 ? -22.083 22.839 37.376 0.50 25.32 546 HIS A O 1
#

InterPro domains:
  IPR008977 PHM/PNGase F domain superfamily [SSF49742] (431-543)
  IPR014784 Copper type II, ascorbate-dependent monooxygenase-like, C-terminal [G3DSA:2.60.120.230] (405-567)
  IPR015196 Peptide-N-glycosidase F, N-terminal [PF09112] (216-394)
  IPR015196 Peptide-N-glycosidase F, N-terminal [SM01290] (216-395)
  IPR015197 Peptide-N-glycosidase F, C-terminal [PF09113] (424-563)
  IPR043022 Peptide-N-glycosidase F, N-terminal domain superfamily [G3DSA:2.60.120.1570] (201-404)

Organism: Elizabethkingia meningoseptica (NCBI:txid238)

B-factor: mean 20.3, std 7.68, range [10.19, 67.92]

Foldseek 3Di:
DWKKKWWKWKFFQNHTDDWIWIWIKDQAKIKTDTNCLVVVNDDPFDKIWMAGNVQRKIKIWTDLDPAAIAIEIDRCVQVPFDKAFDPDWDDDPRFIWGWIWGADPNKIKIWIAGAPRVIFDENDPPCRVVHHTAWMAINNTMIMGTPDMDTDDDDDCCVSNPPHDYHYDHPVVNVCSVPSQWDKWWDDDFDFQAAACPDAADPAWGAFPNRQKIKGWTFAAAADAFKWKKKKKKKAWQFAQDWWKKFKWWWDDPFQDIVVCCRPVHQVSFDWDDDPPPDIFGQFFDDNRYFYIGTCIAIAAGGAQNCQVVFDDPPFRADRIFMAMDISRQCSLVRGRDGIMIMMGTDDHGPRGMTMTMMMMIHPGRDDPRAWNDKGWGGWQDPSPSPGDFAFLQDQQRDKGKDFFQFKFAFKKKFKFKFKDWPDCQAQFADWKKKFKDKQNHTQDIDTAKDQCQLVNVSNHRSFPADPVGDTPQNGMGRQHGHRYDRGTDIGTPGMGGGTMMMMTIHINGTDADVVIGMGMTMTIMMTGHGDDDDDDDD

Sequence (539 aa):
AQTYEITYQNSFEGKINQNHIISITNSDKTLLFNEKIKNKKADFPFEVNEINRKNNEVSQFAFLNNNEIVKTSDNTILAKQEFKPTSETGKILGYNVKKAVTSVNSNTIEVWYTNDLKVKGGPSILGQDLGLVLKTVRNGSSVVEATSVKKIKALDDQSLFNNGGKKNNIITEKDALTYKDIWKSRFITIPVFENETINFSDASKSDQVIQRFGNGTIILKKVKIPEIIKQGNTIFVELKQKSNGDAYDRTGDVFIIPQERAISYYTGLTQGVKSLPVYQNGNGKSYQGVALTPDYLPFIELRFFTPFGIGHFNEKIQLKGKNWHNNTPYRQDITELRPQLSGKEILIGAFIGNYDKGGHQISLELSIHPDQQKIVNNNFVLPVFNTTNVEAGQDYPTFNSDKGVEVVDFILTKDLKNAQLRYITTGHGGWGAGDEFVPKENSIYLDGKLAHAFTPWRTDCGSYRLFNPASGNFEDGLSSSDLSRSNWCPGTITNPVYINLGNLNAGKHTTIQVKIPQGAPEGSSQSFWNVSGVLLGQEHHHHHHHH

Solvent-accessible surface area: 25662 Å² total

Secondary structure (DSSP, 8-state):
--EEEEEEEEEETTEE----EEEEE-SSEEEEEEHHHHTT-PPSSEEEEEEETTTTEEEEEEE-SSSEEEEEEESSHHHH---EEEEEEEEETTEEEEEEEEEETTEEEEEEEE-TTS--B-SSSTTTTTSEEEEEEETTTEEEEEEEEEEES----HHHHTT-EEEE--HHHHH---GGGSEEEEEEEEEEE---TT----SS-EEEGGGTEEEEEEEPPP--TT-EEEEEEEEEESS--S--EEEEEE---SSSB-HHHHHHH-GGGSPEE--SSS--EES-B-BTTB---EE--EE--SSTBTTTTT---TT----S-EEEEEE-GGGHHHHTT-EEEEEEEE----SS-EEEEEEEEEE-----S----EEEEEEE-------PPP----STT-EEEEEEESS-EEEEEEEEEEEEE--STTSTTTS---EEEEETTEEEEEE---B--GGGGGGG-TT--B-TTS-BGGGS-BSS--TTSB---EEEEEEEE-SEEEEEEEE--PPPPBTTB--EEEEEEEEEEE---------

Nearest PDB structures (foldseek):
  4r4x-assembly1_A  TM=1.002E+00  e=0.000E+00  Elizabethkingia meningoseptica
  4r4z-assembly1_A  TM=9.670E-01  e=9.463E-102  Elizabethkingia meningoseptica
  4r4z-assembly3_C  TM=9.073E-01  e=2.758E-103  Elizabethkingia meningoseptica
  7zgn-assembly1_B  TM=8.189E-01  e=2.166E-63  Phocaeicola massiliensis B84634 = Timone 84634 = DSM 17679 = JCM 13223
  7zgn-assembly1_A  TM=7.838E-01  e=1.278E-63  Phocaeicola massiliensis B84634 = Timone 84634 = DSM 17679 = JCM 13223